Protein AF-A0AAW3J4S5-F1 (afdb_monomer)

Organism: NCBI:txid35818

Mean predicted aligned error: 12.29 Å

Sequence (646 aa):
NNQSLETKNPKNAKGLDSNSKTNKALESKNPNKIQTAKIQRVKNTSNSITIQNPTNSQKSKESSKVKTLIRTIPVSIALASALSSHAVADWEVNNKNLQGGGIVNNGELGSSGKDVVVSYSGTINLPGKWADHIYLATGQAGNLTIESSLTLLTYYINKAIIRIGTSERDTGQVGTILNQGTIRHSNSGGIKPMLEVVNNSTYDSIINEGIISSTGHQTLSIWANTQGKLIKNSGTIEGTSDVIHIKDVAKLDQIELDGGLIRATNSGANAINIIAASNIGTIIIGNTSSIHGNIALTGTSTIANGISFDDSKMTGNIALSNNARVGGDISLDNTSTITGSVNLTANSANNNINIGNIALADTSSITGNIALTASNNNSSINMGDISLSDSTIGGNISLSTSGNNNQTNSINAGNISLTNSTIGGTISLSETASDYNKSTNTLTSLTLDNSHLGGISLTGNSLITNGIMANSSTIDNITLAGNSNSGAKPTIVNGVSLDNSEVTGDISLDNSSVIMGGFTLGNNSTIANLNILKRGNIDALSLNQGTIAGNISLTGNNAGETETATIGEITLENSSTITGNINIKGNSADNNAKIGSITLGDNTGIGGSIVVGDSSNNAKGTIDAITLYGNSTIAGGIINNTNGNI

Radius of gyration: 34.82 Å; Cα contacts (8 Å, |Δi|>4): 2135; chains: 1; bounding box: 93×80×104 Å

Nearest PDB structures (foldseek):
  8c50-assembly1_A  TM=1.764E-01  e=4.401E+00  Pontibacter korlensis

Secondary structure (DSSP, 8-state):
---------------------------------------PPPP----------------------------PPPTHHHHHTTTS---B---EETTTT-TTS-S-SSS-TT-TT--EEE--SEEEEE---SS-SEEE-SEE---EEE-TTEEEEES--SS-SEEE--STT--EEEEEEEE-SEEEE-SS---S-SEEE-TT-EEEEEEESSEEEESSS-SEEE-SS-EEEEEEESSEEEESS-SEEE-TT-EEEEEEEES-EEEE-STT-EEEEE-TT-EEEEEEEETT-EEESEEEE-SS-EEEEEEEEES-EEES-EEEETT-EESSEEEEETT-EESS-EEEEE-STT-EEEE--EEE-TT-EESS-EEEEEESTT-EEE---EEEES-EESS-EEEEEE--TT---EEEEEEEEEES-EESS-EEEEE--SS-TT-EEEEEEEEEES-EES-EEEETT-EESS-EEEES-EES-EEEE-BTTTTB--EESS-EEEES-EEEEEEEEETT-EETT-EEEETT-EEEEEEEETT-EES-EEEEB-EE-S-EEEE-PSTT----EEEEEEEEETT-EE-S-EEEE-SSSS--EEEEEEEE-TT-EESS-EEESBTTTTB-EEEEEEEE-TT-EETT-EEE-TTEE-

pLDDT: mean 81.64, std 22.16, range [26.67, 98.69]

Solvent-accessible surface area (backbone atoms only — not comparable to full-atom values): 29669 Å² total; per-residue (Å²): 133,91,82,88,83,81,89,86,87,85,82,88,82,82,90,83,89,78,92,82,83,86,84,82,86,89,79,89,78,85,95,83,81,90,76,88,78,89,79,85,82,81,89,81,88,86,78,89,79,90,88,89,83,88,81,82,88,80,90,78,88,80,92,81,93,73,85,83,78,79,76,73,82,72,70,56,66,72,50,46,71,71,62,64,71,86,44,63,18,44,65,44,60,58,70,67,81,53,92,89,60,53,62,56,52,97,40,72,83,78,50,59,44,47,54,41,36,36,47,49,89,42,76,47,78,51,75,64,48,89,54,51,34,34,29,29,45,50,29,30,28,29,32,38,37,36,36,63,57,22,28,47,35,29,71,48,30,70,29,23,49,37,32,27,24,77,48,89,86,18,39,13,34,38,36,40,39,37,34,41,12,36,42,35,52,76,42,88,73,22,76,32,26,46,33,34,38,21,35,56,11,39,36,46,30,40,36,33,59,20,40,40,38,25,34,58,20,34,21,34,37,38,22,44,47,14,42,37,41,38,40,37,30,44,16,40,41,27,10,50,20,32,16,36,34,35,25,55,43,13,38,31,46,32,39,39,28,54,50,9,39,35,34,20,75,32,92,90,25,21,26,34,33,35,27,40,62,13,40,34,31,36,40,40,32,26,64,61,10,39,35,31,26,22,44,37,29,30,32,57,8,34,31,49,60,17,39,41,28,35,43,15,41,32,48,33,31,44,36,34,25,50,33,12,35,28,61,23,34,44,37,29,27,40,69,8,34,30,62,24,32,44,38,40,40,16,66,42,68,61,15,50,30,43,40,29,33,41,39,29,27,61,56,5,35,33,52,27,32,44,37,39,37,18,25,38,52,46,2,30,35,42,38,35,37,38,40,27,36,47,13,39,32,51,26,33,43,36,40,36,35,38,54,63,96,96,40,48,23,33,37,40,39,32,39,38,38,31,32,57,13,36,30,61,24,34,46,32,28,38,46,78,41,84,64,69,87,49,40,37,34,37,36,38,28,40,40,32,33,55,17,41,32,48,18,40,37,27,20,22,46,12,34,29,60,61,12,39,41,31,35,55,18,42,32,38,32,39,40,26,43,21,36,80,86,46,71,22,39,10,33,30,29,70,11,39,39,28,31,50,14,38,28,76,34,50,34,36,26,25,32,43,6,36,29,39,79,10,40,36,25,30,47,75,6,36,35,30,35,43,39,26,28,32,27,3,36,31,51,29,40,39,24,39,37,7,36,33,66,32,37,41,38,29,33,17,20,66,79,91,43,81,60,40,4,36,35,44,31,38,39,28,27,71,51,6,37,32,48,28,34,41,37,26,19,19,52,15,77,79,9,31,5,38,37,35,40,40,38,30,28,52,63,8,37,30,52,22,29,41,35,24,20,29,77,88,58,49,4,17,8,36,38,72,44,79,46,78,33,91,70,34,43,55,70,52,37,78,45,77,34,46,60,31,44,113

Foldseek 3Di:
DDDDDDDDDDDDDDDDDDDDDDDDDDDDDDDDDDDDDDDDDDDDDDDDDDDDDDDDDDDDDDDDDDDDPPPDPDPVVVVVVVVPDLPFDFWDFPCQPQPDDGQFDPDDGTDGAEETEGDDQEEGEDEQDLDAGIEAAAHEHEEYEYDARYADEYAEANDENYEYHDDLQGAYEYEEYEYNYHQDYDDADHPYENHEYENQYEYAEYEYNEEQEEHHDEHYEYEHNYEYEEYEYLEEQEYCAAHYEYDHQYEYAEYYYANYEQYHPHPPHASAEWEALYEYAEYEYEHAYEYEGEREYEACYEHAAEYEAYNYEYEYEHEYEHNYEYNHEHEYEAQYEYAEEHYAAHAEALHEYEYEEYYYEHAYEYLYEHEHEAEEANYEYEYEEYEYALYEYNEEHEAEYEYDPPGEYEYEYEEYEEANYEYNYEHEYDYDYPEDPHYEYEYAEYEEHCYEEQAYYYEFQYEHAQEYYYALYEHAEYDYEYDQRHQGEAEYALFYEYHNYEHNDEYEHERQYEGHNFYEAHAAYEYAEYYFYAQYEGAAYEYANYEYAEEYYFEWDDPPDQHAREYAEYEYHNQYEYQYEYYWWYQALRTGHEYEEYYYEPNYEYNAEHEAYDQPHLTAGEYNYYYYDDPYDYNNYYHYHRNYYD

Structure (mmCIF, N/CA/C/O backbone):
data_AF-A0AAW3J4S5-F1
#
_entry.id   AF-A0AAW3J4S5-F1
#
loop_
_atom_site.group_PDB
_atom_site.id
_atom_site.type_symbol
_atom_site.label_atom_id
_atom_site.label_alt_id
_atom_site.label_comp_id
_atom_site.label_asym_id
_atom_site.label_entity_id
_atom_site.label_seq_id
_atom_site.pdbx_PDB_ins_code
_atom_site.Cartn_x
_atom_site.Cartn_y
_atom_site.Cartn_z
_atom_site.occupancy
_atom_site.B_iso_or_equiv
_atom_site.auth_seq_id
_atom_site.auth_comp_id
_atom_site.auth_asym_id
_atom_site.auth_atom_id
_atom_site.pdbx_PDB_model_num
ATOM 1 N N . ASN A 1 1 ? -11.258 -29.480 -52.923 1.00 39.94 1 ASN A N 1
ATOM 2 C CA . ASN A 1 1 ? -11.284 -30.903 -52.528 1.00 39.94 1 ASN A CA 1
ATOM 3 C C . ASN A 1 1 ? -11.070 -31.015 -51.037 1.00 39.94 1 ASN A C 1
ATOM 5 O O . ASN A 1 1 ? -10.040 -30.562 -50.561 1.00 39.94 1 ASN A O 1
ATOM 9 N N . ASN A 1 2 ? -12.043 -31.581 -50.325 1.00 36.03 2 ASN A N 1
ATOM 10 C CA . ASN A 1 2 ? -11.906 -31.912 -48.908 1.00 36.03 2 ASN A CA 1
ATOM 11 C C . ASN A 1 2 ? -10.918 -33.067 -48.729 1.00 36.03 2 ASN A C 1
ATOM 13 O O . ASN A 1 2 ? -11.033 -34.059 -49.446 1.00 36.03 2 ASN A O 1
ATOM 17 N N . GLN A 1 3 ? -10.088 -33.008 -47.689 1.00 38.84 3 GLN A N 1
ATOM 18 C CA . GLN A 1 3 ? -9.866 -34.181 -46.844 1.00 38.84 3 GLN A CA 1
ATOM 19 C C . GLN A 1 3 ? -9.444 -33.762 -45.432 1.00 38.84 3 GLN A C 1
ATOM 21 O O . GLN A 1 3 ? -8.510 -32.988 -45.250 1.00 38.84 3 GLN A O 1
ATOM 26 N N . SER A 1 4 ? -10.186 -34.269 -44.449 1.00 37.72 4 SER A N 1
ATOM 27 C CA . SER A 1 4 ? -9.851 -34.222 -43.025 1.00 37.72 4 SER A CA 1
ATOM 28 C C . SER A 1 4 ? -9.001 -35.443 -42.676 1.00 37.72 4 SER A C 1
ATOM 30 O O . SER A 1 4 ? -9.234 -36.515 -43.240 1.00 37.72 4 SER A O 1
ATOM 32 N N . LEU A 1 5 ? -8.080 -35.311 -41.719 1.00 35.00 5 LEU A N 1
ATOM 33 C CA . LEU A 1 5 ? -7.547 -36.453 -40.979 1.00 35.00 5 LEU A CA 1
ATOM 34 C C . LEU A 1 5 ? -7.470 -36.135 -39.483 1.00 35.00 5 LEU A C 1
ATOM 36 O O . LEU A 1 5 ? -6.872 -35.143 -39.071 1.00 35.00 5 LEU A O 1
ATOM 40 N N . GLU A 1 6 ? -8.072 -37.011 -38.684 1.00 31.55 6 GLU A N 1
ATOM 41 C CA . GLU A 1 6 ? -8.107 -36.916 -37.228 1.00 31.55 6 GLU A CA 1
ATOM 42 C C . GLU A 1 6 ? -6.839 -37.461 -36.550 1.00 31.55 6 GLU A C 1
ATOM 44 O O . GLU A 1 6 ? -6.173 -38.386 -37.016 1.00 31.55 6 GLU A O 1
ATOM 49 N N . THR A 1 7 ? -6.587 -36.879 -35.379 1.00 35.00 7 THR A N 1
ATOM 50 C CA . THR A 1 7 ? -5.802 -37.344 -34.225 1.00 35.00 7 THR A CA 1
ATOM 51 C C . THR A 1 7 ? -5.273 -38.789 -34.213 1.00 35.00 7 THR A C 1
ATOM 53 O O . THR A 1 7 ? -6.048 -39.746 -34.284 1.00 35.00 7 THR A O 1
ATOM 56 N N . LYS A 1 8 ? -3.993 -38.958 -33.834 1.00 32.03 8 LYS A N 1
ATOM 57 C CA . LYS A 1 8 ? -3.547 -40.108 -33.020 1.00 32.03 8 LYS A CA 1
ATOM 58 C C . LYS A 1 8 ? -2.556 -39.705 -31.927 1.00 32.03 8 LYS A C 1
ATOM 60 O O . LYS A 1 8 ? -1.543 -39.069 -32.182 1.00 32.03 8 LYS A O 1
ATOM 65 N N . ASN A 1 9 ? -2.865 -40.152 -30.716 1.00 36.22 9 ASN A N 1
ATOM 66 C CA . ASN A 1 9 ? -2.069 -40.036 -29.497 1.00 36.22 9 ASN A CA 1
ATOM 67 C C . ASN A 1 9 ? -1.360 -41.384 -29.227 1.00 36.22 9 ASN A C 1
ATOM 69 O O . ASN A 1 9 ? -1.999 -42.419 -29.444 1.00 36.22 9 ASN A O 1
ATOM 73 N N . PRO A 1 10 ? -0.112 -41.429 -28.725 1.00 41.72 10 PRO A N 1
ATOM 74 C CA . PRO A 1 10 ? 0.445 -42.648 -28.136 1.00 41.72 10 PRO A CA 1
ATOM 75 C C . PRO A 1 10 ? 0.857 -42.476 -26.661 1.00 41.72 10 PRO A C 1
ATOM 77 O O . PRO A 1 10 ? 1.734 -41.686 -26.320 1.00 41.72 10 PRO A O 1
ATOM 80 N N . LYS A 1 11 ? 0.279 -43.304 -25.779 1.00 31.06 11 LYS A N 1
ATOM 81 C CA . LYS A 1 11 ? 0.764 -43.512 -24.401 1.00 31.06 11 LYS A CA 1
ATOM 82 C C . LYS A 1 11 ? 1.896 -44.553 -24.363 1.00 31.06 11 LYS A C 1
ATOM 84 O O . LYS A 1 11 ? 1.752 -45.614 -24.954 1.00 31.06 11 LYS A O 1
ATOM 89 N N . ASN A 1 12 ? 2.914 -44.269 -23.544 1.00 32.84 12 ASN A N 1
ATOM 90 C CA . ASN A 1 12 ? 3.801 -45.182 -22.796 1.00 32.84 12 ASN A CA 1
ATOM 91 C C . ASN A 1 12 ? 4.362 -46.468 -23.443 1.00 32.84 12 ASN A C 1
ATOM 93 O O . ASN A 1 12 ? 3.634 -47.443 -23.607 1.00 32.84 12 ASN A O 1
ATOM 97 N N . ALA A 1 13 ? 5.702 -46.586 -23.442 1.00 30.38 13 ALA A N 1
ATOM 98 C CA . ALA A 1 13 ? 6.381 -47.773 -22.890 1.00 30.38 13 ALA A CA 1
ATOM 99 C C . ALA A 1 13 ? 7.857 -47.530 -22.471 1.00 30.38 13 ALA A C 1
ATOM 101 O O . ALA A 1 13 ? 8.710 -47.266 -23.305 1.00 30.38 13 ALA A O 1
ATOM 102 N N . LYS A 1 14 ? 8.131 -47.727 -21.171 1.00 31.05 14 LYS A N 1
ATOM 103 C CA . LYS A 1 14 ? 9.314 -48.391 -20.565 1.00 31.05 14 LYS A CA 1
ATOM 104 C C . LYS A 1 14 ? 10.743 -48.065 -21.070 1.00 31.05 14 LYS A C 1
ATOM 106 O O . LYS A 1 14 ? 11.247 -48.712 -21.977 1.00 31.05 14 LYS A O 1
ATOM 111 N N . GLY A 1 15 ? 11.426 -47.194 -20.322 1.00 27.69 15 GLY A N 1
ATOM 112 C CA . GLY A 1 15 ? 12.463 -47.559 -19.332 1.00 27.69 15 GLY A CA 1
ATOM 113 C C . GLY A 1 15 ? 13.664 -48.440 -19.725 1.00 27.69 15 GLY A C 1
ATOM 114 O O . GLY A 1 15 ? 13.496 -49.587 -20.131 1.00 27.69 15 GLY A O 1
ATOM 115 N N . LEU A 1 16 ? 14.871 -47.947 -19.415 1.00 29.77 16 LEU A N 1
ATOM 116 C CA . LEU A 1 16 ? 16.062 -48.760 -19.135 1.00 29.77 16 LEU A CA 1
ATOM 117 C C . LEU A 1 16 ? 17.051 -47.986 -18.240 1.00 29.77 16 LEU A C 1
ATOM 119 O O . LEU A 1 16 ? 17.170 -46.767 -18.359 1.00 29.77 16 LEU A O 1
ATOM 123 N N . ASP A 1 17 ? 17.717 -48.691 -17.325 1.00 29.84 17 ASP A N 1
ATOM 124 C CA . ASP A 1 17 ? 18.570 -48.116 -16.276 1.00 29.84 17 ASP A CA 1
ATOM 125 C C . ASP A 1 17 ? 19.972 -47.711 -16.757 1.00 29.84 17 ASP A C 1
ATOM 127 O O . ASP A 1 17 ? 20.605 -48.430 -17.533 1.00 29.84 17 ASP A O 1
ATOM 131 N N . SER A 1 18 ? 20.548 -46.659 -16.160 1.00 32.25 18 SER A N 1
ATOM 132 C CA . SER A 1 18 ? 22.009 -46.511 -16.091 1.00 32.25 18 SER A CA 1
ATOM 133 C C . SER A 1 18 ? 22.473 -45.684 -14.886 1.00 32.25 18 SER A C 1
ATOM 135 O O . SER A 1 18 ? 22.165 -44.500 -14.768 1.00 32.25 18 SER A O 1
ATOM 137 N N . ASN A 1 19 ? 23.264 -46.329 -14.022 1.00 32.47 19 ASN A N 1
ATOM 138 C CA . ASN A 1 19 ? 24.013 -45.758 -12.896 1.00 32.47 19 ASN A CA 1
ATOM 139 C C . ASN A 1 19 ? 24.591 -44.348 -13.133 1.00 32.47 19 ASN A C 1
ATOM 141 O O . ASN A 1 19 ? 25.332 -44.138 -14.090 1.00 32.47 19 ASN A O 1
ATOM 145 N N . SER A 1 20 ? 24.482 -43.483 -12.121 1.00 30.92 20 SER A N 1
ATOM 146 C CA . SER A 1 20 ? 25.545 -42.522 -11.806 1.00 30.92 20 SER A CA 1
ATOM 147 C C . SER A 1 20 ? 25.765 -42.454 -10.295 1.00 30.92 20 SER A C 1
ATOM 149 O O . SER A 1 20 ? 24.820 -42.313 -9.519 1.00 30.92 20 SER A O 1
ATOM 151 N N . LYS A 1 21 ? 27.021 -42.605 -9.864 1.00 30.95 21 LYS A N 1
ATOM 152 C CA . LYS A 1 21 ? 27.421 -42.518 -8.456 1.00 30.95 21 LYS A CA 1
ATOM 153 C C . LYS A 1 21 ? 27.931 -41.115 -8.143 1.00 30.95 21 LYS A C 1
ATOM 155 O O . LYS A 1 21 ? 28.784 -40.598 -8.850 1.00 30.95 21 LYS A O 1
ATOM 160 N N . THR A 1 22 ? 27.515 -40.624 -6.976 1.00 27.53 22 THR A N 1
ATOM 161 C CA . THR A 1 22 ? 28.232 -39.661 -6.122 1.00 27.53 22 THR A CA 1
ATOM 162 C C . THR A 1 22 ? 28.650 -38.317 -6.730 1.00 27.53 22 THR A C 1
ATOM 164 O O . THR A 1 22 ? 29.692 -38.209 -7.365 1.00 27.53 22 THR A O 1
ATOM 167 N N . ASN A 1 23 ? 28.012 -37.252 -6.243 1.00 29.67 23 ASN A N 1
ATOM 168 C CA . ASN A 1 23 ? 28.771 -36.251 -5.491 1.00 29.67 23 ASN A CA 1
ATOM 169 C C . ASN A 1 23 ? 27.996 -35.800 -4.244 1.00 29.67 23 ASN A C 1
ATOM 171 O O . ASN A 1 23 ? 26.779 -35.951 -4.172 1.00 29.67 23 ASN A O 1
ATOM 175 N N . LYS A 1 24 ? 28.729 -35.384 -3.206 1.00 29.08 24 LYS A N 1
ATOM 176 C CA . LYS A 1 24 ? 28.214 -35.211 -1.838 1.00 29.08 24 LYS A CA 1
ATOM 177 C C . LYS A 1 24 ? 27.862 -33.757 -1.511 1.00 29.08 24 LYS A C 1
ATOM 179 O O . LYS A 1 24 ? 28.603 -32.858 -1.879 1.00 29.08 24 LYS A O 1
ATOM 184 N N . ALA A 1 25 ? 26.864 -33.630 -0.635 1.00 28.50 25 ALA A N 1
ATOM 185 C CA . ALA A 1 25 ? 26.700 -32.587 0.381 1.00 28.50 25 ALA A CA 1
ATOM 186 C C . ALA A 1 25 ? 26.509 -31.127 -0.079 1.00 28.50 25 ALA A C 1
ATOM 188 O O . ALA A 1 25 ? 27.464 -30.396 -0.323 1.00 28.50 25 ALA A O 1
ATOM 189 N N . LEU A 1 26 ? 25.259 -30.674 0.031 1.00 29.94 26 LEU A N 1
ATOM 190 C CA . LEU A 1 26 ? 24.897 -29.289 0.337 1.00 29.94 26 LEU A CA 1
ATOM 191 C C . LEU A 1 26 ? 23.762 -29.322 1.377 1.00 29.94 26 LEU A C 1
ATOM 193 O O . LEU A 1 26 ? 22.586 -29.207 1.054 1.00 29.94 26 LEU A O 1
ATOM 197 N N . GLU A 1 27 ? 24.130 -29.567 2.639 1.00 28.95 27 GLU A N 1
ATOM 198 C CA . GLU A 1 27 ? 23.211 -29.464 3.779 1.00 28.95 27 GLU A CA 1
ATOM 199 C C . GLU A 1 27 ? 23.215 -28.044 4.361 1.00 28.95 27 GLU A C 1
ATOM 201 O O . GLU A 1 27 ? 24.260 -27.423 4.566 1.00 28.95 27 GLU A O 1
ATOM 206 N N . SER A 1 28 ? 22.017 -27.559 4.674 1.00 33.44 28 SER A N 1
ATOM 207 C CA . SER A 1 28 ? 21.707 -26.247 5.242 1.00 33.44 28 SER A CA 1
ATOM 208 C C . SER A 1 28 ? 22.385 -25.957 6.591 1.00 33.44 28 SER A C 1
ATOM 210 O O . SER A 1 28 ? 22.201 -26.729 7.536 1.00 33.44 28 SER A O 1
ATOM 212 N N . LYS A 1 29 ? 23.031 -24.785 6.750 1.00 30.94 29 LYS A N 1
ATOM 213 C CA . LYS A 1 29 ? 23.370 -24.207 8.074 1.00 30.94 29 LYS A CA 1
ATOM 214 C C . LYS A 1 29 ? 23.248 -22.674 8.154 1.00 30.94 29 LYS A C 1
ATOM 216 O O . LYS A 1 29 ? 24.195 -21.950 7.884 1.00 30.94 29 LYS A O 1
ATOM 221 N N . ASN A 1 30 ? 22.074 -22.240 8.615 1.00 32.72 30 ASN A N 1
ATOM 222 C CA . ASN A 1 30 ? 21.817 -21.220 9.650 1.00 32.72 30 ASN A CA 1
ATOM 223 C C . ASN A 1 30 ? 22.857 -20.070 9.852 1.00 32.72 30 ASN A C 1
ATOM 225 O O . ASN A 1 30 ? 23.939 -20.320 10.396 1.00 32.72 30 ASN A O 1
ATOM 229 N N . PRO A 1 31 ? 22.517 -18.800 9.539 1.00 30.08 31 PRO A N 1
ATOM 230 C CA . PRO A 1 31 ? 23.406 -17.652 9.708 1.00 30.08 31 PRO A CA 1
ATOM 231 C C . PRO A 1 31 ? 23.235 -16.972 11.079 1.00 30.08 31 PRO A C 1
ATOM 233 O O . PRO A 1 31 ? 22.440 -16.048 11.229 1.00 30.08 31 PRO A O 1
ATOM 236 N N . ASN A 1 32 ? 24.009 -17.372 12.098 1.00 32.72 32 ASN A N 1
ATOM 237 C CA . ASN A 1 32 ? 24.054 -16.597 13.350 1.00 32.72 32 ASN A CA 1
ATOM 238 C C . ASN A 1 32 ? 25.360 -16.755 14.158 1.00 32.72 32 ASN A C 1
ATOM 240 O O . ASN A 1 32 ? 25.421 -17.477 15.156 1.00 32.72 32 ASN A O 1
ATOM 244 N N . LYS A 1 33 ? 26.431 -16.063 13.727 1.00 29.27 33 LYS A N 1
ATOM 245 C CA . LYS A 1 33 ? 27.591 -15.720 14.581 1.00 29.27 33 LYS A CA 1
ATOM 246 C C . LYS A 1 33 ? 28.505 -14.665 13.941 1.00 29.27 33 LYS A C 1
ATOM 248 O O . LYS A 1 33 ? 29.408 -14.993 13.176 1.00 29.27 33 LYS A O 1
ATOM 253 N N . ILE A 1 34 ? 28.324 -13.398 14.309 1.00 34.00 34 ILE A N 1
ATOM 254 C CA . ILE A 1 34 ? 29.285 -12.334 13.978 1.00 34.00 34 ILE A CA 1
ATOM 255 C C . ILE A 1 34 ? 30.478 -12.438 14.942 1.00 34.00 34 ILE A C 1
ATOM 257 O O . ILE A 1 34 ? 30.335 -12.210 16.143 1.00 34.00 34 ILE A O 1
ATOM 261 N N . GLN A 1 35 ? 31.661 -12.785 14.425 1.00 31.47 35 GLN A N 1
ATOM 262 C CA . GLN A 1 35 ? 32.926 -12.634 15.152 1.00 31.47 35 GLN A CA 1
ATOM 263 C C . GLN A 1 35 ? 33.522 -11.248 14.887 1.00 31.47 35 GLN A C 1
ATOM 265 O O . GLN A 1 35 ? 33.697 -10.835 13.744 1.00 31.47 35 GLN A O 1
ATOM 270 N N . THR A 1 36 ? 33.869 -10.532 15.954 1.00 31.70 36 THR A N 1
ATOM 271 C CA . THR A 1 36 ? 34.464 -9.194 15.890 1.00 31.70 36 THR A CA 1
ATOM 272 C C . THR A 1 36 ? 35.958 -9.250 15.560 1.00 31.70 36 THR A C 1
ATOM 274 O O . THR A 1 36 ? 36.794 -9.579 16.404 1.00 31.70 36 THR A O 1
ATOM 277 N N . ALA A 1 37 ? 36.323 -8.869 14.334 1.00 33.66 37 ALA A N 1
ATOM 278 C CA . ALA A 1 37 ? 37.719 -8.672 13.947 1.00 33.66 37 ALA A CA 1
ATOM 279 C C . ALA A 1 37 ? 38.261 -7.327 14.476 1.00 33.66 37 ALA A C 1
ATOM 281 O O . ALA A 1 37 ? 37.628 -6.280 14.336 1.00 33.66 37 ALA A O 1
ATOM 282 N N . LYS A 1 38 ? 39.459 -7.339 15.074 1.00 32.88 38 LYS A N 1
ATOM 283 C CA . LYS A 1 38 ? 40.156 -6.123 15.530 1.00 32.88 38 LYS A CA 1
ATOM 284 C C . LYS A 1 38 ? 40.787 -5.394 14.341 1.00 32.88 38 LYS A C 1
ATOM 286 O O . LYS A 1 38 ? 41.662 -5.959 13.693 1.00 32.88 38 LYS A O 1
ATOM 291 N N . ILE A 1 39 ? 40.448 -4.122 14.136 1.00 35.06 39 ILE A N 1
ATOM 292 C CA . ILE A 1 39 ? 41.153 -3.241 13.191 1.00 35.06 39 ILE A CA 1
ATOM 293 C C . ILE A 1 39 ? 42.054 -2.276 13.974 1.00 35.06 39 ILE A C 1
ATOM 295 O O . ILE A 1 39 ? 41.592 -1.532 14.840 1.00 35.06 39 ILE A O 1
ATOM 299 N N . GLN A 1 40 ? 43.358 -2.298 13.681 1.00 30.84 40 GLN A N 1
ATOM 300 C CA . GLN A 1 40 ? 44.326 -1.340 14.222 1.00 30.84 40 GLN A CA 1
ATOM 301 C C . GLN A 1 40 ? 44.124 0.040 13.584 1.00 30.84 40 GLN A C 1
ATOM 303 O O . GLN A 1 40 ? 44.081 0.168 12.363 1.00 30.84 40 GLN A O 1
ATOM 308 N N . ARG A 1 41 ? 44.048 1.092 14.407 1.00 30.52 41 ARG A N 1
ATOM 309 C CA . ARG A 1 41 ? 43.981 2.479 13.925 1.00 30.52 41 ARG A CA 1
ATOM 310 C C . ARG A 1 41 ? 45.382 3.011 13.612 1.00 30.52 41 ARG A C 1
ATOM 312 O O . ARG A 1 41 ? 46.271 2.972 14.463 1.00 30.52 41 ARG A O 1
ATOM 319 N N . VAL A 1 42 ? 45.553 3.521 12.395 1.00 31.91 42 VAL A N 1
ATOM 320 C CA . VAL A 1 42 ? 46.792 4.141 11.902 1.00 31.91 42 VAL A CA 1
ATOM 321 C C . VAL A 1 42 ? 47.053 5.474 12.617 1.00 31.91 42 VAL A C 1
ATOM 323 O O . VAL A 1 42 ? 46.125 6.214 12.942 1.00 31.91 42 VAL A O 1
ATOM 326 N N . LYS A 1 43 ? 48.333 5.772 12.874 1.00 30.16 43 LYS A N 1
ATOM 327 C CA . LYS A 1 43 ? 48.793 7.045 13.447 1.00 30.16 43 LYS A CA 1
ATOM 328 C C . LYS A 1 43 ? 48.676 8.163 12.410 1.00 30.16 43 LYS A C 1
ATOM 330 O O . LYS A 1 43 ? 49.221 8.009 11.325 1.00 30.16 43 LYS A O 1
ATOM 335 N N . ASN A 1 44 ? 48.114 9.306 12.794 1.00 32.12 44 ASN A N 1
ATOM 336 C CA . ASN A 1 44 ? 48.394 10.582 12.136 1.00 32.12 44 ASN A CA 1
ATOM 337 C C . ASN A 1 44 ? 48.893 11.595 13.167 1.00 32.12 44 ASN A C 1
ATOM 339 O O . ASN A 1 44 ? 48.416 11.644 14.301 1.00 32.12 44 ASN A O 1
ATOM 343 N N . THR A 1 45 ? 49.911 12.346 12.764 1.00 29.17 45 THR A N 1
ATOM 344 C CA . THR A 1 45 ? 50.721 13.215 13.618 1.00 29.17 45 THR A CA 1
ATOM 345 C C . THR A 1 45 ? 50.208 14.649 13.527 1.00 29.17 45 THR A C 1
ATOM 347 O O . THR A 1 45 ? 49.954 15.141 12.430 1.00 29.17 45 THR A O 1
ATOM 350 N N . SER A 1 46 ? 50.106 15.359 14.650 1.00 31.22 46 SER A N 1
ATOM 351 C CA . SER A 1 46 ? 49.829 16.801 14.654 1.00 31.22 46 SER A CA 1
ATOM 352 C C . SER A 1 46 ? 50.768 17.499 15.632 1.00 31.22 46 SER A C 1
ATOM 354 O O . SER A 1 46 ? 50.794 17.172 16.816 1.00 31.22 46 SER A O 1
ATOM 356 N N . ASN A 1 47 ? 51.565 18.432 15.110 1.00 29.61 47 ASN A N 1
ATOM 357 C CA . ASN A 1 47 ? 52.549 19.217 15.851 1.00 29.61 47 ASN A CA 1
ATOM 358 C C . ASN A 1 47 ? 52.064 20.662 16.012 1.00 29.61 47 ASN A C 1
ATOM 360 O O . ASN A 1 47 ? 51.628 21.256 15.030 1.00 29.61 47 ASN A O 1
ATOM 364 N N . SER A 1 48 ? 52.348 21.252 17.182 1.00 30.91 48 SER A N 1
ATOM 365 C CA . SER A 1 48 ? 52.406 22.710 17.430 1.00 30.91 48 SER A CA 1
ATOM 366 C C . SER A 1 48 ? 51.059 23.477 17.378 1.00 30.91 48 SER A C 1
ATOM 368 O O . SER A 1 48 ? 50.151 23.076 16.666 1.00 30.91 48 SER A O 1
ATOM 370 N N . ILE A 1 49 ? 50.834 24.584 18.099 1.00 30.73 49 ILE A N 1
ATOM 371 C CA . ILE A 1 49 ? 51.605 25.266 19.156 1.00 30.73 49 ILE A CA 1
ATOM 372 C C . ILE A 1 49 ? 50.604 26.045 20.057 1.00 30.73 49 ILE A C 1
ATOM 374 O O . ILE A 1 49 ? 49.586 26.516 19.566 1.00 30.73 49 ILE A O 1
ATOM 378 N N . THR A 1 50 ? 50.901 26.102 21.363 1.00 27.77 50 THR A N 1
ATOM 379 C CA . THR A 1 50 ? 50.737 27.197 22.367 1.00 27.77 50 THR A CA 1
ATOM 380 C C . THR A 1 50 ? 49.872 28.432 21.992 1.00 27.77 50 THR A C 1
ATOM 382 O O . THR A 1 50 ? 49.943 28.910 20.873 1.00 27.77 50 THR A O 1
ATOM 385 N N . ILE A 1 51 ? 49.103 29.123 22.851 1.00 28.72 51 ILE A N 1
ATOM 386 C CA . ILE A 1 51 ? 49.195 29.530 24.283 1.00 28.72 51 ILE A CA 1
ATOM 387 C C . ILE A 1 51 ? 47.744 29.872 24.778 1.00 28.72 51 ILE A C 1
ATOM 389 O O . ILE A 1 51 ? 46.849 29.908 23.944 1.00 28.72 51 ILE A O 1
ATOM 393 N N . GLN A 1 52 ? 47.357 30.152 26.039 1.00 26.67 52 GLN A N 1
ATOM 394 C CA . GLN A 1 52 ? 48.020 30.416 27.337 1.00 26.67 52 GLN A CA 1
ATOM 395 C C . GLN A 1 52 ? 47.313 29.677 28.513 1.00 26.67 52 GLN A C 1
ATOM 397 O O . GLN A 1 52 ? 46.258 29.077 28.343 1.00 26.67 52 GLN A O 1
ATOM 402 N N . ASN A 1 53 ? 47.872 29.798 29.725 1.00 34.56 53 ASN A N 1
ATOM 403 C CA . ASN A 1 53 ? 47.226 29.687 31.049 1.00 34.56 53 ASN A CA 1
ATOM 404 C C . ASN A 1 53 ? 48.025 30.638 31.984 1.00 34.56 53 ASN A C 1
ATOM 406 O O . ASN A 1 53 ? 49.231 30.766 31.739 1.00 34.56 53 ASN A O 1
ATOM 410 N N . PRO A 1 54 ? 47.451 31.337 32.990 1.00 44.00 54 PRO A N 1
ATOM 411 C CA . PRO A 1 54 ? 47.394 30.760 34.352 1.00 44.00 54 PRO A CA 1
ATOM 412 C C . PRO A 1 54 ? 46.182 31.250 35.202 1.00 44.00 54 PRO A C 1
ATOM 414 O O . PRO A 1 54 ? 45.590 32.280 34.905 1.00 44.00 54 PRO A O 1
ATOM 417 N N . THR A 1 55 ? 45.770 30.572 36.284 1.00 29.67 55 THR A N 1
ATOM 418 C CA . THR A 1 55 ? 46.368 30.764 37.629 1.00 29.67 55 THR A CA 1
ATOM 419 C C . THR A 1 55 ? 46.200 29.569 38.590 1.00 29.67 55 THR A C 1
ATOM 421 O O . THR A 1 55 ? 45.114 29.031 38.750 1.00 29.67 55 THR A O 1
ATOM 424 N N . ASN A 1 56 ? 47.320 29.206 39.239 1.00 29.94 56 ASN A N 1
ATOM 425 C CA . ASN A 1 56 ? 47.539 28.553 40.553 1.00 29.94 56 ASN A CA 1
ATOM 426 C C . ASN A 1 56 ? 46.421 27.691 41.195 1.00 29.94 56 ASN A C 1
ATOM 428 O O . ASN A 1 56 ? 45.342 28.187 41.484 1.00 29.94 56 ASN A O 1
ATOM 432 N N . SER A 1 57 ? 46.602 26.378 41.430 1.00 31.38 57 SER A N 1
ATOM 433 C CA . SER A 1 57 ? 47.546 25.686 42.364 1.00 31.38 57 SER A CA 1
ATOM 434 C C . SER A 1 57 ? 47.164 25.875 43.855 1.00 31.38 57 SER A C 1
ATOM 436 O O . SER A 1 57 ? 46.772 26.967 44.233 1.00 31.38 57 SER A O 1
ATOM 438 N N . GLN A 1 58 ? 47.175 24.873 44.758 1.00 31.78 58 GLN A N 1
ATOM 439 C CA . GLN A 1 58 ? 47.987 23.639 44.912 1.00 31.78 58 GLN A CA 1
ATOM 440 C C . GLN A 1 58 ? 47.118 22.426 45.380 1.00 31.78 58 GLN A C 1
ATOM 442 O O . GLN A 1 58 ? 46.145 22.613 46.097 1.00 31.78 58 GLN A O 1
ATOM 447 N N . LYS A 1 59 ? 47.301 21.187 44.871 1.00 30.80 59 LYS A N 1
ATOM 448 C CA . LYS A 1 59 ? 47.970 20.008 45.519 1.00 30.80 59 LYS A CA 1
ATOM 449 C C . LYS A 1 59 ? 47.788 19.912 47.054 1.00 30.80 59 LYS A C 1
ATOM 451 O O . LYS A 1 59 ? 48.176 20.839 47.742 1.00 30.80 59 LYS A O 1
ATOM 456 N N . SER A 1 60 ? 47.305 18.806 47.642 1.00 29.92 60 SER A N 1
ATOM 457 C CA . SER A 1 60 ? 47.838 17.421 47.557 1.00 29.92 60 SER A CA 1
ATOM 458 C C . SER A 1 60 ? 46.790 16.322 47.886 1.00 29.92 60 SER A C 1
ATOM 460 O O . SER A 1 60 ? 45.843 16.586 48.612 1.00 29.92 60 SER A O 1
ATOM 462 N N . LYS A 1 61 ? 46.868 15.121 47.273 1.00 30.14 61 LYS A N 1
ATOM 463 C CA . LYS A 1 61 ? 47.148 13.786 47.897 1.00 30.14 61 LYS A CA 1
ATOM 464 C C . LYS A 1 61 ? 46.657 13.601 49.360 1.00 30.14 61 LYS A C 1
ATOM 466 O O . LYS A 1 61 ? 46.967 14.443 50.187 1.00 30.14 61 LYS A O 1
ATOM 471 N N . GLU A 1 62 ? 46.001 12.502 49.767 1.00 27.39 62 GLU A N 1
ATOM 472 C CA . GLU A 1 62 ? 46.149 11.108 49.298 1.00 27.39 62 GLU A CA 1
ATOM 473 C C . GLU A 1 62 ? 44.959 10.170 49.665 1.00 27.39 62 GLU A C 1
ATOM 475 O O . GLU A 1 62 ? 44.215 10.425 50.603 1.00 27.39 62 GLU A O 1
ATOM 480 N N . SER A 1 63 ? 44.817 9.065 48.916 1.00 31.98 63 SER A N 1
ATOM 481 C CA . SER A 1 63 ? 44.218 7.755 49.273 1.00 31.98 63 SER A CA 1
ATOM 482 C C . SER A 1 63 ? 43.248 7.609 50.475 1.00 31.98 63 SER A C 1
ATOM 484 O O . SER A 1 63 ? 43.682 7.496 51.620 1.00 31.98 63 SER A O 1
ATOM 486 N N . SER A 1 64 ? 41.988 7.234 50.197 1.00 29.66 64 SER A N 1
ATOM 487 C CA . SER A 1 64 ? 41.347 6.121 50.930 1.00 29.66 64 SER A CA 1
ATOM 488 C C . SER A 1 64 ? 40.352 5.335 50.059 1.00 29.66 64 SER A C 1
ATOM 490 O O . SER A 1 64 ? 39.754 5.863 49.123 1.00 29.66 64 SER A O 1
ATOM 492 N N . LYS A 1 65 ? 40.229 4.028 50.327 1.00 41.69 65 LYS A N 1
ATOM 493 C CA . LYS A 1 65 ? 39.404 3.081 49.558 1.00 41.69 65 LYS A CA 1
ATOM 494 C C . LYS A 1 65 ? 37.953 3.135 50.044 1.00 41.69 65 LYS A C 1
ATOM 496 O O . LYS A 1 65 ? 37.694 2.728 51.173 1.00 41.69 65 LYS A O 1
ATOM 501 N N . VAL A 1 66 ? 37.001 3.504 49.186 1.00 32.91 66 VAL A N 1
ATOM 502 C CA . VAL A 1 66 ? 35.565 3.308 49.458 1.00 32.91 66 VAL A CA 1
ATOM 503 C C . VAL A 1 66 ? 34.922 2.555 48.298 1.00 32.91 66 VAL A C 1
ATOM 505 O O . VAL A 1 66 ? 35.058 2.937 47.139 1.00 32.91 66 VAL A O 1
ATOM 508 N N . LYS A 1 67 ? 34.244 1.449 48.627 1.00 32.41 67 LYS A N 1
ATOM 509 C CA . LYS A 1 67 ? 33.507 0.601 47.681 1.00 32.41 67 LYS A CA 1
ATOM 510 C C . LYS A 1 67 ? 32.457 1.431 46.942 1.00 32.41 67 LYS A C 1
ATOM 512 O O . LYS A 1 67 ? 31.599 2.035 47.584 1.00 32.41 67 LYS A O 1
ATOM 517 N N . THR A 1 68 ? 32.471 1.399 45.613 1.00 32.09 68 THR A N 1
ATOM 518 C CA . THR A 1 68 ? 31.412 1.995 44.794 1.00 32.09 68 THR A CA 1
ATOM 519 C C . THR A 1 68 ? 30.116 1.216 45.008 1.00 32.09 68 THR A C 1
ATOM 521 O O . THR A 1 68 ? 29.947 0.110 44.498 1.00 32.09 68 THR A O 1
ATOM 524 N N . LEU A 1 69 ? 29.207 1.784 45.800 1.00 31.59 69 LEU A N 1
ATOM 525 C CA . LEU A 1 69 ? 27.861 1.259 45.990 1.00 31.59 69 LEU A CA 1
ATOM 526 C C . LEU A 1 69 ? 27.093 1.394 44.669 1.00 31.59 69 LEU A C 1
ATOM 528 O O . LEU A 1 69 ? 26.600 2.475 44.345 1.00 31.59 69 LEU A O 1
ATOM 532 N N . ILE A 1 70 ? 26.981 0.297 43.918 1.00 35.38 70 ILE A N 1
ATOM 533 C CA . ILE A 1 70 ? 26.029 0.199 42.810 1.00 35.38 70 ILE A CA 1
ATOM 534 C C . ILE A 1 70 ? 24.634 0.314 43.427 1.00 35.38 70 ILE A C 1
ATOM 536 O O . ILE A 1 70 ? 24.145 -0.620 44.061 1.00 35.38 70 ILE A O 1
ATOM 540 N N . ARG A 1 71 ? 24.002 1.483 43.286 1.00 37.44 71 ARG A N 1
ATOM 541 C CA . ARG A 1 71 ? 22.592 1.652 43.636 1.00 37.44 71 ARG A CA 1
ATOM 542 C C . ARG A 1 71 ? 21.749 0.981 42.560 1.00 37.44 71 ARG A C 1
ATOM 544 O O . ARG A 1 71 ? 21.468 1.579 41.526 1.00 37.44 71 ARG A O 1
ATOM 551 N N . THR A 1 72 ? 21.344 -0.253 42.831 1.00 37.91 72 THR A N 1
ATOM 552 C CA . THR A 1 72 ? 20.226 -0.904 42.149 1.00 37.91 72 THR A CA 1
ATOM 553 C C . THR A 1 72 ? 19.021 0.036 42.175 1.00 37.91 72 THR A C 1
ATOM 555 O O . THR A 1 72 ? 18.586 0.446 43.253 1.00 37.91 72 THR A O 1
ATOM 558 N N . ILE A 1 73 ? 18.492 0.393 41.003 1.00 40.56 73 ILE A N 1
ATOM 559 C CA . ILE A 1 73 ? 17.208 1.097 40.902 1.00 40.56 73 ILE A CA 1
ATOM 560 C C . ILE A 1 73 ? 16.145 0.133 41.450 1.00 40.56 73 ILE A C 1
ATOM 562 O O . ILE A 1 73 ? 16.073 -1.002 40.971 1.00 40.56 73 ILE A O 1
ATOM 566 N N . PRO A 1 74 ? 15.371 0.504 42.483 1.00 36.97 74 PRO A N 1
ATOM 567 C CA . PRO A 1 74 ? 14.529 -0.463 43.164 1.00 36.97 74 PRO A CA 1
ATOM 568 C C . PRO A 1 74 ? 13.299 -0.823 42.324 1.00 36.97 74 PRO A C 1
ATOM 570 O O . PRO A 1 74 ? 12.619 0.036 41.768 1.00 36.97 74 PRO A O 1
ATOM 573 N N . VAL A 1 75 ? 12.961 -2.114 42.336 1.00 43.91 75 VAL A N 1
ATOM 574 C CA . VAL A 1 75 ? 11.771 -2.748 41.723 1.00 43.91 75 VAL A CA 1
ATOM 575 C C . VAL A 1 75 ? 10.443 -2.257 42.357 1.00 43.91 75 VAL A C 1
ATOM 577 O O . VAL A 1 75 ? 9.351 -2.717 42.036 1.00 43.91 75 VAL A O 1
ATOM 580 N N . SER A 1 76 ? 10.510 -1.278 43.260 1.00 37.31 76 SER A N 1
ATOM 581 C CA . SER A 1 76 ? 9.424 -0.860 44.140 1.00 37.31 76 SER A CA 1
ATOM 582 C C . SER A 1 76 ? 8.279 -0.107 43.464 1.00 37.31 76 SER A C 1
ATOM 584 O O . SER A 1 76 ? 7.232 -0.017 44.085 1.00 37.31 76 SER A O 1
ATOM 586 N N . ILE A 1 77 ? 8.405 0.398 42.229 1.00 4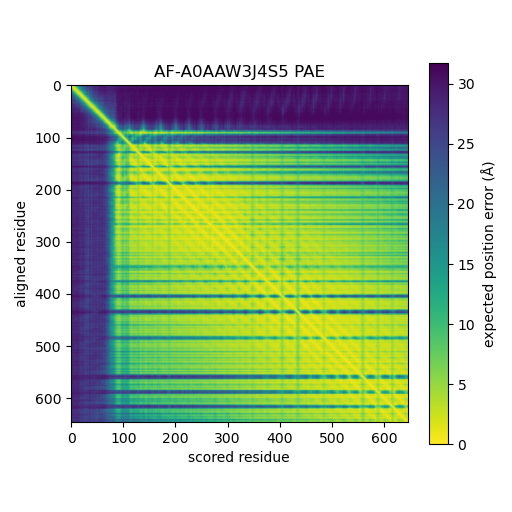4.50 77 ILE A N 1
ATOM 587 C CA . ILE A 1 77 ? 7.245 0.981 41.518 1.00 44.50 77 ILE A CA 1
ATOM 588 C C . ILE A 1 77 ? 6.299 -0.126 41.028 1.00 44.50 77 ILE A C 1
ATOM 590 O O . ILE A 1 77 ? 5.110 -0.072 41.323 1.00 44.50 77 ILE A O 1
ATOM 594 N N . ALA A 1 78 ? 6.827 -1.172 40.383 1.00 37.03 78 ALA A N 1
ATOM 595 C CA . ALA A 1 78 ? 6.028 -2.325 39.952 1.00 37.03 78 ALA A CA 1
ATOM 596 C C . ALA A 1 78 ? 5.510 -3.160 41.139 1.00 37.03 78 ALA A C 1
ATOM 598 O O . ALA A 1 78 ? 4.417 -3.721 41.081 1.00 37.03 78 ALA A O 1
ATOM 599 N N . LEU A 1 79 ? 6.272 -3.217 42.239 1.00 36.22 79 LEU A N 1
ATOM 600 C CA . LEU A 1 79 ? 5.843 -3.913 43.453 1.00 36.22 79 LEU A CA 1
ATOM 601 C C . LEU A 1 79 ? 4.828 -3.097 44.276 1.00 36.22 79 LEU A C 1
ATOM 603 O O . LEU A 1 79 ? 3.946 -3.687 44.889 1.00 36.22 79 LEU A O 1
ATOM 607 N N . ALA A 1 80 ? 4.890 -1.758 44.264 1.00 34.88 80 ALA A N 1
ATOM 608 C CA . ALA A 1 80 ? 3.898 -0.914 44.941 1.00 34.88 80 ALA A CA 1
ATOM 609 C C . ALA A 1 80 ? 2.516 -0.977 44.272 1.00 34.88 80 ALA A C 1
ATOM 611 O O . ALA A 1 80 ? 1.516 -1.030 44.982 1.00 34.88 80 ALA A O 1
ATOM 612 N N . SER A 1 81 ? 2.446 -1.062 42.936 1.00 42.81 81 SER A N 1
ATOM 613 C CA . SER A 1 81 ? 1.178 -1.291 42.220 1.00 42.81 81 SER A CA 1
ATOM 614 C C . SER A 1 81 ? 0.552 -2.665 42.492 1.00 42.81 81 SER A C 1
ATOM 616 O O . SER A 1 81 ? -0.646 -2.827 42.310 1.00 42.81 81 SER A O 1
ATOM 618 N N . ALA A 1 82 ? 1.336 -3.646 42.954 1.00 41.03 82 ALA A N 1
ATOM 619 C CA . ALA A 1 82 ? 0.840 -4.959 43.379 1.00 41.03 82 ALA A CA 1
ATOM 620 C C . ALA A 1 82 ? 0.476 -5.025 44.880 1.00 41.03 82 ALA A C 1
ATOM 622 O O . ALA A 1 82 ? -0.062 -6.030 45.343 1.00 41.03 82 ALA A O 1
ATOM 623 N N . LEU A 1 83 ? 0.789 -3.973 45.651 1.00 38.88 83 LEU A N 1
ATOM 624 C CA . LEU A 1 83 ? 0.605 -3.900 47.108 1.00 38.88 83 LEU A CA 1
ATOM 625 C C . LEU A 1 83 ? -0.483 -2.908 47.550 1.00 38.88 83 LEU A C 1
ATOM 627 O O . LEU A 1 83 ? -0.810 -2.868 48.737 1.00 38.88 83 LEU A O 1
ATOM 631 N N . SER A 1 84 ? -1.085 -2.141 46.635 1.00 45.16 84 SER A N 1
ATOM 632 C CA . SER A 1 84 ? -2.362 -1.475 46.908 1.00 45.16 84 SER A CA 1
ATOM 633 C C . SER A 1 84 ? -3.431 -2.546 47.118 1.00 45.16 84 SER A C 1
ATOM 635 O O . SER A 1 84 ? -3.755 -3.287 46.195 1.00 45.16 84 SER A O 1
ATOM 637 N N . SER A 1 85 ? -3.918 -2.642 48.355 1.00 41.16 85 SER A N 1
ATOM 638 C CA . SER A 1 85 ? -4.848 -3.652 48.870 1.00 41.16 85 SER A CA 1
ATOM 639 C C . SER A 1 85 ? -5.836 -4.218 47.844 1.00 41.16 85 SER A C 1
ATOM 641 O O . SER A 1 85 ? -6.660 -3.473 47.311 1.00 41.16 85 SER A O 1
ATOM 643 N N . HIS A 1 86 ? -5.846 -5.549 47.711 1.00 51.25 86 HIS A N 1
ATOM 644 C CA . HIS A 1 86 ? -6.932 -6.329 47.109 1.00 51.25 86 HIS A CA 1
ATOM 645 C C . HIS A 1 86 ? -8.166 -6.279 48.031 1.00 51.25 86 HIS A C 1
ATOM 647 O O . HIS A 1 86 ? -8.575 -7.275 48.627 1.00 51.25 86 HIS A O 1
ATOM 653 N N . ALA A 1 87 ? -8.704 -5.076 48.240 1.00 56.72 87 ALA A N 1
ATOM 654 C CA . ALA A 1 87 ? -9.958 -4.870 48.935 1.00 56.72 87 ALA A CA 1
ATOM 655 C C . ALA A 1 87 ? -11.049 -5.456 48.041 1.00 56.72 87 ALA A C 1
ATOM 657 O O . ALA A 1 87 ? -11.381 -4.898 46.993 1.00 56.72 87 ALA A O 1
ATOM 658 N N . VAL A 1 88 ? -11.535 -6.632 48.426 1.00 58.44 88 VAL A N 1
ATOM 659 C CA . VAL A 1 88 ? -12.599 -7.313 47.703 1.00 58.44 88 VAL A CA 1
ATOM 660 C C . VAL A 1 88 ? -13.842 -6.429 47.778 1.00 58.44 88 VAL A C 1
ATOM 662 O O . VAL A 1 88 ? -14.267 -6.048 48.869 1.00 58.44 88 VAL A O 1
ATOM 665 N N . ALA A 1 89 ? -14.384 -6.079 46.621 1.00 64.88 89 ALA A N 1
ATOM 666 C CA . ALA A 1 89 ? -15.455 -5.113 46.455 1.00 64.88 89 ALA A CA 1
ATOM 667 C C . ALA A 1 89 ? -16.609 -5.722 45.653 1.00 64.88 89 ALA A C 1
ATOM 669 O O . ALA A 1 89 ? -16.554 -6.868 45.199 1.00 64.88 89 ALA A O 1
ATOM 670 N N . ASP A 1 90 ? -17.676 -4.948 45.515 1.00 73.06 90 ASP A N 1
ATOM 671 C CA . ASP A 1 90 ? -18.925 -5.379 44.909 1.00 73.06 90 ASP A CA 1
ATOM 672 C C . ASP A 1 90 ? -19.263 -4.539 43.685 1.00 73.06 90 ASP A C 1
ATOM 674 O O . ASP A 1 90 ? -19.038 -3.329 43.656 1.00 73.06 90 ASP A O 1
ATOM 678 N N . TRP A 1 91 ? -19.877 -5.185 42.696 1.00 80.12 91 TRP A N 1
ATOM 679 C CA . TRP A 1 91 ? -20.616 -4.479 41.660 1.00 80.12 91 TRP A CA 1
ATOM 680 C C . TRP A 1 91 ? -21.789 -3.730 42.302 1.00 80.12 91 TRP A C 1
ATOM 682 O O . TRP A 1 91 ? -22.707 -4.323 42.875 1.00 80.12 91 TRP A O 1
ATOM 692 N N . GLU A 1 92 ? -21.780 -2.410 42.185 1.00 79.25 92 GLU A N 1
ATOM 693 C CA . GLU A 1 92 ? -22.856 -1.541 42.624 1.00 79.25 92 GLU A CA 1
ATOM 694 C C . GLU A 1 92 ? -23.859 -1.326 41.484 1.00 79.25 92 GLU A C 1
ATOM 696 O O . GLU A 1 92 ? -23.502 -1.064 40.337 1.00 79.25 92 GLU A O 1
ATOM 701 N N . VAL A 1 93 ? -25.150 -1.428 41.805 1.00 74.12 93 VAL A N 1
ATOM 702 C CA . VAL A 1 93 ? -26.245 -1.207 40.852 1.00 74.12 93 VAL A CA 1
ATOM 703 C C . VAL A 1 93 ? -27.138 -0.089 41.368 1.00 74.12 93 VAL A C 1
ATOM 705 O O . VAL A 1 93 ? -27.816 -0.230 42.393 1.00 74.12 93 VAL A O 1
ATOM 708 N N . ASN A 1 94 ? -27.168 1.021 40.637 1.00 70.00 94 ASN A N 1
ATOM 709 C CA . ASN A 1 94 ? -28.082 2.122 40.890 1.00 70.00 94 ASN A CA 1
ATOM 710 C C . ASN A 1 94 ? -29.479 1.794 40.353 1.00 70.00 94 ASN A C 1
ATOM 712 O O . ASN A 1 94 ? -29.651 1.356 39.218 1.00 70.00 94 ASN A O 1
ATOM 716 N N . ASN A 1 95 ? -30.504 2.127 41.145 1.00 59.97 95 ASN A N 1
ATOM 717 C CA . ASN A 1 95 ? -31.921 1.827 40.886 1.00 59.97 95 ASN A CA 1
ATOM 718 C C . ASN A 1 95 ? -32.310 0.340 41.051 1.00 59.97 95 ASN A C 1
ATOM 720 O O . ASN A 1 95 ? -33.087 -0.182 40.262 1.00 59.97 95 ASN A O 1
ATOM 724 N N . LYS A 1 96 ? -31.868 -0.313 42.137 1.00 57.62 96 LYS A N 1
ATOM 725 C CA . LYS A 1 96 ? -32.219 -1.707 42.508 1.00 57.62 96 LYS A CA 1
ATOM 726 C C . LYS A 1 96 ? -33.727 -2.067 42.448 1.00 57.62 96 LYS A C 1
ATOM 728 O O . LYS A 1 96 ? -34.051 -3.242 42.331 1.00 57.62 96 LYS A O 1
ATOM 733 N N . ASN A 1 97 ? -34.628 -1.074 42.481 1.00 51.78 97 ASN A N 1
ATOM 734 C CA . ASN A 1 97 ? -36.092 -1.219 42.510 1.00 51.78 97 ASN A CA 1
ATOM 735 C C . ASN A 1 97 ? -36.796 -0.597 41.275 1.00 51.78 97 ASN A C 1
ATOM 737 O O . ASN A 1 97 ? -37.741 0.181 41.433 1.00 51.78 97 ASN A O 1
ATOM 741 N N . LEU A 1 98 ? -36.335 -0.861 40.046 1.00 52.91 98 LEU A N 1
ATOM 742 C CA . LEU A 1 98 ? -37.089 -0.471 38.840 1.00 52.91 98 LEU A CA 1
ATOM 743 C C . LEU A 1 98 ? -38.334 -1.360 38.659 1.00 52.91 98 LEU A C 1
ATOM 745 O O . LEU A 1 98 ? -38.316 -2.548 38.974 1.00 52.91 98 LEU A O 1
ATOM 749 N N . GLN A 1 99 ? -39.439 -0.776 38.182 1.00 44.50 99 GLN A N 1
ATOM 750 C CA . GLN A 1 99 ? -40.705 -1.504 38.037 1.00 44.50 99 GLN A CA 1
ATOM 751 C C . GLN A 1 99 ? -40.627 -2.521 36.888 1.00 44.50 99 GLN A C 1
ATOM 753 O O . GLN A 1 99 ? -40.420 -2.136 35.740 1.00 44.50 99 GLN A O 1
ATOM 758 N N . GLY A 1 100 ? -40.830 -3.802 37.206 1.00 48.09 100 GLY A N 1
ATOM 759 C CA . GLY A 1 100 ? -40.898 -4.911 36.243 1.00 48.09 100 GLY A CA 1
ATOM 760 C C . GLY A 1 100 ? -40.311 -6.213 36.791 1.00 48.09 100 GLY A C 1
ATOM 761 O O . GLY A 1 100 ? -40.915 -7.272 36.660 1.00 48.09 100 GLY A O 1
ATOM 762 N N . GLY A 1 101 ? -39.172 -6.122 37.475 1.00 46.50 101 GLY A N 1
ATOM 763 C CA . GLY A 1 101 ? -38.433 -7.250 38.041 1.00 46.50 101 GLY A CA 1
ATOM 764 C C . GLY A 1 101 ? -37.072 -6.773 38.546 1.00 46.50 101 GLY A C 1
ATOM 765 O O . GLY A 1 101 ? -36.562 -5.758 38.071 1.00 46.50 101 GLY A O 1
ATOM 766 N N . GLY A 1 102 ? -36.508 -7.451 39.547 1.00 50.97 102 GLY A N 1
ATOM 767 C CA . GLY A 1 102 ? -35.210 -7.069 40.108 1.00 50.97 102 GLY A CA 1
ATOM 768 C C . GLY A 1 102 ? -34.092 -7.165 39.066 1.00 50.97 102 GLY A C 1
ATOM 769 O O . GLY A 1 102 ? -34.084 -8.080 38.254 1.00 50.97 102 GLY A O 1
ATOM 770 N N . ILE A 1 103 ? -33.126 -6.243 39.121 1.00 53.28 103 ILE A N 1
ATOM 771 C CA . ILE A 1 103 ? -31.984 -6.193 38.184 1.00 53.28 103 ILE A CA 1
ATOM 772 C C . ILE A 1 103 ? -31.035 -7.400 38.368 1.00 53.28 103 ILE A C 1
ATOM 774 O O . ILE A 1 103 ? -30.140 -7.606 37.560 1.00 53.28 103 ILE A O 1
ATOM 778 N N . VAL A 1 104 ? -31.198 -8.203 39.423 1.00 55.53 104 VAL A N 1
ATOM 779 C CA . VAL A 1 104 ? -30.253 -9.263 39.793 1.00 55.53 104 VAL A CA 1
ATOM 780 C C . VAL A 1 104 ? -30.992 -10.539 40.165 1.00 55.53 104 VAL A C 1
ATOM 782 O O . VAL A 1 104 ? -31.885 -10.518 41.013 1.00 55.53 104 VAL A O 1
ATOM 785 N N . ASN A 1 105 ? -30.568 -11.648 39.564 1.00 47.78 105 ASN A N 1
ATOM 786 C CA . ASN A 1 105 ? -30.980 -12.996 39.934 1.00 47.78 105 ASN A CA 1
ATOM 787 C C . ASN A 1 105 ? -29.700 -13.823 40.168 1.00 47.78 105 ASN A C 1
ATOM 789 O O . ASN A 1 105 ? -28.771 -13.753 39.369 1.00 47.78 105 ASN A O 1
ATOM 793 N N . ASN A 1 106 ? -29.630 -14.564 41.277 1.00 40.47 106 ASN A N 1
ATOM 794 C CA . ASN A 1 106 ? -28.488 -15.397 41.713 1.00 40.47 106 ASN A CA 1
ATOM 795 C C . ASN A 1 106 ? -27.162 -14.722 42.149 1.00 40.47 106 ASN A C 1
ATOM 797 O O . ASN A 1 106 ? -26.174 -15.426 42.350 1.00 40.47 106 ASN A O 1
ATOM 801 N N . GLY A 1 107 ? -27.137 -13.415 42.430 1.00 41.53 107 GLY A N 1
ATOM 802 C CA . GLY A 1 107 ? -26.032 -12.771 43.161 1.00 41.53 107 GLY A CA 1
ATOM 803 C C . GLY A 1 107 ? -26.540 -11.850 44.273 1.00 41.53 107 GLY A C 1
ATOM 804 O O . GLY A 1 107 ? -27.359 -10.969 44.019 1.00 41.53 107 GLY A O 1
ATOM 805 N N . GLU A 1 108 ? -26.066 -12.013 45.511 1.00 46.94 108 GLU A N 1
ATOM 806 C CA . GLU A 1 108 ? -26.302 -11.007 46.556 1.00 46.94 108 GLU A CA 1
ATOM 807 C C . GLU A 1 108 ? -25.486 -9.748 46.232 1.00 46.94 108 GLU A C 1
ATOM 809 O O . GLU A 1 108 ? -24.259 -9.751 46.342 1.00 46.94 108 GLU A O 1
ATOM 814 N N . LEU A 1 109 ? -26.176 -8.667 45.853 1.00 46.56 109 LEU A N 1
ATOM 815 C CA . LEU A 1 109 ? -25.614 -7.317 45.732 1.00 46.56 109 LEU A CA 1
ATOM 816 C C . LEU A 1 109 ? -24.986 -6.878 47.066 1.00 46.56 109 LEU A C 1
ATOM 818 O O . LEU A 1 109 ? -25.721 -6.446 47.959 1.00 46.56 109 LEU A O 1
ATOM 822 N N . GLY A 1 110 ? -23.656 -6.924 47.175 1.00 46.28 110 GLY A N 1
ATOM 823 C CA . GLY A 1 110 ? -22.936 -6.662 48.429 1.00 46.28 110 GLY A CA 1
ATOM 824 C C . GLY A 1 110 ? -22.309 -7.910 49.063 1.00 46.28 110 GLY A C 1
ATOM 825 O O . GLY A 1 110 ? -22.276 -8.010 50.288 1.00 46.28 110 GLY A O 1
ATOM 826 N N . SER A 1 111 ? -21.876 -8.886 48.259 1.00 46.19 111 SER A N 1
ATOM 827 C CA . SER A 1 111 ? -21.121 -10.047 48.729 1.00 46.19 111 SER A CA 1
ATOM 828 C C . SER A 1 111 ? -19.835 -10.198 47.912 1.00 46.19 111 SER A C 1
ATOM 830 O O . SER A 1 111 ? -19.802 -10.797 46.836 1.00 46.19 111 SER A O 1
ATOM 832 N N . SER A 1 112 ? -18.781 -9.608 48.471 1.00 53.78 112 SER A N 1
ATOM 833 C CA . SER A 1 112 ? -17.585 -9.174 47.759 1.00 53.78 112 SER A CA 1
ATOM 834 C C . SER A 1 112 ? -16.902 -10.235 46.888 1.00 53.78 112 SER A C 1
ATOM 836 O O . SER A 1 112 ? -16.720 -11.390 47.276 1.00 53.78 112 SER A O 1
ATOM 838 N N . GLY A 1 113 ? -16.478 -9.808 45.693 1.00 62.62 113 GLY A N 1
ATOM 839 C CA . GLY A 1 113 ? -15.659 -10.613 44.780 1.00 62.62 113 GLY A CA 1
ATOM 840 C C . GLY A 1 113 ? -16.417 -11.685 43.997 1.00 62.62 113 GLY A C 1
ATOM 841 O O . GLY A 1 113 ? -15.781 -12.487 43.317 1.00 62.62 113 GLY A O 1
ATOM 842 N N . LYS A 1 114 ? -17.751 -11.719 44.083 1.00 74.31 114 LYS A N 1
ATOM 843 C CA . LYS A 1 114 ? -18.591 -12.645 43.315 1.00 74.31 114 LYS A CA 1
ATOM 844 C C . LYS A 1 114 ? -18.946 -12.118 41.926 1.00 74.31 114 LYS A C 1
ATOM 846 O O . LYS A 1 114 ? -18.889 -10.918 41.646 1.00 74.31 114 LYS A O 1
ATOM 851 N N . ASP A 1 115 ? -19.376 -13.057 41.093 1.00 81.50 115 ASP A N 1
ATOM 852 C CA . ASP A 1 115 ? -19.990 -12.807 39.796 1.00 81.50 115 ASP A CA 1
ATOM 853 C C . ASP A 1 115 ? -21.418 -12.258 39.953 1.00 81.50 115 ASP A C 1
ATOM 855 O O . ASP A 1 115 ? -22.157 -12.644 40.863 1.00 81.50 115 ASP A O 1
ATOM 859 N N . VAL A 1 116 ? -21.822 -11.378 39.037 1.00 82.00 116 VAL A N 1
ATOM 860 C CA . VAL A 1 116 ? -23.164 -10.790 38.966 1.00 82.00 116 VAL A CA 1
ATOM 861 C C . VAL A 1 116 ? -23.825 -11.139 37.640 1.00 82.00 116 VAL A C 1
ATOM 863 O O . VAL A 1 116 ? -23.263 -10.911 36.570 1.00 82.00 116 VAL A O 1
ATOM 866 N N . VAL A 1 117 ? -25.061 -11.637 37.714 1.00 82.69 117 VAL A N 1
ATOM 867 C CA . VAL A 1 117 ? -25.915 -11.898 36.550 1.00 82.69 117 VAL A CA 1
ATOM 868 C C . VAL A 1 117 ? -27.116 -10.955 36.576 1.00 82.69 117 VAL A C 1
ATOM 870 O O . VAL A 1 117 ? -27.873 -10.892 37.549 1.00 82.69 117 VAL A O 1
ATOM 873 N N . VAL A 1 118 ? -27.278 -10.216 35.483 1.00 80.62 118 VAL A N 1
ATOM 874 C CA . VAL A 1 118 ? -28.368 -9.278 35.234 1.00 80.62 118 VAL A CA 1
ATOM 875 C C . VAL A 1 118 ? -29.375 -9.972 34.319 1.00 80.62 118 VAL A C 1
ATOM 877 O O . VAL A 1 118 ? -29.203 -10.031 33.100 1.00 80.62 118 VAL A O 1
ATOM 880 N N . SER A 1 119 ? -30.407 -10.539 34.944 1.00 76.88 119 SER A N 1
ATOM 881 C CA . SER A 1 119 ? -31.420 -11.392 34.316 1.00 76.88 119 SER A CA 1
ATOM 882 C C . SER A 1 119 ? -32.788 -10.719 34.356 1.00 76.88 119 SER A C 1
ATOM 884 O O . SER A 1 119 ? -33.300 -10.413 35.433 1.00 76.88 119 SER A O 1
ATOM 886 N N . TYR A 1 120 ? -33.395 -10.495 33.188 1.00 79.25 120 TYR A N 1
ATOM 887 C CA . TYR A 1 120 ? -34.792 -10.079 33.065 1.00 79.25 120 TYR A CA 1
ATOM 888 C C . TYR A 1 120 ? -35.303 -10.330 31.644 1.00 79.25 120 TYR A C 1
ATOM 890 O O . TYR A 1 120 ? -34.626 -10.005 30.674 1.00 79.25 120 TYR A O 1
ATOM 898 N N . SER A 1 121 ? -36.527 -10.845 31.523 1.00 82.19 121 SER A N 1
ATOM 899 C CA . SER A 1 121 ? -37.177 -11.086 30.232 1.00 82.19 121 SER A CA 1
ATOM 900 C C . SER A 1 121 ? -37.930 -9.837 29.763 1.00 82.19 121 SER A C 1
ATOM 902 O O . SER A 1 121 ? -39.129 -9.695 30.014 1.00 82.19 121 SER A O 1
ATOM 904 N N . GLY A 1 122 ? -37.237 -8.937 29.062 1.00 84.00 122 GLY A N 1
ATOM 905 C CA . GLY A 1 122 ? -37.815 -7.733 28.464 1.00 84.00 122 GLY A CA 1
ATOM 906 C C . GLY A 1 122 ? -36.952 -6.481 28.634 1.00 84.00 122 GLY A C 1
ATOM 907 O O . GLY A 1 122 ? -35.738 -6.547 28.819 1.00 84.00 122 GLY A O 1
ATOM 908 N N . THR A 1 123 ? -37.586 -5.308 28.574 1.00 85.94 123 THR A N 1
ATOM 909 C CA . THR A 1 123 ? -36.890 -4.013 28.643 1.00 85.94 123 THR A CA 1
ATOM 910 C C . THR A 1 123 ? -36.875 -3.435 30.055 1.00 85.94 123 THR A C 1
ATOM 912 O O . THR A 1 123 ? -37.931 -3.159 30.623 1.00 85.94 123 THR A O 1
ATOM 915 N N . ILE A 1 124 ? -35.681 -3.148 30.576 1.00 82.69 124 ILE A N 1
ATOM 916 C CA . ILE A 1 124 ? -35.475 -2.296 31.750 1.00 82.69 124 ILE A CA 1
ATOM 917 C C . ILE A 1 124 ? -35.172 -0.880 31.255 1.00 82.69 124 ILE A C 1
ATOM 919 O O . ILE A 1 124 ? -34.133 -0.623 30.646 1.00 82.69 124 ILE A O 1
ATOM 923 N N . ASN A 1 125 ? -36.082 0.055 31.539 1.00 81.38 125 ASN A N 1
ATOM 924 C CA . ASN A 1 125 ? -35.867 1.476 31.277 1.00 81.38 125 ASN A CA 1
ATOM 925 C C . ASN A 1 125 ? -35.006 2.083 32.393 1.00 81.38 125 ASN A C 1
ATOM 927 O O . ASN A 1 125 ? -35.484 2.341 33.500 1.00 81.38 125 ASN A O 1
ATOM 931 N N . LEU A 1 126 ? -33.735 2.327 32.092 1.00 79.31 126 LEU A N 1
ATOM 932 C CA . LEU A 1 126 ? -32.784 2.985 32.976 1.00 79.31 126 LEU A CA 1
ATOM 933 C C . LEU A 1 126 ? -33.112 4.490 33.062 1.00 79.31 126 LEU A C 1
ATOM 935 O O . LEU A 1 126 ? -33.091 5.186 32.042 1.00 79.31 126 LEU A O 1
ATOM 939 N N . PRO A 1 127 ? -33.422 5.033 34.256 1.00 70.25 127 PRO A N 1
ATOM 940 C CA . PRO A 1 127 ? -33.775 6.439 34.400 1.00 70.25 127 PRO A CA 1
ATOM 941 C C . PRO A 1 127 ? -32.547 7.328 34.176 1.00 70.25 127 PRO A C 1
ATOM 943 O O . PRO A 1 127 ? -31.448 7.005 34.637 1.00 70.25 127 PRO A O 1
ATOM 946 N N . GLY A 1 128 ? -32.754 8.483 33.533 1.00 62.62 128 GLY A N 1
ATOM 947 C CA . GLY A 1 128 ? -31.721 9.456 33.138 1.00 62.62 128 GLY A CA 1
ATOM 948 C C . GLY A 1 128 ? -31.066 10.249 34.280 1.00 62.62 128 GLY A C 1
ATOM 949 O O . GLY A 1 128 ? -30.836 11.450 34.145 1.00 62.62 128 GLY A O 1
ATOM 950 N N . LYS A 1 129 ? -30.796 9.607 35.422 1.00 60.31 129 LYS A N 1
ATOM 951 C CA . LYS A 1 129 ? -30.099 10.202 36.572 1.00 60.31 129 LYS A CA 1
ATOM 952 C C . LYS A 1 129 ? -28.635 10.526 36.238 1.00 60.31 129 LYS A C 1
ATOM 954 O O . LYS A 1 129 ? -28.047 9.958 35.323 1.00 60.31 129 LYS A O 1
ATOM 959 N N . TRP A 1 130 ? -28.016 11.396 37.035 1.00 59.69 130 TRP A N 1
ATOM 960 C CA . TRP A 1 130 ? -26.586 11.745 36.958 1.00 59.69 130 TRP A CA 1
ATOM 961 C C . TRP A 1 130 ? -25.641 10.688 37.572 1.00 59.69 130 TRP A C 1
ATOM 963 O O . TRP A 1 130 ? -24.561 11.029 38.052 1.00 59.69 130 TRP A O 1
ATOM 973 N N . ALA A 1 131 ? -26.040 9.416 37.590 1.00 67.00 131 ALA A N 1
ATOM 974 C CA . ALA A 1 131 ? -25.316 8.331 38.249 1.00 67.00 131 ALA A CA 1
ATOM 975 C C . ALA A 1 131 ? -25.126 7.147 37.294 1.00 67.00 131 ALA A C 1
ATOM 977 O O . ALA A 1 131 ? -26.010 6.867 36.486 1.00 67.00 131 ALA A O 1
ATOM 978 N N . ASP A 1 132 ? -23.977 6.479 37.395 1.00 72.56 132 ASP A N 1
ATOM 979 C CA . ASP A 1 132 ? -23.637 5.290 36.610 1.00 72.56 132 ASP A CA 1
ATOM 980 C C . ASP A 1 132 ? -24.544 4.113 37.032 1.00 72.56 132 ASP A C 1
ATOM 982 O O . ASP A 1 132 ? -24.873 3.984 38.216 1.00 72.56 132 ASP A O 1
ATOM 986 N N . HIS A 1 133 ? -25.036 3.301 36.085 1.00 78.94 133 HIS A N 1
ATOM 987 C CA . HIS A 1 133 ? -26.125 2.344 36.370 1.00 78.94 133 HIS A CA 1
ATOM 988 C C . HIS A 1 133 ? -25.643 1.031 36.987 1.00 78.94 133 HIS A C 1
ATOM 990 O O . HIS A 1 133 ? -26.196 0.612 38.001 1.00 78.94 133 HIS A O 1
ATOM 996 N N . ILE A 1 134 ? -24.617 0.416 36.406 1.00 86.81 134 ILE A N 1
ATOM 997 C CA . ILE A 1 134 ? -23.899 -0.754 36.918 1.00 86.81 134 ILE A CA 1
ATOM 998 C C . ILE A 1 134 ? -22.431 -0.339 36.991 1.00 86.81 134 ILE A C 1
ATOM 1000 O O . ILE A 1 134 ? -21.856 0.057 35.977 1.00 86.81 134 ILE A O 1
ATOM 1004 N N . TYR A 1 135 ? -21.813 -0.358 38.167 1.00 88.00 135 TYR A N 1
ATOM 1005 C CA . TYR A 1 135 ? -20.449 0.140 38.299 1.00 88.00 135 TYR A CA 1
ATOM 1006 C C . TYR A 1 135 ? -19.634 -0.546 39.385 1.00 88.00 135 TYR A C 1
ATOM 1008 O O . TYR A 1 135 ? -20.167 -1.089 40.345 1.00 88.00 135 TYR A O 1
ATOM 1016 N N . LEU A 1 136 ? -18.317 -0.459 39.237 1.00 88.94 136 LEU A N 1
ATOM 1017 C CA . LEU A 1 136 ? -17.362 -0.693 40.307 1.00 88.94 136 LEU A CA 1
ATOM 1018 C C . LEU A 1 136 ? -16.573 0.598 40.518 1.00 88.94 136 LEU A C 1
ATOM 1020 O O . LEU A 1 136 ? -15.898 1.072 39.602 1.00 88.94 136 LEU A O 1
ATOM 1024 N N . ALA A 1 137 ? -16.667 1.176 41.716 1.00 85.69 137 ALA A N 1
ATOM 1025 C CA . ALA A 1 137 ? -15.853 2.327 42.080 1.00 85.69 137 ALA A CA 1
ATOM 1026 C C . ALA A 1 137 ? -14.392 1.892 42.280 1.00 85.69 137 ALA A C 1
ATOM 1028 O O . ALA A 1 137 ? -13.531 2.190 41.458 1.00 85.69 137 ALA A O 1
ATOM 1029 N N . THR A 1 138 ? -14.119 1.135 43.341 1.00 86.06 138 THR A N 1
ATOM 1030 C CA . THR A 1 138 ? -12.766 0.741 43.752 1.00 86.06 138 THR A CA 1
ATOM 1031 C C . THR A 1 138 ? -12.734 -0.706 44.238 1.00 86.06 138 THR A C 1
ATOM 1033 O O . THR A 1 138 ? -13.763 -1.230 44.659 1.00 86.06 138 THR A O 1
ATOM 1036 N N . GLY A 1 139 ? -11.562 -1.343 44.211 1.00 87.12 139 GLY A N 1
ATOM 1037 C CA . GLY A 1 139 ? -11.363 -2.719 44.679 1.00 87.12 139 GLY A CA 1
ATOM 1038 C C . GLY A 1 139 ? -11.571 -3.772 43.588 1.00 87.12 139 GLY A C 1
ATOM 1039 O O . GLY A 1 139 ? -11.488 -3.460 42.404 1.00 87.12 139 GLY A O 1
ATOM 1040 N N . GLN A 1 140 ? -11.801 -5.029 43.979 1.00 87.88 140 GLN A N 1
ATOM 1041 C CA . GLN A 1 140 ? -11.887 -6.171 43.056 1.00 87.88 140 GLN A CA 1
ATOM 1042 C C . GLN A 1 140 ? -13.261 -6.858 43.093 1.00 87.88 140 GLN A C 1
ATOM 1044 O O . GLN A 1 140 ? -13.679 -7.301 44.162 1.00 87.88 140 GLN A O 1
ATOM 1049 N N . ALA A 1 141 ? -13.915 -7.007 41.937 1.00 86.00 141 ALA A N 1
ATOM 1050 C CA . ALA A 1 141 ? -15.183 -7.728 41.764 1.00 86.00 141 ALA A CA 1
ATOM 1051 C C . ALA A 1 141 ? -15.063 -8.880 40.742 1.00 86.00 141 ALA A C 1
ATOM 1053 O O . ALA A 1 141 ? -14.098 -8.950 39.979 1.00 86.00 141 ALA A O 1
ATOM 1054 N N . GLY A 1 142 ? -16.044 -9.789 40.732 1.00 86.88 142 GLY A N 1
ATOM 1055 C CA . GLY A 1 142 ? -16.105 -10.909 39.787 1.00 86.88 142 GLY A CA 1
ATOM 1056 C C . GLY A 1 142 ? -16.618 -10.519 38.396 1.00 86.88 142 GLY A C 1
ATOM 1057 O O . GLY A 1 142 ? -16.613 -9.349 37.998 1.00 86.88 142 GLY A O 1
ATOM 1058 N N . ASN A 1 143 ? -17.073 -11.519 37.645 1.00 91.06 143 ASN A N 1
ATOM 1059 C CA . ASN A 1 143 ? -17.649 -11.354 36.312 1.00 91.06 143 ASN A CA 1
ATOM 1060 C C . ASN A 1 143 ? -18.982 -10.580 36.355 1.00 91.06 143 ASN A C 1
ATOM 1062 O O . ASN A 1 143 ? -19.696 -10.593 37.356 1.00 91.06 143 ASN A O 1
ATOM 1066 N N . LEU A 1 144 ? -19.357 -9.951 35.242 1.00 91.88 144 LEU A N 1
ATOM 1067 C CA . LEU A 1 144 ? -20.670 -9.340 35.022 1.00 91.88 144 LEU A CA 1
ATOM 1068 C C . LEU A 1 144 ? -21.296 -9.950 33.767 1.00 91.88 144 LEU A C 1
ATOM 1070 O O . LEU A 1 144 ? -20.704 -9.872 32.698 1.00 91.88 144 LEU A O 1
ATOM 1074 N N . THR A 1 145 ? -22.495 -10.518 33.871 1.00 92.00 145 THR A N 1
ATOM 1075 C CA . THR A 1 145 ? -23.241 -11.068 32.726 1.00 92.00 145 THR A CA 1
ATOM 1076 C C . THR A 1 145 ? -24.564 -10.336 32.534 1.00 92.00 145 THR A C 1
ATOM 1078 O O . THR A 1 145 ? -25.353 -10.241 33.469 1.00 92.00 145 THR A O 1
ATOM 1081 N N . ILE A 1 146 ? -24.832 -9.862 31.317 1.00 92.12 146 ILE A N 1
ATOM 1082 C CA . ILE A 1 146 ? -26.135 -9.352 30.869 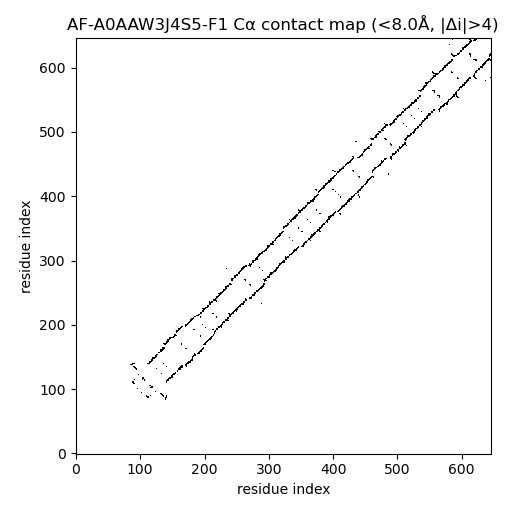1.00 92.12 146 ILE A CA 1
ATOM 1083 C C . ILE A 1 146 ? -26.784 -10.438 30.002 1.00 92.12 146 ILE A C 1
ATOM 1085 O O . ILE A 1 146 ? -26.238 -10.786 28.954 1.00 92.12 146 ILE A O 1
ATOM 1089 N N . GLU A 1 147 ? -27.917 -10.997 30.434 1.00 92.19 147 GLU A N 1
ATOM 1090 C CA . GLU A 1 147 ? -28.561 -12.126 29.742 1.00 92.19 147 GLU A CA 1
ATOM 1091 C C . GLU A 1 147 ? -29.240 -11.743 28.414 1.00 92.19 147 GLU A C 1
ATOM 1093 O O . GLU A 1 147 ? -29.676 -10.611 28.210 1.00 92.19 147 GLU A O 1
ATOM 1098 N N . SER A 1 148 ? -29.395 -12.723 27.518 1.00 93.44 148 SER A N 1
ATOM 1099 C CA . SER A 1 148 ? -29.915 -12.539 26.152 1.00 93.44 148 SER A CA 1
ATOM 1100 C C . SER A 1 148 ? -31.346 -12.002 26.055 1.00 93.44 148 SER A C 1
ATOM 1102 O O . SER A 1 148 ? -31.682 -11.312 25.095 1.00 93.44 148 SER A O 1
ATOM 1104 N N . SER A 1 149 ? -32.195 -12.275 27.050 1.00 89.25 149 SER A N 1
ATOM 1105 C CA . SER A 1 149 ? -33.593 -11.811 27.074 1.00 89.25 149 SER A CA 1
ATOM 1106 C C . SER A 1 149 ? -33.775 -10.357 27.542 1.00 89.25 149 SER A C 1
ATOM 1108 O O . SER A 1 149 ? -34.890 -9.828 27.490 1.00 89.25 149 SER A O 1
ATOM 1110 N N . LEU A 1 150 ? -32.693 -9.695 27.967 1.00 89.50 150 LEU A N 1
ATOM 1111 C CA . LEU A 1 150 ? -32.714 -8.359 28.557 1.00 89.50 150 LEU A CA 1
ATOM 1112 C C . LEU A 1 150 ? -32.377 -7.265 27.536 1.00 89.50 150 LEU A C 1
ATOM 1114 O O . LEU A 1 150 ? -31.369 -7.312 26.835 1.00 89.50 150 LEU A O 1
ATOM 1118 N N . THR A 1 151 ? -33.186 -6.205 27.527 1.00 90.56 151 THR A N 1
ATOM 1119 C CA . THR A 1 151 ? -32.825 -4.898 26.965 1.00 90.56 151 THR A CA 1
ATOM 1120 C C . THR A 1 151 ? -32.621 -3.861 28.076 1.00 90.56 151 THR A C 1
ATOM 1122 O O . THR A 1 151 ? -33.585 -3.419 28.699 1.00 90.56 151 THR A O 1
ATOM 1125 N N . LEU A 1 152 ? -31.384 -3.411 28.288 1.00 88.38 152 LEU A N 1
ATOM 1126 C CA . LEU A 1 152 ? -31.062 -2.205 29.053 1.00 88.38 152 LEU A CA 1
ATOM 1127 C C . LEU A 1 152 ? -31.239 -0.981 28.143 1.00 88.38 152 LEU A C 1
ATOM 1129 O O . LEU A 1 152 ? -30.407 -0.711 27.275 1.00 88.38 152 LEU A O 1
ATOM 1133 N N . LEU A 1 153 ? -32.337 -0.243 28.330 1.00 86.31 153 LEU A N 1
ATOM 1134 C CA . LEU A 1 153 ? -32.687 0.922 27.517 1.00 86.31 153 LEU A CA 1
ATOM 1135 C C . LEU A 1 153 ? -32.534 2.218 28.311 1.00 86.31 153 LEU A C 1
ATOM 1137 O O . LEU A 1 153 ? -33.126 2.369 29.375 1.00 86.31 153 LEU A O 1
ATOM 1141 N N . THR A 1 154 ? -31.817 3.192 27.759 1.00 80.69 154 THR A N 1
ATOM 1142 C CA . THR A 1 154 ? -31.761 4.562 28.290 1.00 80.69 154 THR A CA 1
ATOM 1143 C C . THR A 1 154 ? -32.149 5.596 27.230 1.00 80.69 154 THR A C 1
ATOM 1145 O O . THR A 1 154 ? -31.927 5.415 26.029 1.00 80.69 154 THR A O 1
ATOM 1148 N N . TYR A 1 155 ? -32.753 6.691 27.695 1.00 76.12 155 TYR A N 1
ATOM 1149 C CA . TYR A 1 155 ? -33.158 7.858 26.900 1.00 76.12 155 TYR A CA 1
ATOM 1150 C C . TYR A 1 155 ? -32.245 9.076 27.110 1.00 76.12 155 TYR A C 1
ATOM 1152 O O . TYR A 1 155 ? -32.365 10.047 26.364 1.00 76.12 155 TYR A O 1
ATOM 1160 N N . TYR A 1 156 ? -31.372 9.034 28.127 1.00 70.06 156 TYR A N 1
ATOM 1161 C CA . TYR A 1 156 ? -30.430 10.098 28.478 1.00 70.06 156 TYR A CA 1
ATOM 1162 C C . TYR A 1 156 ? -29.193 9.502 29.162 1.00 70.06 156 TYR A C 1
ATOM 1164 O O . TYR A 1 156 ? -29.297 8.954 30.263 1.00 70.06 156 TYR A O 1
ATOM 1172 N N . ILE A 1 157 ? -28.013 9.661 28.559 1.00 64.06 157 ILE A N 1
ATOM 1173 C CA . ILE A 1 157 ? -26.733 9.247 29.157 1.00 64.06 157 ILE A CA 1
ATOM 1174 C C . ILE A 1 157 ? -25.914 10.444 29.638 1.00 64.06 157 ILE A C 1
ATOM 1176 O O . ILE A 1 157 ? -25.112 11.035 28.918 1.00 64.06 157 ILE A O 1
ATOM 1180 N N . ASN A 1 158 ? -26.120 10.778 30.913 1.00 70.81 158 ASN A N 1
ATOM 1181 C CA . ASN A 1 158 ? -25.238 11.666 31.674 1.00 70.81 158 ASN A CA 1
ATOM 1182 C C . ASN A 1 158 ? -24.003 10.927 32.228 1.00 70.81 158 ASN A C 1
ATOM 1184 O O . ASN A 1 158 ? -23.036 11.556 32.653 1.00 70.81 158 ASN A O 1
ATOM 1188 N N . LYS A 1 159 ? -24.070 9.593 32.247 1.00 77.69 159 LYS A N 1
ATOM 1189 C CA . LYS A 1 159 ? -23.140 8.628 32.836 1.00 77.69 159 LYS A CA 1
ATOM 1190 C C . LYS A 1 159 ? -23.159 7.335 32.015 1.00 77.69 159 LYS A C 1
ATOM 1192 O O . LYS A 1 159 ? -24.041 7.183 31.168 1.00 77.69 159 LYS A O 1
ATOM 1197 N N . ALA A 1 160 ? -22.186 6.452 32.235 1.00 85.06 160 ALA A N 1
ATOM 1198 C CA . ALA A 1 160 ? -22.122 5.182 31.514 1.00 85.06 160 ALA A CA 1
ATOM 1199 C C . ALA A 1 160 ? -23.101 4.160 32.115 1.00 85.06 160 ALA A C 1
ATOM 1201 O O . ALA A 1 160 ? -23.422 4.221 33.305 1.00 85.06 160 ALA A O 1
ATOM 1202 N N . ILE A 1 161 ? -23.580 3.220 31.293 1.00 87.00 161 ILE A N 1
ATOM 1203 C CA . ILE A 1 161 ? -24.459 2.141 31.771 1.00 87.00 161 ILE A CA 1
ATOM 1204 C C . ILE A 1 161 ? -23.631 1.134 32.567 1.00 87.00 161 ILE A C 1
ATOM 1206 O O . ILE A 1 161 ? -24.054 0.724 33.644 1.00 87.00 161 ILE A O 1
ATOM 1210 N N . ILE A 1 162 ? -22.444 0.789 32.060 1.00 91.00 162 ILE A N 1
ATOM 1211 C CA . ILE A 1 162 ? -21.446 -0.025 32.757 1.00 91.00 162 ILE A CA 1
ATOM 1212 C C . ILE A 1 162 ? -20.180 0.823 32.952 1.00 91.00 162 ILE A C 1
ATOM 1214 O O . ILE A 1 162 ? -19.615 1.313 31.972 1.00 91.00 162 ILE A O 1
ATOM 1218 N N . ARG A 1 163 ? -19.728 1.013 34.199 1.00 92.19 163 ARG A N 1
ATOM 1219 C CA . ARG A 1 163 ? -18.518 1.797 34.519 1.00 92.19 163 ARG A CA 1
ATOM 1220 C C . ARG A 1 163 ? -17.568 1.088 35.478 1.00 92.19 163 ARG A C 1
ATOM 1222 O O . ARG A 1 163 ? -17.996 0.587 36.508 1.00 92.19 163 ARG A O 1
ATOM 1229 N N . ILE A 1 164 ? -16.266 1.158 35.220 1.00 93.94 164 ILE A N 1
ATOM 1230 C CA . ILE A 1 164 ? -15.236 0.754 36.188 1.00 93.94 164 ILE A CA 1
ATOM 1231 C C . ILE A 1 164 ? -14.282 1.930 36.416 1.00 93.94 164 ILE A C 1
ATOM 1233 O O . ILE A 1 164 ? -13.736 2.480 35.458 1.00 93.94 164 ILE A O 1
ATOM 1237 N N . GLY A 1 165 ? -14.128 2.329 37.681 1.00 90.00 165 GLY A N 1
ATOM 1238 C CA . GLY A 1 165 ? -13.477 3.570 38.101 1.00 90.00 165 GLY A CA 1
ATOM 1239 C C . GLY A 1 165 ? -14.429 4.770 37.992 1.00 90.00 165 GLY A C 1
ATOM 1240 O O . GLY A 1 165 ? -14.768 5.234 36.902 1.00 90.00 165 GLY A O 1
ATOM 1241 N N . THR A 1 166 ? -14.900 5.304 39.120 1.00 85.88 166 THR A N 1
ATOM 1242 C CA . THR A 1 166 ? -15.903 6.393 39.150 1.00 85.88 166 THR A CA 1
ATOM 1243 C C . THR A 1 166 ? -15.314 7.808 39.203 1.00 85.88 166 THR A C 1
ATOM 1245 O O . THR A 1 166 ? -15.931 8.745 38.692 1.00 85.88 166 THR A O 1
ATOM 1248 N N . SER A 1 167 ? -14.114 7.968 39.761 1.00 85.06 167 SER A N 1
ATOM 1249 C CA . SER A 1 167 ? -13.361 9.222 39.899 1.00 85.06 167 SER A CA 1
ATOM 1250 C C . SER A 1 167 ? -11.854 8.984 39.735 1.00 85.06 167 SER A C 1
ATOM 1252 O O . SER A 1 167 ? -11.408 7.843 39.674 1.00 85.06 167 SER A O 1
ATOM 1254 N N . GLU A 1 168 ? -11.049 10.046 39.656 1.00 83.06 168 GLU A N 1
ATOM 1255 C CA . GLU A 1 168 ? -9.598 9.988 39.372 1.00 83.06 168 GLU A CA 1
ATOM 1256 C C . GLU A 1 168 ? -8.764 9.154 40.368 1.00 83.06 168 GLU A C 1
ATOM 1258 O O . GLU A 1 168 ? -7.613 8.832 40.083 1.00 83.06 168 GLU A O 1
ATOM 1263 N N . ARG A 1 169 ? -9.323 8.819 41.540 1.00 84.12 169 ARG A N 1
ATOM 1264 C CA . ARG A 1 169 ? -8.671 8.005 42.587 1.00 84.12 169 ARG A CA 1
ATOM 1265 C C . ARG A 1 169 ? -9.245 6.591 42.698 1.00 84.12 169 ARG A C 1
ATOM 1267 O O . ARG A 1 169 ? -8.780 5.816 43.529 1.00 84.12 169 ARG A O 1
ATOM 1274 N N . ASP A 1 170 ? -10.264 6.288 41.902 1.00 88.06 170 ASP A N 1
ATOM 1275 C CA . ASP A 1 170 ? -11.033 5.055 41.971 1.00 88.06 170 ASP A CA 1
ATOM 1276 C C . ASP A 1 170 ? -10.471 4.047 40.967 1.00 88.06 170 ASP A C 1
ATOM 1278 O O . ASP A 1 170 ? -10.578 4.240 39.755 1.00 88.06 170 ASP A O 1
ATOM 1282 N N . THR A 1 171 ? -9.864 2.980 41.483 1.00 89.25 171 THR A N 1
ATOM 1283 C CA . THR A 1 171 ? -9.271 1.896 40.694 1.00 89.25 171 THR A CA 1
ATOM 1284 C C . THR A 1 171 ? -10.045 0.609 40.956 1.00 89.25 171 THR A C 1
ATOM 1286 O O . THR A 1 171 ? -9.932 0.021 42.033 1.00 89.25 171 THR A O 1
ATOM 1289 N N . GLY A 1 172 ? -10.839 0.185 39.974 1.00 91.56 172 GLY A N 1
ATOM 1290 C CA . GLY A 1 172 ? -11.570 -1.079 40.000 1.00 91.56 172 GLY A CA 1
ATOM 1291 C C . GLY A 1 172 ? -10.830 -2.183 39.243 1.00 91.56 172 GLY A C 1
ATOM 1292 O O . GLY A 1 172 ? -10.116 -1.917 38.281 1.00 91.56 172 GLY A O 1
ATOM 1293 N N . GLN A 1 173 ? -11.013 -3.432 39.653 1.00 92.38 173 GLN A N 1
ATOM 1294 C CA . GLN A 1 173 ? -10.521 -4.620 38.957 1.00 92.38 173 GLN A CA 1
ATOM 1295 C C . GLN A 1 173 ? -11.687 -5.592 38.781 1.00 92.38 173 GLN A C 1
ATOM 1297 O O . GLN A 1 173 ? -12.362 -5.914 39.759 1.00 92.38 173 GLN A O 1
ATOM 1302 N N . VAL A 1 174 ? -11.940 -6.051 37.556 1.00 93.00 174 VAL A N 1
ATOM 1303 C CA . VAL A 1 174 ? -13.040 -6.985 37.262 1.00 93.00 174 VAL A CA 1
ATOM 1304 C C . VAL A 1 174 ? -12.568 -8.183 36.444 1.00 93.00 174 VAL A C 1
ATOM 1306 O O . VAL A 1 174 ? -11.537 -8.123 35.775 1.00 93.00 174 VAL A O 1
ATOM 1309 N N . GLY A 1 175 ? -13.357 -9.256 36.464 1.00 93.81 175 GLY A N 1
ATOM 1310 C CA . GLY A 1 175 ? -13.196 -10.382 35.546 1.00 93.81 175 GLY A CA 1
ATOM 1311 C C . GLY A 1 175 ? -13.701 -10.060 34.133 1.00 93.81 175 GLY A C 1
ATOM 1312 O O . GLY A 1 175 ? -13.321 -9.067 33.508 1.00 93.81 175 GLY A O 1
ATOM 1313 N N . THR A 1 176 ? -14.571 -10.922 33.619 1.00 96.38 176 THR A N 1
ATOM 1314 C CA . THR A 1 176 ? -15.220 -10.782 32.311 1.00 96.38 176 THR A CA 1
ATOM 1315 C C . THR A 1 176 ? -16.524 -9.995 32.419 1.00 96.38 176 THR A C 1
ATOM 1317 O O . THR A 1 176 ? -17.364 -10.300 33.262 1.00 96.38 176 THR A O 1
ATOM 1320 N N . ILE A 1 177 ? -16.734 -9.032 31.522 1.00 97.62 177 ILE A N 1
ATOM 1321 C CA . ILE A 1 177 ? -18.042 -8.431 31.243 1.00 97.62 177 ILE A CA 1
ATOM 1322 C C . ILE A 1 177 ? -18.602 -9.090 29.982 1.00 97.62 177 ILE A C 1
ATOM 1324 O O . ILE A 1 177 ? -18.102 -8.842 28.889 1.00 97.62 177 ILE A O 1
ATOM 1328 N N . LEU A 1 178 ? -19.638 -9.910 30.128 1.00 97.62 178 LEU A N 1
ATOM 1329 C CA . LEU A 1 178 ? -20.330 -10.607 29.048 1.00 97.62 178 LEU A CA 1
ATOM 1330 C C . LEU A 1 178 ? -21.684 -9.943 28.767 1.00 97.62 178 LEU A C 1
ATOM 1332 O O . LEU A 1 178 ? -22.560 -9.923 29.631 1.00 97.62 178 LEU A O 1
ATOM 1336 N N . ASN A 1 179 ? -21.890 -9.446 27.547 1.00 97.94 179 ASN A N 1
ATOM 1337 C CA . ASN A 1 179 ? -23.196 -9.002 27.066 1.00 97.94 179 ASN A CA 1
ATOM 1338 C C . ASN A 1 179 ? -23.769 -9.981 26.036 1.00 97.94 179 ASN A C 1
ATOM 1340 O O . ASN A 1 179 ? -23.324 -10.000 24.891 1.00 97.94 179 ASN A O 1
ATOM 1344 N N . GLN A 1 180 ? -24.802 -10.727 26.426 1.00 97.62 180 GLN A N 1
ATOM 1345 C CA . GLN A 1 180 ? -25.648 -11.504 25.512 1.00 97.62 180 GLN A CA 1
ATOM 1346 C C . GLN A 1 180 ? -26.924 -10.736 25.116 1.00 97.62 180 GLN A C 1
ATOM 1348 O O . GLN A 1 180 ? -27.560 -11.064 24.118 1.00 97.62 180 GLN A O 1
ATOM 1353 N N . GLY A 1 181 ? -27.320 -9.734 25.909 1.00 96.12 181 GLY A N 1
ATOM 1354 C CA . GLY A 1 181 ? -28.536 -8.939 25.719 1.00 96.12 181 GLY A CA 1
ATOM 1355 C C . GLY A 1 181 ? -28.350 -7.696 24.845 1.00 96.12 181 GLY A C 1
ATOM 1356 O O . GLY A 1 181 ? -27.406 -7.564 24.066 1.00 96.12 181 GLY A O 1
ATOM 1357 N N . THR A 1 182 ? -29.272 -6.742 24.977 1.00 95.25 182 THR A N 1
ATOM 1358 C CA . THR A 1 182 ? -29.214 -5.443 24.287 1.00 95.25 182 THR A CA 1
ATOM 1359 C C . THR A 1 182 ? -28.936 -4.309 25.271 1.00 95.25 182 THR A C 1
ATOM 1361 O O . THR A 1 182 ? -29.723 -4.067 26.180 1.00 95.25 182 THR A O 1
ATOM 1364 N N . ILE A 1 183 ? -27.870 -3.547 25.047 1.00 93.25 183 ILE A N 1
ATOM 1365 C CA . ILE A 1 183 ? -27.526 -2.316 25.765 1.00 93.25 183 ILE A CA 1
ATOM 1366 C C . ILE A 1 183 ? -27.685 -1.154 24.783 1.00 93.25 183 ILE A C 1
ATOM 1368 O O . ILE A 1 183 ? -26.953 -1.073 23.798 1.00 93.25 183 ILE A O 1
ATOM 1372 N N . ARG A 1 184 ? -28.663 -0.263 24.993 1.00 89.31 184 ARG A N 1
ATOM 1373 C CA . ARG A 1 184 ? -29.040 0.724 23.967 1.00 89.31 184 ARG A CA 1
ATOM 1374 C C . ARG A 1 184 ? -29.386 2.108 24.512 1.00 89.31 184 ARG A C 1
ATOM 1376 O O . ARG A 1 184 ? -30.228 2.256 25.400 1.00 89.31 184 ARG A O 1
ATOM 1383 N N . HIS A 1 185 ? -28.823 3.133 23.876 1.00 85.69 185 HIS A N 1
ATOM 1384 C CA . HIS A 1 185 ? -29.316 4.510 23.943 1.00 85.69 185 HIS A CA 1
ATOM 1385 C C . HIS A 1 185 ? -30.333 4.781 22.822 1.00 85.69 185 HIS A C 1
ATOM 1387 O O . HIS A 1 185 ? -30.237 4.211 21.737 1.00 85.69 185 HIS A O 1
ATOM 1393 N N . SER A 1 186 ? -31.335 5.623 23.083 1.00 72.38 186 SER A N 1
ATOM 1394 C CA . SER A 1 186 ? -32.467 5.837 22.161 1.00 72.38 186 SER A CA 1
ATOM 1395 C C . SER A 1 186 ? -32.631 7.253 21.608 1.00 72.38 186 SER A C 1
ATOM 1397 O O . SER A 1 186 ? -33.405 7.425 20.671 1.00 72.38 186 SER A O 1
ATOM 1399 N N . ASN A 1 187 ? -31.905 8.249 22.127 1.00 67.94 187 ASN A N 1
ATOM 1400 C CA . ASN A 1 187 ? -32.043 9.656 21.733 1.00 67.94 187 ASN A CA 1
ATOM 1401 C C . ASN A 1 187 ? -30.703 10.283 21.320 1.00 67.94 187 ASN A C 1
ATOM 1403 O O . ASN A 1 187 ? -29.627 9.828 21.707 1.00 67.94 187 ASN A O 1
ATOM 1407 N N . SER A 1 188 ? -30.749 11.385 20.574 1.00 59.84 188 SER A N 1
ATOM 1408 C CA . SER A 1 188 ? -29.584 12.240 20.323 1.00 59.84 188 SER A CA 1
ATOM 1409 C C . SER A 1 188 ? -29.277 13.117 21.545 1.00 59.84 188 SER A C 1
ATOM 1411 O O . SER A 1 188 ? -30.127 13.915 21.938 1.00 59.84 188 SER A O 1
ATOM 1413 N N . GLY A 1 189 ? -28.067 13.023 22.112 1.00 57.69 189 GLY A N 1
ATOM 1414 C CA . GLY A 1 189 ? -27.619 13.936 23.181 1.00 57.69 189 GLY A CA 1
ATOM 1415 C C . GLY A 1 189 ? -26.845 13.305 24.343 1.00 57.69 189 GLY A C 1
ATOM 1416 O O . GLY A 1 189 ? -26.823 13.876 25.430 1.00 57.69 189 GLY A O 1
ATOM 1417 N N . GLY A 1 190 ? -26.244 12.128 24.156 1.00 61.19 190 GLY A N 1
ATOM 1418 C CA . GLY A 1 190 ? -25.410 11.508 25.182 1.00 61.19 190 GLY A CA 1
ATOM 1419 C C . GLY A 1 190 ? -24.066 12.210 25.397 1.00 61.19 190 GLY A C 1
ATOM 1420 O O . GLY A 1 190 ? -23.433 12.618 24.428 1.00 61.19 190 GLY A O 1
ATOM 1421 N N . ILE A 1 191 ? -23.612 12.301 26.654 1.00 66.38 191 ILE A N 1
ATOM 1422 C CA . ILE A 1 191 ? -22.300 12.875 27.028 1.00 66.38 191 ILE A CA 1
ATOM 1423 C C . ILE A 1 191 ? -21.300 11.839 27.570 1.00 66.38 191 ILE A C 1
ATOM 1425 O O . ILE A 1 191 ? -20.198 12.209 27.983 1.00 66.38 191 ILE A O 1
ATOM 1429 N N . LYS A 1 192 ? -21.684 10.555 27.630 1.00 83.31 192 LYS A N 1
ATOM 1430 C CA . LYS A 1 192 ? -20.847 9.449 28.122 1.00 83.31 192 LYS A CA 1
ATOM 1431 C C . LYS A 1 192 ? -21.036 8.158 27.312 1.00 83.31 192 LYS A C 1
ATOM 1433 O O . LYS A 1 192 ? -22.044 8.050 26.620 1.00 83.31 192 LYS A O 1
ATOM 1438 N N . PRO A 1 193 ? -20.067 7.222 27.345 1.00 89.00 193 PRO A N 1
ATOM 1439 C CA . PRO A 1 193 ? -20.133 5.961 26.600 1.00 89.00 193 PRO A CA 1
ATOM 1440 C C . PRO A 1 193 ? -21.182 4.984 27.155 1.00 89.00 193 PRO A C 1
ATOM 1442 O O . PRO A 1 193 ? -21.684 5.185 28.259 1.00 89.00 193 PRO A O 1
ATOM 1445 N N . MET A 1 194 ? -21.488 3.894 26.437 1.00 90.62 194 MET A N 1
ATOM 1446 C CA . MET A 1 194 ? -22.301 2.793 26.992 1.00 90.62 194 MET A CA 1
ATOM 1447 C C . MET A 1 194 ? -21.523 2.017 28.054 1.00 90.62 194 MET A C 1
ATOM 1449 O O . MET A 1 194 ? -22.044 1.788 29.149 1.00 90.62 194 MET A O 1
ATOM 1453 N N . LEU A 1 195 ? -20.273 1.667 27.740 1.00 94.25 195 LEU A N 1
ATOM 1454 C CA . LEU A 1 195 ? -19.338 1.010 28.648 1.00 94.25 195 LEU A CA 1
ATOM 1455 C C . LEU A 1 195 ? -18.048 1.832 28.748 1.00 94.25 195 LEU A C 1
ATOM 1457 O O . LEU A 1 195 ? -17.484 2.245 27.732 1.00 94.25 195 LEU A O 1
ATOM 1461 N N . GLU A 1 196 ? -17.592 2.091 29.972 1.00 94.12 196 GLU A N 1
ATOM 1462 C CA . GLU A 1 196 ? -16.430 2.942 30.241 1.00 94.12 196 GLU A CA 1
ATOM 1463 C C . GLU A 1 196 ? -15.510 2.337 31.321 1.00 94.12 196 GLU A C 1
ATOM 1465 O O . GLU A 1 196 ? -15.953 2.057 32.435 1.00 94.12 196 GLU A O 1
ATOM 1470 N N . VAL A 1 197 ? -14.218 2.169 31.011 1.00 96.00 197 VAL A N 1
ATOM 1471 C CA . VAL A 1 197 ? -13.187 1.661 31.941 1.00 96.00 197 VAL A CA 1
ATOM 1472 C C . VAL A 1 197 ? -12.065 2.692 32.080 1.00 96.00 197 VAL A C 1
ATOM 1474 O O . VAL A 1 197 ? -11.493 3.115 31.071 1.00 96.00 197 VAL A O 1
ATOM 1477 N N . VAL A 1 198 ? -11.784 3.148 33.308 1.00 94.81 198 VAL A N 1
ATOM 1478 C CA . VAL A 1 198 ? -10.931 4.331 33.547 1.00 94.81 198 VAL A CA 1
ATOM 1479 C C . VAL A 1 198 ? -10.037 4.249 34.784 1.00 94.81 198 VAL A C 1
ATOM 1481 O O . VAL A 1 198 ? -10.234 3.423 35.667 1.00 94.81 198 VAL A O 1
ATOM 1484 N N . ASN A 1 199 ? -9.114 5.206 34.901 1.00 92.69 199 ASN A N 1
ATOM 1485 C CA . ASN A 1 199 ? -8.433 5.584 36.146 1.00 92.69 199 ASN A CA 1
ATOM 1486 C C . ASN A 1 199 ? -7.618 4.442 36.778 1.00 92.69 199 ASN A C 1
ATOM 1488 O O . ASN A 1 199 ? -7.748 4.116 37.959 1.00 92.69 199 ASN A O 1
ATOM 1492 N N . ASN A 1 200 ? -6.717 3.869 35.976 1.00 93.38 200 ASN A N 1
ATOM 1493 C CA . ASN A 1 200 ? -5.850 2.733 36.315 1.00 93.38 200 ASN A CA 1
ATOM 1494 C C . ASN A 1 200 ? -6.593 1.410 36.566 1.00 93.38 200 ASN A C 1
ATOM 1496 O O . ASN A 1 200 ? -5.966 0.442 36.996 1.00 93.38 200 ASN A O 1
ATOM 1500 N N . SER A 1 201 ? -7.903 1.359 36.309 1.00 95.62 201 SER A N 1
ATOM 1501 C CA . SER A 1 201 ? -8.702 0.143 36.470 1.00 95.62 201 SER A CA 1
ATOM 1502 C C . SER A 1 201 ? -8.249 -0.981 35.537 1.00 95.62 201 SER A C 1
ATOM 1504 O O . SER A 1 201 ? -7.563 -0.750 34.535 1.00 95.62 201 SER A O 1
ATOM 1506 N N . THR A 1 202 ? -8.655 -2.209 35.851 1.00 95.38 202 THR A N 1
ATOM 1507 C CA . THR A 1 202 ? -8.364 -3.386 35.030 1.00 95.38 202 THR A CA 1
ATOM 1508 C C . THR A 1 202 ? -9.589 -4.259 34.783 1.00 95.38 202 THR A C 1
ATOM 1510 O O . THR A 1 202 ? -10.553 -4.249 35.550 1.00 95.38 202 THR A O 1
ATOM 1513 N N . TYR A 1 203 ? -9.546 -5.019 33.692 1.00 96.19 203 TYR A N 1
ATOM 1514 C CA . TYR A 1 203 ? -10.544 -6.030 33.352 1.00 96.19 203 TYR A CA 1
ATOM 1515 C C . TYR A 1 203 ? -9.880 -7.222 32.661 1.00 96.19 203 TYR A C 1
ATOM 1517 O O . TYR A 1 203 ? -8.913 -7.047 31.918 1.00 96.19 203 TYR A O 1
ATOM 1525 N N . ASP A 1 204 ? -10.401 -8.432 32.859 1.00 96.94 204 ASP A N 1
ATOM 1526 C CA . ASP A 1 204 ? -9.938 -9.580 32.078 1.00 96.94 204 ASP A CA 1
ATOM 1527 C C . ASP A 1 204 ? -10.480 -9.514 30.650 1.00 96.94 204 ASP A C 1
ATOM 1529 O O . ASP A 1 204 ? -9.716 -9.600 29.688 1.00 96.94 204 ASP A O 1
ATOM 1533 N N . SER A 1 205 ? -11.793 -9.359 30.470 1.00 98.31 205 SER A N 1
ATOM 1534 C CA . SER A 1 205 ? -12.395 -9.370 29.131 1.00 98.31 205 SER A CA 1
ATOM 1535 C C . SER A 1 205 ? -13.682 -8.559 29.039 1.00 98.31 205 SER A C 1
ATOM 1537 O O . SER A 1 205 ? -14.450 -8.489 29.993 1.00 98.31 205 SER A O 1
ATOM 1539 N N . ILE A 1 206 ? -13.944 -7.980 27.870 1.00 98.62 206 ILE A N 1
ATOM 1540 C CA . ILE A 1 206 ? -15.258 -7.465 27.471 1.00 98.62 206 ILE A CA 1
ATOM 1541 C C . ILE A 1 206 ? -15.705 -8.305 26.278 1.00 98.62 206 ILE A C 1
ATOM 1543 O O . ILE A 1 206 ? -15.064 -8.271 25.232 1.00 98.62 206 ILE A O 1
ATOM 1547 N N . ILE A 1 207 ? -16.776 -9.075 26.437 1.00 98.62 207 ILE A N 1
ATOM 1548 C CA . ILE A 1 207 ? -17.299 -9.995 25.426 1.00 98.62 207 ILE A CA 1
ATOM 1549 C C . ILE A 1 207 ? -18.708 -9.542 25.047 1.00 98.62 207 ILE A C 1
ATOM 1551 O O . ILE A 1 207 ? -19.585 -9.451 25.906 1.00 98.62 207 ILE A O 1
ATOM 1555 N N . ASN A 1 208 ? -18.932 -9.260 23.766 1.00 98.56 208 ASN A N 1
ATOM 1556 C CA . ASN A 1 208 ? -20.250 -8.942 23.232 1.00 98.56 208 ASN A CA 1
ATOM 1557 C C . ASN A 1 208 ? -20.726 -10.014 22.246 1.00 98.56 208 ASN A C 1
ATOM 1559 O O . ASN A 1 208 ? -20.191 -10.139 21.146 1.00 98.56 208 ASN A O 1
ATOM 1563 N N . GLU A 1 209 ? -21.780 -10.721 22.634 1.00 98.38 209 GLU A N 1
ATOM 1564 C CA . GLU A 1 209 ? -22.535 -11.672 21.808 1.00 98.38 209 GLU A CA 1
ATOM 1565 C C . GLU A 1 209 ? -23.896 -11.077 21.389 1.00 98.38 209 GLU A C 1
ATOM 1567 O O . GLU A 1 209 ? -24.487 -11.487 20.394 1.00 98.38 209 GLU A O 1
ATOM 1572 N N . GLY A 1 210 ? -24.379 -10.072 22.130 1.00 98.12 210 GLY A N 1
ATOM 1573 C CA . GLY A 1 210 ? -25.616 -9.340 21.864 1.00 98.12 210 GLY A CA 1
ATOM 1574 C C . GLY A 1 210 ? -25.412 -8.014 21.120 1.00 98.12 210 GLY A C 1
ATOM 1575 O O . GLY A 1 210 ? -24.614 -7.902 20.189 1.00 98.12 210 GLY A O 1
ATOM 1576 N N . ILE A 1 211 ? -26.158 -6.979 21.514 1.00 97.69 211 ILE A N 1
ATOM 1577 C CA . ILE A 1 211 ? -26.128 -5.649 20.882 1.00 97.69 211 ILE A CA 1
ATOM 1578 C C . ILE A 1 211 ? -25.679 -4.590 21.892 1.00 97.69 211 ILE A C 1
ATOM 1580 O O . ILE A 1 211 ? -26.273 -4.476 22.962 1.00 97.69 211 ILE A O 1
ATOM 1584 N N . ILE A 1 212 ? -24.712 -3.747 21.524 1.00 96.25 212 ILE A N 1
ATOM 1585 C CA . ILE A 1 212 ? -24.380 -2.506 22.240 1.00 96.25 212 ILE A CA 1
ATOM 1586 C C . ILE A 1 212 ? -24.482 -1.338 21.251 1.00 96.25 212 ILE A C 1
ATOM 1588 O O . ILE A 1 212 ? -23.740 -1.291 20.275 1.00 96.25 212 ILE A O 1
ATOM 1592 N N . SER A 1 213 ? -25.395 -0.393 21.490 1.00 92.88 213 SER A N 1
ATOM 1593 C CA . SER A 1 213 ? -25.724 0.689 20.548 1.00 92.88 213 SER A CA 1
ATOM 1594 C C . SER A 1 213 ? -25.741 2.067 21.222 1.00 92.88 213 SER A C 1
ATOM 1596 O O . SER A 1 213 ? -26.562 2.317 22.110 1.00 92.88 213 SER A O 1
ATOM 1598 N N . SER A 1 214 ? -24.891 2.989 20.754 1.00 89.31 214 SER A N 1
ATOM 1599 C CA . SER A 1 214 ? -24.724 4.348 21.303 1.00 89.31 214 SER A CA 1
ATOM 1600 C C . SER A 1 214 ? -25.118 5.466 20.330 1.00 89.31 214 SER A C 1
ATOM 1602 O O . SER A 1 214 ? -24.848 5.410 19.132 1.00 89.31 214 SER A O 1
ATOM 1604 N N . THR A 1 215 ? -25.691 6.551 20.851 1.00 86.44 215 THR A N 1
ATOM 1605 C CA . THR A 1 215 ? -26.025 7.759 20.076 1.00 86.44 215 THR A CA 1
ATOM 1606 C C . THR A 1 215 ? -25.516 9.021 20.779 1.00 86.44 215 THR A C 1
ATOM 1608 O O . THR A 1 215 ? -25.903 9.331 21.907 1.00 86.44 215 THR A O 1
ATOM 1611 N N . GLY A 1 216 ? -24.662 9.781 20.089 1.00 79.12 216 GLY A N 1
ATOM 1612 C CA . GLY A 1 216 ? -24.083 11.058 20.533 1.00 79.12 216 GLY A CA 1
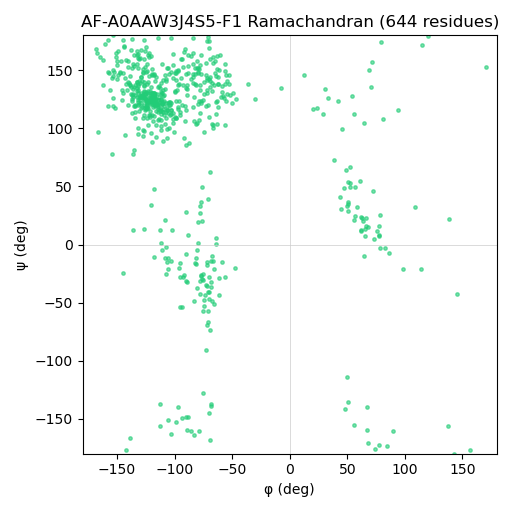ATOM 1613 C C . GLY A 1 216 ? -22.670 10.987 21.131 1.00 79.12 216 GLY A C 1
ATOM 1614 O O . GLY A 1 216 ? -21.967 11.994 21.112 1.00 79.12 216 GLY A O 1
ATOM 1615 N N . HIS A 1 217 ? -22.216 9.823 21.600 1.00 85.81 217 HIS A N 1
ATOM 1616 C CA . HIS A 1 217 ? -20.872 9.641 22.163 1.00 85.81 217 HIS A CA 1
ATOM 1617 C C . HIS A 1 217 ? -20.285 8.278 21.781 1.00 85.81 217 HIS A C 1
ATOM 1619 O O . HIS A 1 217 ? -20.912 7.542 21.015 1.00 85.81 217 HIS A O 1
ATOM 1625 N N . GLN A 1 218 ? -19.087 7.946 22.275 1.00 91.50 218 GLN A N 1
ATOM 1626 C CA . GLN A 1 218 ? -18.482 6.641 21.995 1.00 91.50 218 GLN A CA 1
ATOM 1627 C C . GLN A 1 218 ? -19.348 5.485 22.512 1.00 91.50 218 GLN A C 1
ATOM 1629 O O . GLN A 1 218 ? -20.246 5.683 23.335 1.00 91.50 218 GLN A O 1
ATOM 1634 N N . THR A 1 219 ? -19.101 4.266 22.038 1.00 94.38 219 THR A N 1
ATOM 1635 C CA . THR A 1 219 ? -19.868 3.092 22.496 1.00 94.38 219 THR A CA 1
ATOM 1636 C C . THR A 1 219 ? -19.144 2.403 23.645 1.00 94.38 219 THR A C 1
ATOM 1638 O O . THR A 1 219 ? -19.688 2.293 24.744 1.00 94.38 219 THR A O 1
ATOM 1641 N N . LEU A 1 220 ? -17.878 2.063 23.422 1.00 96.44 220 LEU A N 1
ATOM 1642 C CA . LEU A 1 220 ? -16.931 1.546 24.398 1.00 96.44 220 LEU A CA 1
ATOM 1643 C C . LEU A 1 220 ? -15.751 2.519 24.517 1.00 96.44 220 LEU A C 1
ATOM 1645 O O . LEU A 1 220 ? -15.147 2.882 23.508 1.00 96.44 220 LEU A O 1
ATOM 1649 N N . SER A 1 221 ? -15.410 2.938 25.737 1.00 95.62 221 SER A N 1
ATOM 1650 C CA . SER A 1 221 ? -14.273 3.831 25.996 1.00 95.62 221 SER A CA 1
ATOM 1651 C C . SER A 1 221 ? -13.360 3.289 27.089 1.00 95.62 221 SER A C 1
ATOM 1653 O O . SER A 1 221 ? -13.822 2.928 28.172 1.00 95.62 221 SER A O 1
ATOM 1655 N N . ILE A 1 222 ? -12.059 3.248 26.816 1.00 96.38 222 ILE A N 1
ATOM 1656 C CA . ILE A 1 222 ? -11.034 2.699 27.709 1.00 96.38 222 ILE A CA 1
ATOM 1657 C C . ILE A 1 222 ? -9.906 3.723 27.804 1.00 96.38 222 ILE A C 1
ATOM 1659 O O . ILE A 1 222 ? -9.261 4.036 26.800 1.00 96.38 222 ILE A O 1
ATOM 1663 N N . TRP A 1 223 ? -9.682 4.293 28.990 1.00 95.38 223 TRP A N 1
ATOM 1664 C CA . TRP A 1 223 ? -8.727 5.396 29.128 1.00 95.38 223 TRP A CA 1
ATOM 1665 C C . TRP A 1 223 ? -8.085 5.548 30.510 1.00 95.38 223 TRP A C 1
ATOM 1667 O O . TRP A 1 223 ? -8.322 4.753 31.414 1.00 95.38 223 TRP A O 1
ATOM 1677 N N . ALA A 1 224 ? -7.211 6.548 30.649 1.00 93.62 224 ALA A N 1
ATOM 1678 C CA . ALA A 1 224 ? -6.465 6.895 31.860 1.00 93.62 224 ALA A CA 1
ATOM 1679 C C . ALA A 1 224 ? -5.709 5.697 32.467 1.00 93.62 224 ALA A C 1
ATOM 1681 O O . ALA A 1 224 ? -6.029 5.238 33.563 1.00 93.62 224 ALA A O 1
ATOM 1682 N N . ASN A 1 225 ? -4.701 5.197 31.738 1.00 93.06 225 ASN A N 1
ATOM 1683 C CA . ASN A 1 225 ? -3.796 4.116 32.166 1.00 93.06 225 ASN A CA 1
ATOM 1684 C C . ASN A 1 225 ? -4.503 2.792 32.559 1.00 93.06 225 ASN A C 1
ATOM 1686 O O . ASN A 1 225 ? -3.973 1.988 33.324 1.00 93.06 225 ASN A O 1
ATOM 1690 N N . THR A 1 226 ? -5.710 2.559 32.034 1.00 95.56 226 THR A N 1
ATOM 1691 C CA . THR A 1 226 ? -6.447 1.290 32.171 1.00 95.56 226 THR A CA 1
ATOM 1692 C C . THR A 1 226 ? -5.715 0.139 31.476 1.00 95.56 226 THR A C 1
ATOM 1694 O O . THR A 1 226 ? -5.078 0.354 30.443 1.00 95.56 226 THR A O 1
ATOM 1697 N N . GLN A 1 227 ? -5.831 -1.083 32.006 1.00 95.69 227 GLN A N 1
ATOM 1698 C CA . GLN A 1 227 ? -5.236 -2.295 31.420 1.00 95.69 227 GLN A CA 1
ATOM 1699 C C . GLN A 1 227 ? -6.293 -3.396 31.237 1.00 95.69 227 GLN A C 1
ATOM 1701 O O . GLN A 1 227 ? -6.989 -3.738 32.190 1.00 95.69 227 GLN A O 1
ATOM 1706 N N . GLY A 1 228 ? -6.403 -3.970 30.039 1.00 96.94 228 GLY A N 1
ATOM 1707 C CA . GLY A 1 228 ? -7.280 -5.114 29.760 1.00 96.94 228 GLY A CA 1
ATOM 1708 C C . GLY A 1 228 ? -6.601 -6.196 28.927 1.00 96.94 228 GLY A C 1
ATOM 1709 O O . GLY A 1 228 ? -5.589 -5.920 28.288 1.00 96.94 228 GLY A O 1
ATOM 1710 N N . LYS A 1 229 ? -7.155 -7.415 28.901 1.00 98.12 229 LYS A N 1
ATOM 1711 C CA . LYS A 1 229 ? -6.625 -8.490 28.039 1.00 98.12 229 LYS A CA 1
ATOM 1712 C C . LYS A 1 229 ? -7.375 -8.574 26.713 1.00 98.12 229 LYS A C 1
ATOM 1714 O O . LYS A 1 229 ? -6.752 -8.491 25.665 1.00 98.12 229 LYS A O 1
ATOM 1719 N N . LEU A 1 230 ? -8.704 -8.686 26.736 1.00 98.50 230 LEU A N 1
ATOM 1720 C CA . LEU A 1 230 ? -9.486 -8.961 25.524 1.00 98.50 230 LEU A CA 1
ATOM 1721 C C . LEU A 1 230 ? -10.733 -8.079 25.395 1.00 98.50 230 LEU A C 1
ATOM 1723 O O . LEU A 1 230 ? -11.515 -7.944 26.335 1.00 98.50 230 LEU A O 1
ATOM 1727 N N . ILE A 1 231 ? -10.970 -7.555 24.193 1.00 98.56 231 ILE A N 1
ATOM 1728 C CA . ILE A 1 231 ? -12.308 -7.176 23.727 1.00 98.56 231 ILE A CA 1
ATOM 1729 C C . ILE A 1 231 ? -12.693 -8.161 22.625 1.00 98.56 231 ILE A C 1
ATOM 1731 O O . ILE A 1 231 ? -12.055 -8.158 21.575 1.00 98.56 231 ILE A O 1
ATOM 1735 N N . LYS A 1 232 ? -13.725 -8.981 22.841 1.00 98.56 232 LYS A N 1
ATOM 1736 C CA . LYS A 1 232 ? -14.247 -9.924 21.843 1.00 98.56 232 LYS A CA 1
ATOM 1737 C C . LYS A 1 232 ? -15.660 -9.537 21.413 1.00 98.56 232 LYS A C 1
ATOM 1739 O O . LYS A 1 232 ? -16.499 -9.222 22.256 1.00 98.56 232 LYS A O 1
ATOM 1744 N N . ASN A 1 233 ? -15.939 -9.584 20.114 1.00 98.44 233 ASN A N 1
ATOM 1745 C CA . ASN A 1 233 ? -17.265 -9.313 19.567 1.00 98.44 233 ASN A CA 1
ATOM 1746 C C . ASN A 1 233 ? -17.697 -10.353 18.522 1.00 98.44 233 ASN A C 1
ATOM 1748 O O . ASN A 1 233 ? -17.159 -10.384 17.417 1.00 98.44 233 ASN A O 1
ATOM 1752 N N . SER A 1 234 ? -18.732 -11.122 18.853 1.00 97.94 234 SER A N 1
ATOM 1753 C CA . SER A 1 234 ? -19.515 -11.947 17.920 1.00 97.94 234 SER A CA 1
ATOM 1754 C C . SER A 1 234 ? -20.907 -11.364 17.640 1.00 97.94 234 SER A C 1
ATOM 1756 O O . SER A 1 234 ? -21.554 -11.728 16.663 1.00 97.94 234 SER A O 1
ATOM 1758 N N . GLY A 1 235 ? -21.357 -10.413 18.464 1.00 98.25 235 GLY A N 1
ATOM 1759 C CA . GLY A 1 235 ? -22.590 -9.656 18.274 1.00 98.25 235 GLY A CA 1
ATOM 1760 C C . GLY A 1 235 ? -22.405 -8.369 17.458 1.00 98.25 235 GLY A C 1
ATOM 1761 O O . GLY A 1 235 ? -21.552 -8.264 16.575 1.00 98.25 235 GLY A O 1
ATOM 1762 N N . THR A 1 236 ? -23.212 -7.347 17.758 1.00 98.38 236 THR A N 1
ATOM 1763 C CA . THR A 1 236 ? -23.107 -6.002 17.161 1.00 98.38 236 THR A CA 1
ATOM 1764 C C . THR A 1 236 ? -22.694 -4.954 18.193 1.00 98.38 236 THR A C 1
ATOM 1766 O O . THR A 1 236 ? -23.379 -4.778 19.199 1.00 98.38 236 THR A O 1
ATOM 1769 N N . ILE A 1 237 ? -21.644 -4.183 17.900 1.00 98.06 237 ILE A N 1
ATOM 1770 C CA . ILE A 1 237 ? -21.321 -2.935 18.606 1.00 98.06 237 ILE A CA 1
ATOM 1771 C C . ILE A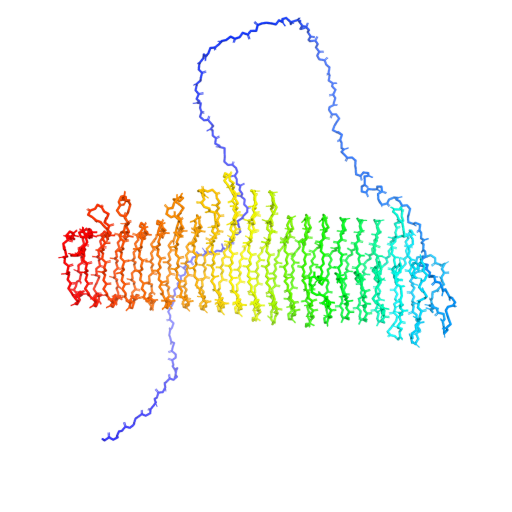 1 237 ? -21.431 -1.785 17.603 1.00 98.06 237 ILE A C 1
ATOM 1773 O O . ILE A 1 237 ? -20.750 -1.777 16.579 1.00 98.06 237 ILE A O 1
ATOM 1777 N N . GLU A 1 238 ? -22.275 -0.793 17.870 1.00 96.06 238 GLU A N 1
ATOM 1778 C CA . GLU A 1 238 ? -22.481 0.326 16.950 1.00 96.06 238 GLU A CA 1
ATOM 1779 C C . GLU A 1 238 ? -22.634 1.679 17.640 1.00 96.06 238 GLU A C 1
ATOM 1781 O O . GLU A 1 238 ? -23.121 1.782 18.767 1.00 96.06 238 GLU A O 1
ATOM 1786 N N . GLY A 1 239 ? -22.264 2.746 16.932 1.00 92.81 239 GLY A N 1
ATOM 1787 C CA . GLY A 1 239 ? -22.546 4.090 17.408 1.00 92.81 239 GLY A CA 1
ATOM 1788 C C . GLY A 1 239 ? -22.328 5.211 16.403 1.00 92.81 239 GLY A C 1
ATOM 1789 O O . GLY A 1 239 ? -21.725 5.045 15.346 1.00 92.81 239 GLY A O 1
ATOM 1790 N N . THR A 1 240 ? -22.811 6.399 16.771 1.00 90.19 240 THR A N 1
ATOM 1791 C CA . THR A 1 240 ? -22.712 7.628 15.958 1.00 90.19 240 THR A CA 1
ATOM 1792 C C . THR A 1 240 ? -21.421 8.428 16.210 1.00 90.19 240 THR A C 1
ATOM 1794 O O . THR A 1 240 ? -21.303 9.577 15.788 1.00 90.19 240 THR A O 1
ATOM 1797 N N . SER A 1 241 ? -20.483 7.874 16.970 1.00 91.00 241 SER A N 1
ATOM 1798 C CA . SER A 1 241 ? -19.150 8.421 17.253 1.00 91.00 241 SER A CA 1
ATOM 1799 C C . SER A 1 241 ? -18.150 7.261 17.198 1.00 91.00 241 SER A C 1
ATOM 1801 O O . SER A 1 241 ? -18.506 6.192 16.702 1.00 91.00 241 SER A O 1
ATOM 1803 N N . ASP A 1 242 ? -16.922 7.442 17.688 1.00 94.94 242 ASP A N 1
ATOM 1804 C CA . ASP A 1 242 ? -15.953 6.343 17.737 1.00 94.94 242 ASP A CA 1
ATOM 1805 C C . ASP A 1 242 ? -16.529 5.144 18.504 1.00 94.94 242 ASP A C 1
ATOM 1807 O O . ASP A 1 242 ? -16.960 5.287 19.650 1.00 94.94 242 ASP A O 1
ATOM 1811 N N . VAL A 1 243 ? -16.573 3.965 17.886 1.00 97.25 243 VAL A N 1
ATOM 1812 C CA . VAL A 1 243 ? -17.293 2.829 18.477 1.00 97.25 243 VAL A CA 1
ATOM 1813 C C . VAL A 1 243 ? -16.489 2.230 19.624 1.00 97.25 243 VAL A C 1
ATOM 1815 O O . VAL A 1 243 ? -16.972 2.238 20.755 1.00 97.25 243 VAL A O 1
ATOM 1818 N N . ILE A 1 244 ? -15.255 1.796 19.362 1.00 97.88 244 ILE A N 1
ATOM 1819 C CA . ILE A 1 244 ? -14.254 1.475 20.386 1.00 97.88 244 ILE A CA 1
ATOM 1820 C C . ILE A 1 244 ? -13.229 2.610 20.415 1.00 97.88 244 ILE A C 1
ATOM 1822 O O . ILE A 1 244 ? -12.605 2.908 19.399 1.00 97.88 244 ILE A O 1
ATOM 1826 N N . HIS A 1 245 ? -13.043 3.247 21.570 1.00 97.00 245 HIS A N 1
ATOM 1827 C CA . HIS A 1 245 ? -12.157 4.401 21.724 1.00 97.00 245 HIS A CA 1
ATOM 1828 C C . HIS A 1 245 ? -11.172 4.195 22.879 1.00 97.00 245 HIS A C 1
ATOM 1830 O O . HIS A 1 245 ? -11.567 4.042 24.035 1.00 97.00 245 HIS A O 1
ATOM 1836 N N . ILE A 1 246 ? -9.879 4.188 22.560 1.00 97.56 246 ILE A N 1
ATOM 1837 C CA . ILE A 1 246 ? -8.789 3.832 23.471 1.00 97.56 246 ILE A CA 1
ATOM 1838 C C . ILE A 1 246 ? -7.809 5.009 23.536 1.00 97.56 246 ILE A C 1
ATOM 1840 O O . ILE A 1 246 ? -7.225 5.397 22.523 1.00 97.56 246 ILE A O 1
ATOM 1844 N N . LYS A 1 247 ? -7.644 5.613 24.719 1.00 95.75 247 LYS A N 1
ATOM 1845 C CA . LYS A 1 247 ? -6.855 6.848 24.890 1.00 95.75 247 LYS A CA 1
ATOM 1846 C C . LYS A 1 247 ? -6.087 6.914 26.212 1.00 95.75 247 LYS A C 1
ATOM 1848 O O . LYS A 1 247 ? -6.232 6.063 27.082 1.00 95.75 247 LYS A O 1
ATOM 1853 N N . ASP A 1 248 ? -5.296 7.973 26.377 1.00 93.06 248 ASP A N 1
ATOM 1854 C CA . ASP A 1 248 ? -4.633 8.346 27.634 1.00 93.06 248 ASP A CA 1
ATOM 1855 C C . ASP A 1 248 ? -3.825 7.197 28.279 1.00 93.06 248 ASP A C 1
ATOM 1857 O O . ASP A 1 248 ? -3.982 6.878 29.459 1.00 93.06 248 ASP A O 1
ATOM 1861 N N . VAL A 1 249 ? -2.932 6.591 27.485 1.00 93.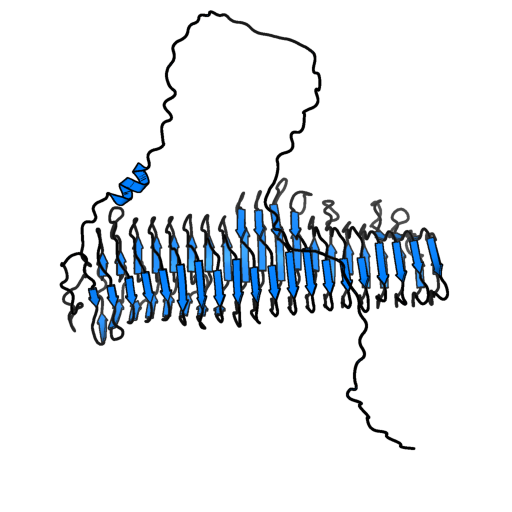81 249 VAL A N 1
ATOM 1862 C CA . VAL A 1 249 ? -1.975 5.539 27.899 1.00 93.81 249 VAL A CA 1
ATOM 1863 C C . VAL A 1 249 ? -2.643 4.215 28.315 1.00 93.81 249 VAL A C 1
ATOM 1865 O O . VAL A 1 249 ? -2.065 3.418 29.052 1.00 93.81 249 VAL A O 1
ATOM 1868 N N . ALA A 1 250 ? -3.865 3.957 27.844 1.00 96.12 250 ALA A N 1
ATOM 1869 C CA . ALA A 1 250 ? -4.517 2.663 28.022 1.00 96.12 250 ALA A CA 1
ATOM 1870 C C . ALA A 1 250 ? -3.752 1.522 27.324 1.00 96.12 250 ALA A C 1
ATOM 1872 O O . ALA A 1 250 ? -3.098 1.732 26.299 1.00 96.12 250 ALA A O 1
ATOM 1873 N N . LYS A 1 251 ? -3.865 0.310 27.876 1.00 96.88 251 LYS A N 1
ATOM 1874 C CA . LYS A 1 251 ? -3.263 -0.923 27.352 1.00 96.88 251 LYS A CA 1
ATOM 1875 C C . LYS A 1 251 ? -4.314 -2.012 27.174 1.00 96.88 251 LYS A C 1
ATOM 1877 O O . LYS A 1 251 ? -5.175 -2.179 28.039 1.00 96.88 251 LYS A O 1
ATOM 1882 N N . LEU A 1 252 ? -4.214 -2.763 26.085 1.00 97.69 252 LEU A N 1
ATOM 1883 C CA . LEU A 1 252 ? -5.088 -3.890 25.778 1.00 97.69 252 LEU A CA 1
ATOM 1884 C C . LEU A 1 252 ? -4.301 -4.994 25.065 1.00 97.69 252 LEU A C 1
ATOM 1886 O O . LEU A 1 252 ? -3.644 -4.693 24.078 1.00 97.69 252 LEU A O 1
ATOM 1890 N N . ASP A 1 253 ? -4.373 -6.257 25.480 1.00 98.31 253 ASP A N 1
ATOM 1891 C CA . ASP A 1 253 ? -3.634 -7.304 24.753 1.00 98.31 253 ASP A CA 1
ATOM 1892 C C . ASP A 1 253 ? -4.260 -7.596 23.368 1.00 98.31 253 ASP A C 1
ATOM 1894 O O . ASP A 1 253 ? -3.531 -7.716 22.382 1.00 98.31 253 ASP A O 1
ATOM 1898 N N . GLN A 1 254 ? -5.593 -7.644 23.245 1.00 98.50 254 GLN A N 1
ATOM 1899 C CA . GLN A 1 254 ? -6.275 -8.033 22.003 1.00 98.50 254 GLN A CA 1
ATOM 1900 C C . GLN A 1 254 ? -7.653 -7.378 21.789 1.00 98.50 254 GLN A C 1
ATOM 1902 O O . GLN A 1 254 ? -8.462 -7.262 22.712 1.00 98.50 254 GLN A O 1
ATOM 1907 N N . ILE A 1 255 ? -7.951 -7.032 20.532 1.00 98.56 255 ILE A N 1
ATOM 1908 C CA . ILE A 1 255 ? -9.322 -6.895 20.009 1.00 98.56 255 ILE A CA 1
ATOM 1909 C C . ILE A 1 255 ? -9.573 -8.047 19.031 1.00 98.56 255 ILE A C 1
ATOM 1911 O O . ILE A 1 255 ? -8.745 -8.301 18.161 1.00 98.56 255 ILE A O 1
ATOM 1915 N N . GLU A 1 256 ? -10.713 -8.720 19.154 1.00 98.44 256 GLU A N 1
ATOM 1916 C CA . GLU A 1 256 ? -11.097 -9.874 18.340 1.00 98.44 256 GLU A CA 1
ATOM 1917 C C . GLU A 1 256 ? -12.551 -9.748 17.867 1.00 98.44 256 GLU A C 1
ATOM 1919 O O . GLU A 1 256 ? -13.460 -9.528 18.671 1.00 98.44 256 GLU A O 1
ATOM 1924 N N . LEU A 1 257 ? -12.787 -9.899 16.565 1.00 98.19 257 LEU A N 1
ATOM 1925 C CA . LEU A 1 257 ? -14.127 -10.053 16.002 1.00 98.19 257 LEU A CA 1
ATOM 1926 C C . LEU A 1 257 ? -14.275 -11.478 15.462 1.00 98.19 257 LEU A C 1
ATOM 1928 O O . LEU A 1 257 ? -13.427 -11.947 14.704 1.00 98.19 257 LEU A O 1
ATOM 1932 N N . ASP A 1 258 ? -15.359 -12.140 15.861 1.00 95.44 258 ASP A N 1
ATOM 1933 C CA . ASP A 1 258 ? -15.624 -13.561 15.620 1.00 95.44 258 ASP A CA 1
ATOM 1934 C C . ASP A 1 258 ? -17.082 -13.740 15.157 1.00 95.44 258 ASP A C 1
ATOM 1936 O O . ASP A 1 258 ? -17.984 -13.954 15.964 1.00 95.44 258 ASP A O 1
ATOM 1940 N N . GLY A 1 259 ? -17.337 -13.509 13.865 1.00 92.62 259 GLY A N 1
ATOM 1941 C CA . GLY A 1 259 ? -18.680 -13.415 13.269 1.00 92.62 259 GLY A CA 1
ATOM 1942 C C . GLY A 1 259 ? -19.416 -12.084 13.484 1.00 92.62 259 GLY A C 1
ATOM 1943 O O . GLY A 1 259 ? -20.516 -11.900 12.964 1.00 92.62 259 GLY A O 1
ATOM 1944 N N . GLY A 1 260 ? -18.832 -11.148 14.236 1.00 95.56 260 GLY A N 1
ATOM 1945 C CA . GLY A 1 260 ? -19.515 -9.942 14.705 1.00 95.56 260 GLY A CA 1
ATOM 1946 C C . GLY A 1 260 ? -19.416 -8.713 13.793 1.00 95.56 260 GLY A C 1
ATOM 1947 O O . GLY A 1 260 ? -18.600 -8.628 12.876 1.00 95.56 260 GLY A O 1
ATOM 1948 N N . LEU A 1 261 ? -20.228 -7.698 14.104 1.00 98.12 261 LEU A N 1
ATOM 1949 C CA . LEU A 1 261 ? -20.225 -6.380 13.460 1.00 98.12 261 LEU A CA 1
ATOM 1950 C C . LEU A 1 261 ? -19.742 -5.280 14.419 1.00 98.12 261 LEU A C 1
ATOM 1952 O O . LEU A 1 261 ? -20.299 -5.119 15.505 1.00 98.12 261 LEU A O 1
ATOM 1956 N N . ILE A 1 262 ? -18.803 -4.441 13.969 1.00 98.31 262 ILE A N 1
ATOM 1957 C CA . ILE A 1 262 ? -18.534 -3.123 14.570 1.00 98.31 262 ILE A CA 1
ATOM 1958 C C . ILE A 1 262 ? -18.900 -2.028 13.563 1.00 98.31 262 ILE A C 1
ATOM 1960 O O . ILE A 1 262 ? -18.394 -2.031 12.442 1.00 98.31 262 ILE A O 1
ATOM 1964 N N . ARG A 1 263 ? -19.775 -1.082 13.935 1.00 97.19 263 ARG A N 1
ATOM 1965 C CA . ARG A 1 263 ? -20.324 -0.080 13.000 1.00 97.19 263 ARG A CA 1
ATOM 1966 C C . ARG A 1 263 ? -20.337 1.352 13.539 1.00 97.19 263 ARG A C 1
ATOM 1968 O O . ARG A 1 263 ? -21.174 1.714 14.363 1.00 97.19 263 ARG A O 1
ATOM 1975 N N . ALA A 1 264 ? -19.465 2.195 12.993 1.00 95.69 264 ALA A N 1
ATOM 1976 C CA . ALA A 1 264 ? -19.571 3.645 13.079 1.00 95.69 264 ALA A CA 1
ATOM 1977 C C . ALA A 1 264 ? -20.596 4.134 12.041 1.00 95.69 264 ALA A C 1
ATOM 1979 O O . ALA A 1 264 ? -20.443 3.884 10.846 1.00 95.69 264 ALA A O 1
ATOM 1980 N N . THR A 1 265 ? -21.663 4.807 12.477 1.00 89.62 265 THR A N 1
ATOM 1981 C CA . THR A 1 265 ? -22.774 5.212 11.590 1.00 89.62 265 THR A CA 1
ATOM 1982 C C . THR A 1 265 ? -22.654 6.639 11.051 1.00 89.62 265 THR A C 1
ATOM 1984 O O . THR A 1 265 ? -23.344 6.983 10.095 1.00 89.62 265 THR A O 1
ATOM 1987 N N . ASN A 1 266 ? -21.803 7.479 11.648 1.00 89.12 266 ASN A N 1
ATOM 1988 C CA . ASN A 1 266 ? -21.573 8.855 11.203 1.00 89.12 266 ASN A CA 1
ATOM 1989 C C . ASN A 1 266 ? -20.304 8.966 10.351 1.00 89.12 266 ASN A C 1
ATOM 1991 O O . ASN A 1 266 ? -19.268 8.391 10.679 1.00 89.12 266 ASN A O 1
ATOM 1995 N N . SER A 1 267 ? -20.354 9.798 9.308 1.00 82.94 267 SER A N 1
ATOM 1996 C CA . SER A 1 267 ? -19.170 10.155 8.519 1.00 82.94 267 SER A CA 1
ATOM 1997 C C . SER A 1 267 ? -18.083 10.776 9.406 1.00 82.94 267 SER A C 1
ATOM 1999 O O . SER A 1 267 ? -18.347 11.731 10.134 1.00 82.94 267 SER A O 1
ATOM 2001 N N . GLY A 1 268 ? -16.861 10.244 9.327 1.00 83.50 268 GLY A N 1
ATOM 2002 C CA . GLY A 1 268 ? -15.706 10.694 10.113 1.00 83.50 268 GLY A CA 1
ATOM 2003 C C . GLY A 1 268 ? -15.562 10.056 11.502 1.00 83.50 268 GLY A C 1
ATOM 2004 O O . GLY A 1 268 ? -14.532 10.258 12.139 1.00 83.50 268 GLY A O 1
ATOM 2005 N N . ALA A 1 269 ? -16.539 9.266 11.961 1.00 92.19 269 ALA A N 1
ATOM 2006 C CA . ALA A 1 269 ? -16.381 8.421 13.143 1.00 92.19 269 ALA A CA 1
ATOM 2007 C C . ALA A 1 269 ? -15.604 7.137 12.803 1.00 92.19 269 ALA A C 1
ATOM 2009 O O . ALA A 1 269 ? -15.696 6.614 11.689 1.00 92.19 269 ALA A O 1
ATOM 2010 N N . ASN A 1 270 ? -14.845 6.612 13.765 1.00 96.88 270 ASN A N 1
ATOM 2011 C CA . ASN A 1 270 ? -14.023 5.419 13.570 1.00 96.88 270 ASN A CA 1
ATOM 2012 C C . ASN A 1 270 ? -14.669 4.199 14.241 1.00 96.88 270 ASN A C 1
ATOM 2014 O O . ASN A 1 270 ? -15.293 4.308 15.294 1.00 96.88 270 ASN A O 1
ATOM 2018 N N . ALA A 1 271 ? -14.508 3.013 13.661 1.00 97.81 271 ALA A N 1
ATOM 2019 C CA . ALA A 1 271 ? -14.923 1.778 14.319 1.00 97.81 271 ALA A CA 1
ATOM 2020 C C . ALA A 1 271 ? -14.005 1.468 15.513 1.00 97.81 271 ALA A C 1
ATOM 2022 O O . ALA A 1 271 ? -14.472 1.112 16.594 1.00 97.81 271 ALA A O 1
ATOM 2023 N N . ILE A 1 272 ? -12.699 1.678 15.335 1.00 98.19 272 ILE A N 1
ATOM 2024 C CA . ILE A 1 272 ? -11.693 1.584 16.393 1.00 98.19 272 ILE A CA 1
ATOM 2025 C C . ILE A 1 272 ? -10.826 2.844 16.310 1.00 98.19 272 ILE A C 1
ATOM 2027 O O . ILE A 1 272 ? -10.250 3.118 15.260 1.00 98.19 272 ILE A O 1
ATOM 2031 N N . ASN A 1 273 ? -10.737 3.619 17.392 1.00 97.62 273 ASN A N 1
ATOM 2032 C CA . ASN A 1 273 ? -9.862 4.788 17.499 1.00 97.62 273 ASN A CA 1
ATOM 2033 C C . ASN A 1 273 ? -8.875 4.607 18.657 1.00 97.62 273 ASN A C 1
ATOM 2035 O O . ASN A 1 273 ? -9.289 4.369 19.792 1.00 97.62 273 ASN A O 1
ATOM 2039 N N . ILE A 1 274 ? -7.582 4.737 18.375 1.00 97.69 274 ILE A N 1
ATOM 2040 C CA . ILE A 1 274 ? -6.486 4.546 19.325 1.00 97.69 274 ILE A CA 1
ATOM 2041 C C . ILE A 1 274 ? -5.634 5.813 19.308 1.00 97.69 274 ILE A C 1
ATOM 2043 O O . ILE A 1 274 ? -5.045 6.164 18.286 1.00 97.69 274 ILE A O 1
ATOM 2047 N N . ILE A 1 275 ? -5.575 6.535 20.426 1.00 95.75 275 ILE A N 1
ATOM 2048 C CA . ILE A 1 275 ? -4.938 7.859 20.475 1.00 95.75 275 ILE A CA 1
ATOM 2049 C C . ILE A 1 275 ? -3.968 8.007 21.652 1.00 95.75 275 ILE A C 1
ATOM 2051 O O . ILE A 1 275 ? -4.009 7.241 22.620 1.00 95.75 275 ILE A O 1
ATOM 2055 N N . ALA A 1 276 ? -3.115 9.035 21.589 1.00 93.56 276 ALA A N 1
ATOM 2056 C CA . ALA A 1 276 ? -2.049 9.300 22.563 1.00 93.56 276 ALA A CA 1
ATOM 2057 C C . ALA A 1 276 ? -1.099 8.090 22.719 1.00 93.56 276 ALA A C 1
ATOM 2059 O O . ALA A 1 276 ? -0.968 7.295 21.798 1.00 93.56 276 ALA A O 1
ATOM 2060 N N . ALA A 1 277 ? -0.414 7.932 23.854 1.00 94.44 277 ALA A N 1
ATOM 2061 C CA . ALA A 1 277 ? 0.531 6.829 24.085 1.00 94.44 277 ALA A CA 1
ATOM 2062 C C . ALA A 1 277 ? -0.139 5.480 24.435 1.00 94.44 277 ALA A C 1
ATOM 2064 O O . ALA A 1 277 ? 0.384 4.720 25.249 1.00 94.44 277 ALA A O 1
ATOM 2065 N N . SER A 1 278 ? -1.318 5.206 23.874 1.00 97.06 278 SER A N 1
ATOM 2066 C CA . SER A 1 278 ? -2.074 3.977 24.142 1.00 97.06 278 SER A CA 1
ATOM 2067 C C . SER A 1 278 ? -1.558 2.811 23.297 1.00 97.06 278 SER A C 1
ATOM 2069 O O . SER A 1 278 ? -1.118 2.999 22.160 1.00 97.06 278 SER A O 1
ATOM 2071 N N . ASN A 1 279 ? -1.616 1.602 23.849 1.00 96.19 279 ASN A N 1
ATOM 2072 C CA . ASN A 1 279 ? -1.044 0.403 23.249 1.00 96.19 279 ASN A CA 1
ATOM 2073 C C . ASN A 1 279 ? -2.081 -0.723 23.147 1.00 96.19 279 ASN A C 1
ATOM 2075 O O . ASN A 1 279 ? -2.811 -0.982 24.100 1.00 96.19 279 ASN A O 1
ATOM 2079 N N . ILE A 1 280 ? -2.109 -1.405 22.005 1.00 97.62 280 ILE A N 1
ATOM 2080 C CA . ILE A 1 280 ? -2.802 -2.681 21.830 1.00 97.62 280 ILE A CA 1
ATOM 2081 C C . ILE A 1 280 ? -1.767 -3.741 21.436 1.00 97.62 280 ILE A C 1
ATOM 2083 O O . ILE A 1 280 ? -0.812 -3.415 20.732 1.00 97.62 280 ILE A O 1
ATOM 2087 N N . GLY A 1 281 ? -1.930 -4.996 21.851 1.00 97.50 281 GLY A N 1
ATOM 2088 C CA . GLY A 1 281 ? -1.152 -6.113 21.317 1.00 97.50 281 GLY A CA 1
ATOM 2089 C C . GLY A 1 281 ? -1.536 -6.398 19.864 1.00 97.50 281 GLY A C 1
ATOM 2090 O O . GLY A 1 281 ? -0.793 -6.031 18.955 1.00 97.50 281 GLY A O 1
ATOM 2091 N N . THR A 1 282 ? -2.708 -6.993 19.637 1.00 97.75 282 THR A N 1
ATOM 2092 C CA . THR A 1 282 ? -3.183 -7.423 18.304 1.00 97.75 282 THR A CA 1
ATOM 2093 C C . THR A 1 282 ? -4.620 -6.960 18.026 1.00 97.75 282 THR A C 1
ATOM 2095 O O . THR A 1 282 ? -5.422 -6.832 18.952 1.00 97.75 282 THR A O 1
ATOM 2098 N N . ILE A 1 283 ? -4.977 -6.761 16.753 1.00 98.31 283 ILE A N 1
ATOM 2099 C CA . ILE A 1 283 ? -6.381 -6.715 16.305 1.00 98.31 283 ILE A CA 1
ATOM 2100 C C . ILE A 1 283 ? -6.615 -7.854 15.307 1.00 98.31 283 ILE A C 1
ATOM 2102 O O . ILE A 1 283 ? -5.879 -7.973 14.330 1.00 98.31 283 ILE A O 1
ATOM 2106 N N . ILE A 1 284 ? -7.630 -8.682 15.552 1.00 97.81 284 ILE A N 1
ATOM 2107 C CA . ILE A 1 284 ? -7.992 -9.845 14.730 1.00 97.81 284 ILE A CA 1
ATOM 2108 C C . ILE A 1 284 ? -9.453 -9.707 14.293 1.00 97.81 284 ILE A C 1
ATOM 2110 O O . ILE A 1 284 ? -10.330 -9.451 15.119 1.00 97.81 284 ILE A O 1
ATOM 2114 N N . ILE A 1 285 ? -9.717 -9.877 13.000 1.00 98.12 285 ILE A N 1
ATOM 2115 C CA . ILE A 1 285 ? -11.049 -9.831 12.403 1.00 98.12 285 ILE A CA 1
ATOM 2116 C C . ILE A 1 285 ? -11.250 -11.129 11.613 1.00 98.12 285 ILE A C 1
ATOM 2118 O O . ILE A 1 285 ? -10.774 -11.239 10.487 1.00 98.12 285 ILE A O 1
ATOM 2122 N N . GLY A 1 286 ? -11.924 -12.117 12.204 1.00 95.75 286 GLY A N 1
ATOM 2123 C CA . GLY A 1 286 ? -12.102 -13.454 11.622 1.00 95.75 286 GLY A CA 1
ATOM 2124 C C . GLY A 1 286 ? -13.553 -13.795 11.269 1.00 95.75 286 GLY A C 1
ATOM 2125 O O . GLY A 1 286 ? -14.480 -13.037 11.574 1.00 95.75 286 GLY A O 1
ATOM 2126 N N . ASN A 1 287 ? -13.766 -14.984 10.701 1.00 93.38 287 ASN A N 1
ATOM 2127 C CA . ASN A 1 287 ? -15.064 -15.671 10.636 1.00 93.38 287 ASN A CA 1
ATOM 2128 C C . ASN A 1 287 ? -16.218 -14.830 10.052 1.00 93.38 287 ASN A C 1
ATOM 2130 O O . ASN A 1 287 ? -17.295 -14.756 10.639 1.00 93.38 287 ASN A O 1
ATOM 2134 N N . THR A 1 288 ? -16.032 -14.185 8.896 1.00 93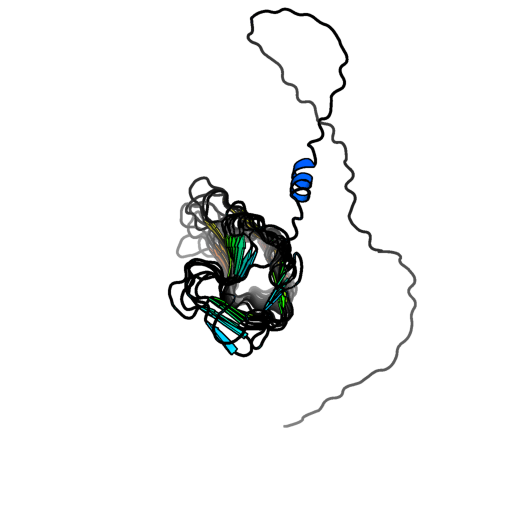.62 288 THR A N 1
ATOM 2135 C CA . THR A 1 288 ? -17.050 -13.335 8.227 1.00 93.62 288 THR A CA 1
ATOM 2136 C C . THR A 1 288 ? -17.466 -12.062 8.974 1.00 93.62 288 THR A C 1
ATOM 2138 O O . THR A 1 288 ? -18.427 -11.395 8.579 1.00 93.62 288 THR A O 1
ATOM 2141 N N . SER A 1 289 ? -16.710 -11.666 10.005 1.00 97.31 289 SER A N 1
ATOM 2142 C CA . SER A 1 289 ? -16.910 -10.400 10.719 1.00 97.31 289 SER A CA 1
ATOM 2143 C C . SER A 1 289 ? -16.860 -9.181 9.794 1.00 97.31 289 SER A C 1
ATOM 2145 O O . SER A 1 289 ? -16.196 -9.185 8.752 1.00 97.31 289 SER A O 1
ATOM 2147 N N . SER A 1 290 ? -17.515 -8.096 10.212 1.00 97.38 290 SER A N 1
ATOM 2148 C CA . SER A 1 290 ? -17.525 -6.835 9.470 1.00 97.38 290 SER A CA 1
ATOM 2149 C C . SER A 1 290 ? -17.176 -5.625 10.339 1.00 97.38 290 SER A C 1
ATOM 2151 O O . SER A 1 290 ? -17.660 -5.472 11.462 1.00 97.38 290 SER A O 1
ATOM 2153 N N . ILE A 1 291 ? -16.374 -4.719 9.782 1.00 98.06 291 ILE A N 1
ATOM 2154 C CA . ILE A 1 291 ? -16.083 -3.394 10.332 1.00 98.06 291 ILE A CA 1
ATOM 2155 C C . ILE A 1 291 ? -16.605 -2.327 9.368 1.00 98.06 291 ILE A C 1
ATOM 2157 O O . ILE A 1 291 ? -16.170 -2.244 8.225 1.00 98.06 291 ILE A O 1
ATOM 2161 N N . HIS A 1 292 ? -17.520 -1.472 9.817 1.00 96.88 292 HIS A N 1
ATOM 2162 C CA . HIS A 1 292 ? -17.953 -0.279 9.086 1.00 96.88 292 HIS A CA 1
ATOM 2163 C C . HIS A 1 292 ? -17.421 0.957 9.828 1.00 96.88 292 HIS A C 1
ATOM 2165 O O . HIS A 1 292 ? -17.793 1.194 10.976 1.00 96.88 292 HIS A O 1
ATOM 2171 N N . GLY A 1 293 ? -16.548 1.736 9.192 1.00 95.81 293 GLY A N 1
ATOM 2172 C CA . GLY A 1 293 ? -15.752 2.800 9.812 1.00 95.81 293 GLY A CA 1
ATOM 2173 C C . GLY A 1 293 ? -14.251 2.495 9.774 1.00 95.81 293 GLY A C 1
ATOM 2174 O O . GLY A 1 293 ? -13.832 1.406 9.392 1.00 95.81 293 GLY A O 1
ATOM 2175 N N . ASN A 1 294 ? -13.417 3.468 10.151 1.00 96.75 294 ASN A N 1
ATOM 2176 C CA . ASN A 1 294 ? -11.958 3.296 10.117 1.00 96.75 294 ASN A CA 1
ATOM 2177 C C . ASN A 1 294 ? -11.420 2.525 11.337 1.00 96.75 294 ASN A C 1
ATOM 2179 O O . ASN A 1 294 ? -12.014 2.570 12.417 1.00 96.75 294 ASN A O 1
ATOM 2183 N N . ILE A 1 295 ? -10.232 1.938 11.186 1.00 97.62 295 ILE A N 1
ATOM 2184 C CA . ILE A 1 295 ? -9.310 1.652 12.292 1.00 97.62 295 ILE A CA 1
ATOM 2185 C C . ILE A 1 295 ? -8.276 2.781 12.274 1.00 97.62 295 ILE A C 1
ATOM 2187 O O . ILE A 1 295 ? -7.480 2.880 11.341 1.00 97.62 295 ILE A O 1
ATOM 2191 N N . ALA A 1 296 ? -8.328 3.671 13.261 1.00 96.88 296 ALA A N 1
ATOM 2192 C CA . ALA A 1 296 ? -7.532 4.892 13.309 1.00 96.88 296 ALA A CA 1
ATOM 2193 C C . ALA A 1 296 ? -6.540 4.873 14.478 1.00 96.88 296 ALA A C 1
ATOM 2195 O O . ALA A 1 296 ? -6.920 4.627 15.622 1.00 96.88 296 ALA A O 1
ATOM 2196 N N . LEU A 1 297 ? -5.273 5.168 14.187 1.00 95.88 297 LEU A N 1
ATOM 2197 C CA . LEU A 1 297 ? -4.207 5.373 15.161 1.00 95.88 297 LEU A CA 1
ATOM 2198 C C . LEU A 1 297 ? -3.683 6.810 15.036 1.00 95.88 297 LEU A C 1
ATOM 2200 O O . LEU A 1 297 ? -3.300 7.258 13.949 1.00 95.88 297 LEU A O 1
ATOM 2204 N N . THR A 1 298 ? -3.637 7.541 16.149 1.00 93.50 298 THR A N 1
ATOM 2205 C CA . THR A 1 298 ? -3.114 8.917 16.190 1.00 93.50 298 THR A CA 1
ATOM 2206 C C . THR A 1 298 ? -2.196 9.153 17.390 1.00 93.50 298 THR A C 1
ATOM 2208 O O . THR A 1 298 ? -2.319 8.499 18.430 1.00 93.50 298 THR A O 1
ATOM 2211 N N . GLY A 1 299 ? -1.265 10.102 17.271 1.00 90.00 299 GLY A N 1
ATOM 2212 C CA . GLY A 1 299 ? -0.260 10.332 18.311 1.00 90.00 299 GLY A CA 1
ATOM 2213 C C . GLY A 1 299 ? 0.704 9.146 18.417 1.00 90.00 299 GLY A C 1
ATOM 2214 O O . GLY A 1 299 ? 0.797 8.330 17.509 1.00 90.00 299 GLY A O 1
ATOM 2215 N N . THR A 1 300 ? 1.393 9.001 19.547 1.00 92.12 300 THR A N 1
ATOM 2216 C CA . THR A 1 300 ? 2.343 7.897 19.790 1.00 92.12 300 THR A CA 1
ATOM 2217 C C . THR A 1 300 ? 1.653 6.561 20.120 1.00 92.12 300 THR A C 1
ATOM 2219 O O . THR A 1 300 ? 2.117 5.828 20.995 1.00 92.12 300 THR A O 1
ATOM 2222 N N . SER A 1 301 ? 0.516 6.271 19.487 1.00 95.25 301 SER A N 1
ATOM 2223 C CA . SER A 1 301 ? -0.256 5.046 19.708 1.00 95.25 301 SER A CA 1
ATOM 2224 C C . SER A 1 301 ? 0.383 3.873 18.973 1.00 95.25 301 SER A C 1
ATOM 2226 O O . SER A 1 301 ? 1.136 4.045 18.011 1.00 95.25 301 SER A O 1
ATOM 2228 N N . THR A 1 302 ? 0.159 2.652 19.453 1.00 95.69 302 THR A N 1
ATOM 2229 C CA . THR A 1 302 ? 0.811 1.464 18.886 1.00 95.69 302 THR A CA 1
ATOM 2230 C C . THR A 1 302 ? -0.095 0.245 18.933 1.00 95.69 302 THR A C 1
ATOM 2232 O O . THR A 1 302 ? -0.624 -0.067 19.994 1.00 95.69 302 THR A O 1
ATOM 2235 N N . ILE A 1 303 ? -0.191 -0.487 17.823 1.00 97.38 303 ILE A N 1
ATOM 2236 C CA . ILE A 1 303 ? -0.566 -1.909 17.826 1.00 97.38 303 ILE A CA 1
ATOM 2237 C C . ILE A 1 303 ? 0.738 -2.707 17.719 1.00 97.38 303 ILE A C 1
ATOM 2239 O O . ILE A 1 303 ? 1.528 -2.448 16.818 1.00 97.38 303 ILE A O 1
ATOM 2243 N N . ALA A 1 304 ? 1.029 -3.611 18.651 1.00 95.06 304 ALA A N 1
ATOM 2244 C CA . ALA A 1 304 ? 2.350 -4.229 18.767 1.00 95.06 304 ALA A CA 1
ATOM 2245 C C . ALA A 1 304 ? 2.598 -5.337 17.731 1.00 95.06 304 ALA A C 1
ATOM 2247 O O . ALA A 1 304 ? 3.677 -5.384 17.149 1.00 95.06 304 ALA A O 1
ATOM 2248 N N . ASN A 1 305 ? 1.601 -6.190 17.493 1.00 95.00 305 ASN A N 1
ATOM 2249 C CA . ASN A 1 305 ? 1.747 -7.461 16.778 1.00 95.00 305 ASN A CA 1
ATOM 2250 C C . ASN A 1 305 ? 1.131 -7.457 15.370 1.00 95.00 305 ASN A C 1
ATOM 2252 O O . ASN A 1 305 ? 1.382 -8.382 14.608 1.00 95.00 305 ASN A O 1
ATOM 2256 N N . GLY A 1 306 ? 0.335 -6.439 15.028 1.00 95.56 306 GLY A N 1
ATOM 2257 C CA . GLY A 1 306 ? -0.313 -6.315 13.719 1.00 95.56 306 GLY A CA 1
ATOM 2258 C C . GLY A 1 306 ? -1.842 -6.260 13.756 1.00 95.56 306 GLY A C 1
ATOM 2259 O O . GLY A 1 306 ? -2.471 -6.310 14.819 1.00 95.56 306 GLY A O 1
ATOM 2260 N N . ILE A 1 307 ? -2.422 -6.138 12.563 1.00 97.38 307 ILE A N 1
ATOM 2261 C CA . ILE A 1 307 ? -3.861 -6.211 12.289 1.00 97.38 307 ILE A CA 1
ATOM 2262 C C . ILE A 1 307 ? -4.064 -7.336 11.272 1.00 97.38 307 ILE A C 1
ATOM 2264 O O . ILE A 1 307 ? -3.441 -7.305 10.214 1.00 97.38 307 ILE A O 1
ATOM 2268 N N . SER A 1 308 ? -4.928 -8.305 11.574 1.00 96.81 308 SER A N 1
ATOM 2269 C CA . SER A 1 308 ? -5.212 -9.437 10.685 1.00 96.81 308 SER A CA 1
ATOM 2270 C C . SER A 1 308 ? -6.694 -9.513 10.323 1.00 96.81 308 SER A C 1
ATOM 2272 O O . SER A 1 308 ? -7.548 -9.445 11.210 1.00 96.81 308 SER A O 1
ATOM 2274 N N . PHE A 1 309 ? -6.978 -9.672 9.031 1.00 97.12 309 PHE A N 1
ATOM 2275 C CA . PHE A 1 309 ? -8.289 -10.004 8.481 1.00 97.12 309 PHE A CA 1
ATOM 2276 C C . PHE A 1 309 ? -8.236 -11.416 7.895 1.00 97.12 309 PHE A C 1
ATOM 2278 O O . PHE A 1 309 ? -7.428 -11.676 7.007 1.00 97.12 309 PHE A O 1
ATOM 2285 N N . ASP A 1 310 ? -9.105 -12.295 8.384 1.00 95.19 310 ASP A N 1
ATOM 2286 C CA . ASP A 1 310 ? -9.305 -13.655 7.886 1.00 95.19 310 ASP A CA 1
ATOM 2287 C C . ASP A 1 310 ? -10.786 -13.842 7.518 1.00 95.19 310 ASP A C 1
ATOM 2289 O O . ASP A 1 310 ? -11.676 -13.659 8.357 1.00 95.19 310 ASP A O 1
ATOM 2293 N N . ASP A 1 311 ? -11.045 -14.119 6.238 1.00 93.31 311 ASP A N 1
ATOM 2294 C CA . ASP A 1 311 ? -12.378 -14.229 5.631 1.00 93.31 311 ASP A CA 1
ATOM 2295 C C . ASP A 1 311 ? -13.362 -13.114 6.060 1.00 93.31 311 ASP A C 1
ATOM 2297 O O . ASP A 1 311 ? -14.539 -13.353 6.345 1.00 93.31 311 ASP A O 1
ATOM 2301 N N . SER A 1 312 ? -12.891 -11.863 6.148 1.00 96.19 312 SER A N 1
ATOM 2302 C CA . SER A 1 312 ? -13.638 -10.769 6.788 1.00 96.19 312 SER A CA 1
ATOM 2303 C C . SER A 1 312 ? -13.599 -9.432 6.038 1.00 96.19 312 SER A C 1
ATOM 2305 O O . SER A 1 312 ? -12.894 -9.250 5.045 1.00 96.19 312 SER A O 1
ATOM 2307 N N . LYS A 1 313 ? -14.458 -8.483 6.437 1.00 95.88 313 LYS A N 1
ATOM 2308 C CA . LYS A 1 313 ? -14.749 -7.287 5.624 1.00 95.88 313 LYS A CA 1
ATOM 2309 C C . LYS A 1 313 ? -14.591 -5.984 6.390 1.00 95.88 313 LYS A C 1
ATOM 2311 O O . LYS A 1 313 ? -15.025 -5.847 7.530 1.00 95.88 313 LYS A O 1
ATOM 2316 N N . MET A 1 314 ? -14.046 -4.979 5.713 1.00 97.25 314 MET A N 1
ATOM 2317 C CA . MET A 1 314 ? -13.949 -3.615 6.209 1.00 97.25 314 MET A CA 1
ATOM 2318 C C . MET A 1 314 ? -14.471 -2.614 5.178 1.00 97.25 314 MET A C 1
ATOM 2320 O O . MET A 1 314 ? -14.028 -2.579 4.032 1.00 97.25 314 MET A O 1
ATOM 2324 N N . THR A 1 315 ? -15.382 -1.747 5.612 1.00 94.25 315 THR A N 1
ATOM 2325 C CA . THR A 1 315 ? -15.815 -0.553 4.881 1.00 94.25 315 THR A CA 1
ATOM 2326 C C . THR A 1 315 ? -15.305 0.685 5.599 1.00 94.25 315 THR A C 1
ATOM 2328 O O . THR A 1 315 ? -15.960 1.225 6.489 1.00 94.25 315 THR A O 1
ATOM 2331 N N . GLY A 1 316 ? -14.098 1.106 5.235 1.00 94.00 316 GLY A N 1
ATOM 2332 C CA . GLY A 1 316 ? -13.352 2.174 5.891 1.00 94.00 316 GLY A CA 1
ATOM 2333 C C . GLY A 1 316 ? -11.857 2.025 5.636 1.00 94.00 316 GLY A C 1
ATOM 2334 O O . GLY A 1 316 ? -11.435 1.137 4.900 1.00 94.00 316 GLY A O 1
ATOM 2335 N N . ASN A 1 317 ? -11.056 2.903 6.236 1.00 95.62 317 ASN A N 1
ATOM 2336 C CA . ASN A 1 317 ? -9.603 2.912 6.068 1.00 95.62 317 ASN A CA 1
ATOM 2337 C C . ASN A 1 317 ? -8.894 2.368 7.309 1.00 95.62 317 ASN A C 1
ATOM 2339 O O . ASN A 1 317 ? -9.365 2.577 8.430 1.00 95.62 317 ASN A O 1
ATOM 2343 N N . ILE A 1 318 ? -7.708 1.792 7.126 1.00 96.31 318 ILE A N 1
ATOM 2344 C CA . ILE A 1 318 ? -6.726 1.703 8.211 1.00 96.31 318 ILE A CA 1
ATOM 2345 C C . ILE A 1 318 ? -5.858 2.957 8.110 1.00 96.31 318 ILE A C 1
ATOM 2347 O O . ILE A 1 318 ? -5.252 3.205 7.069 1.00 96.31 318 ILE A O 1
ATOM 2351 N N . ALA A 1 319 ? -5.847 3.787 9.151 1.00 93.81 319 ALA A N 1
ATOM 2352 C CA . ALA A 1 319 ? -5.247 5.118 9.111 1.00 93.81 319 ALA A CA 1
ATOM 2353 C C . ALA A 1 319 ? -4.282 5.341 10.282 1.00 93.81 319 ALA A C 1
ATOM 2355 O O . ALA A 1 319 ? -4.697 5.364 11.438 1.00 93.81 319 ALA A O 1
ATOM 2356 N N . LEU A 1 320 ? -2.999 5.553 9.983 1.00 93.12 320 LEU A N 1
ATOM 2357 C CA . LEU A 1 320 ? -1.953 5.888 10.952 1.00 93.12 320 LEU A CA 1
ATOM 2358 C C . LEU A 1 320 ? -1.541 7.354 10.777 1.00 93.12 320 LEU A C 1
ATOM 2360 O O . LEU A 1 320 ? -1.274 7.804 9.663 1.00 93.12 320 LEU A O 1
ATOM 2364 N N . SER A 1 321 ? -1.425 8.100 11.876 1.00 90.25 321 SER A N 1
ATOM 2365 C CA . SER A 1 321 ? -0.947 9.488 11.851 1.00 90.25 321 SER A CA 1
ATOM 2366 C C . SER A 1 321 ? -0.146 9.877 13.097 1.00 90.25 321 SER A C 1
ATOM 2368 O O . SER A 1 321 ? -0.302 9.297 14.168 1.00 90.25 321 SER A O 1
ATOM 2370 N N . ASN A 1 322 ? 0.687 10.915 12.981 1.00 83.00 322 ASN A N 1
ATOM 2371 C CA . ASN A 1 322 ? 1.303 11.604 14.126 1.00 83.00 322 ASN A CA 1
ATOM 2372 C C . ASN A 1 322 ? 2.130 10.731 15.095 1.00 83.00 322 ASN A C 1
ATOM 2374 O O . ASN A 1 322 ? 2.003 10.874 16.308 1.00 83.00 322 ASN A O 1
ATOM 2378 N N . ASN A 1 323 ? 3.049 9.918 14.556 1.00 86.06 323 ASN A N 1
ATOM 2379 C CA . ASN A 1 323 ? 3.893 8.933 15.270 1.00 86.06 323 ASN A CA 1
ATOM 2380 C C . ASN A 1 323 ? 3.191 7.626 15.671 1.00 86.06 323 ASN A C 1
ATOM 2382 O O . ASN A 1 323 ? 3.730 6.871 16.484 1.00 86.06 323 ASN A O 1
ATOM 2386 N N . ALA A 1 324 ? 2.026 7.340 15.086 1.00 90.31 324 ALA A N 1
ATOM 2387 C CA . ALA A 1 324 ? 1.371 6.046 15.218 1.00 90.31 324 ALA A CA 1
ATOM 2388 C C . ALA A 1 324 ? 2.242 4.916 14.649 1.00 90.31 324 ALA A C 1
ATOM 2390 O O . ALA A 1 324 ? 3.016 5.124 13.709 1.00 90.31 324 ALA A O 1
ATOM 2391 N N . ARG A 1 325 ? 2.112 3.711 15.211 1.00 90.75 325 ARG A N 1
ATOM 2392 C CA . ARG A 1 325 ? 2.910 2.538 14.825 1.00 90.75 325 ARG A CA 1
ATOM 2393 C C . ARG A 1 325 ? 2.069 1.268 14.774 1.00 90.75 325 ARG A C 1
ATOM 2395 O O . ARG A 1 325 ? 1.212 1.056 15.630 1.00 90.75 325 ARG A O 1
ATOM 2402 N N . VAL A 1 326 ? 2.389 0.387 13.834 1.00 92.88 326 VAL A N 1
ATOM 2403 C CA . VAL A 1 326 ? 1.955 -1.017 13.851 1.00 92.88 326 VAL A CA 1
ATOM 2404 C C . VAL A 1 326 ? 3.235 -1.854 13.818 1.00 92.88 326 VAL A C 1
ATOM 2406 O O . VAL A 1 326 ? 4.012 -1.757 12.881 1.00 92.88 326 VAL A O 1
ATOM 2409 N N . GLY A 1 327 ? 3.548 -2.557 14.906 1.00 85.06 327 GLY A N 1
ATOM 2410 C CA . GLY A 1 327 ? 4.844 -3.223 15.085 1.00 85.06 327 GLY A CA 1
ATOM 2411 C C . GLY A 1 327 ? 4.999 -4.522 14.294 1.00 85.06 327 GLY A C 1
ATOM 2412 O O . GLY A 1 327 ? 6.125 -4.878 13.953 1.00 85.06 327 GLY A O 1
ATOM 2413 N N . GLY A 1 328 ? 3.883 -5.189 13.999 1.00 89.81 328 GLY A N 1
ATOM 2414 C CA . GLY A 1 328 ? 3.798 -6.290 13.044 1.00 89.81 328 GLY A CA 1
ATOM 2415 C C . GLY A 1 328 ? 3.121 -5.857 11.747 1.00 89.81 328 GLY A C 1
ATOM 2416 O O . GLY A 1 328 ? 3.159 -4.682 11.370 1.00 89.81 328 GLY A O 1
ATOM 2417 N N . ASP A 1 329 ? 2.474 -6.811 11.092 1.00 92.75 329 ASP A N 1
ATOM 2418 C CA . ASP A 1 329 ? 1.979 -6.644 9.728 1.00 92.75 329 ASP A CA 1
ATOM 2419 C C . ASP A 1 329 ? 0.512 -6.185 9.699 1.00 92.75 329 ASP A C 1
ATOM 2421 O O . ASP A 1 329 ? -0.238 -6.348 10.668 1.00 92.75 329 ASP A O 1
ATOM 2425 N N . ILE A 1 330 ? 0.091 -5.607 8.574 1.00 95.25 330 ILE A N 1
ATOM 2426 C CA . ILE A 1 330 ? -1.325 -5.561 8.192 1.00 95.25 330 ILE A CA 1
ATOM 2427 C C . ILE A 1 330 ? -1.530 -6.693 7.188 1.00 95.25 330 ILE A C 1
ATOM 2429 O O . ILE A 1 330 ? -1.036 -6.609 6.065 1.00 95.25 330 ILE A O 1
ATOM 2433 N N . SER A 1 331 ? -2.231 -7.745 7.606 1.00 93.06 331 SER A N 1
ATOM 2434 C CA . SER A 1 331 ? -2.469 -8.943 6.797 1.00 93.06 331 SER A CA 1
ATOM 2435 C C . SER A 1 331 ? -3.941 -9.068 6.427 1.00 93.06 331 SER A C 1
ATOM 2437 O O . SER A 1 331 ? -4.813 -8.900 7.284 1.00 93.06 331 SER A O 1
ATOM 2439 N N . LEU A 1 332 ? -4.211 -9.380 5.164 1.00 94.12 332 LEU A N 1
ATOM 2440 C CA . LEU A 1 332 ? -5.506 -9.831 4.672 1.00 94.12 332 LEU A CA 1
ATOM 2441 C C . LEU A 1 332 ? -5.309 -11.226 4.075 1.00 94.12 332 LEU A C 1
ATOM 2443 O O . LEU A 1 332 ? -4.435 -11.415 3.231 1.00 94.12 332 LEU A O 1
ATOM 2447 N N . ASP A 1 333 ? -6.122 -12.176 4.515 1.00 86.00 333 ASP A N 1
ATOM 2448 C CA . ASP A 1 333 ? -6.059 -13.576 4.100 1.00 86.00 333 ASP A CA 1
ATOM 2449 C C . ASP A 1 333 ? -7.451 -14.092 3.701 1.00 86.00 333 ASP A C 1
ATOM 2451 O O . ASP A 1 333 ? -8.480 -13.507 4.079 1.00 86.00 333 ASP A O 1
ATOM 2455 N N . ASN A 1 334 ? -7.487 -15.173 2.923 1.00 91.25 334 ASN A N 1
ATOM 2456 C CA . ASN A 1 334 ? -8.687 -15.708 2.278 1.00 91.25 334 ASN A CA 1
ATOM 2457 C C . ASN A 1 334 ? -9.492 -14.596 1.558 1.00 91.25 334 ASN A C 1
ATOM 2459 O O . ASN A 1 334 ? -8.929 -13.658 0.991 1.00 91.25 334 ASN A O 1
ATOM 2463 N N . THR A 1 335 ? -10.829 -14.626 1.595 1.00 86.62 335 THR A N 1
ATOM 2464 C CA . THR A 1 335 ? -11.681 -13.677 0.844 1.00 86.62 335 THR A CA 1
ATOM 2465 C C . THR A 1 335 ? -11.763 -12.265 1.458 1.00 86.62 335 THR A C 1
ATOM 2467 O O . THR A 1 335 ? -12.694 -11.493 1.182 1.00 86.62 335 THR A O 1
ATOM 2470 N N . SER A 1 336 ? -10.798 -11.899 2.307 1.00 91.88 336 SER A N 1
ATOM 2471 C CA . SER A 1 336 ? -10.807 -10.650 3.066 1.00 91.88 336 SER A CA 1
ATOM 2472 C C . SER A 1 336 ? -10.784 -9.406 2.180 1.00 91.88 336 SER A C 1
ATOM 2474 O O . SER A 1 336 ? -10.062 -9.323 1.189 1.00 91.88 336 SER A O 1
ATOM 2476 N N . THR A 1 337 ? -11.585 -8.400 2.533 1.00 91.69 337 THR A N 1
ATOM 2477 C CA . THR A 1 337 ? -11.770 -7.197 1.703 1.00 91.69 337 THR A CA 1
ATOM 2478 C C . THR A 1 337 ? -11.757 -5.915 2.530 1.00 91.69 337 THR A C 1
ATOM 2480 O O . THR A 1 337 ? -12.620 -5.724 3.389 1.00 91.69 337 THR A O 1
ATOM 2483 N N . ILE A 1 338 ? -10.866 -4.976 2.196 1.00 94.94 338 ILE A N 1
ATOM 2484 C CA . ILE A 1 338 ? -10.930 -3.578 2.649 1.00 94.94 338 ILE A CA 1
ATOM 2485 C C . ILE A 1 338 ? -11.392 -2.707 1.474 1.00 94.94 338 ILE A C 1
ATOM 2487 O O . ILE A 1 338 ? -10.666 -2.528 0.501 1.00 94.94 338 ILE A O 1
ATOM 2491 N N . THR A 1 339 ? -12.585 -2.112 1.561 1.00 92.25 339 THR A N 1
ATOM 2492 C CA . THR A 1 339 ? -13.097 -1.234 0.486 1.00 92.25 339 THR A CA 1
ATOM 2493 C C . THR A 1 339 ? -12.557 0.198 0.541 1.00 92.25 339 THR A C 1
ATOM 2495 O O . THR A 1 339 ? -12.722 0.957 -0.413 1.00 92.25 339 THR A O 1
ATOM 2498 N N . GLY A 1 340 ? -11.894 0.578 1.638 1.00 93.56 340 GLY A N 1
ATOM 2499 C CA . GLY A 1 340 ? -11.117 1.814 1.741 1.00 93.56 340 GLY A CA 1
ATOM 2500 C C . GLY A 1 340 ? -9.637 1.616 1.402 1.00 93.56 340 GLY A C 1
ATOM 2501 O O . GLY A 1 340 ? -9.276 0.790 0.571 1.00 93.56 340 GLY A O 1
ATOM 2502 N N . SER A 1 341 ? -8.779 2.419 2.032 1.00 94.81 341 SER A N 1
ATOM 2503 C CA . SER A 1 341 ? -7.326 2.462 1.805 1.00 94.81 341 SER A CA 1
ATOM 2504 C C . SER A 1 341 ? -6.528 2.150 3.078 1.00 94.81 341 SER A C 1
ATOM 2506 O O . SER A 1 341 ? -7.041 2.284 4.194 1.00 94.81 341 SER A O 1
ATOM 2508 N N . VAL A 1 342 ? -5.248 1.811 2.917 1.00 94.69 342 VAL A N 1
ATOM 2509 C CA . VAL A 1 342 ? -4.260 1.773 4.007 1.00 94.69 342 VAL A CA 1
ATOM 2510 C C . VAL A 1 342 ? -3.413 3.044 3.923 1.00 94.69 342 VAL A C 1
ATOM 2512 O O . VAL A 1 342 ? -2.613 3.213 3.004 1.00 94.69 342 VAL A O 1
ATOM 2515 N N . ASN A 1 343 ? -3.621 3.965 4.865 1.00 89.94 343 ASN A N 1
ATOM 2516 C CA . ASN A 1 343 ? -3.091 5.329 4.825 1.00 89.94 343 ASN A CA 1
ATOM 2517 C C . ASN A 1 343 ? -2.118 5.586 5.986 1.00 89.94 343 ASN A C 1
ATOM 2519 O O . ASN A 1 343 ? -2.492 5.486 7.156 1.00 89.94 343 ASN A O 1
ATOM 2523 N N . LEU A 1 344 ? -0.883 5.973 5.669 1.00 88.50 344 LEU A N 1
ATOM 2524 C CA . LEU A 1 344 ? 0.167 6.316 6.624 1.00 88.50 344 LEU A CA 1
ATOM 2525 C C . LEU A 1 344 ? 0.576 7.777 6.415 1.00 88.50 344 LEU A C 1
ATOM 2527 O O . LEU A 1 344 ? 1.257 8.107 5.446 1.00 88.50 344 LEU A O 1
ATOM 2531 N N . THR A 1 345 ? 0.175 8.660 7.331 1.00 85.81 345 THR A N 1
ATOM 2532 C CA . THR A 1 345 ? 0.297 10.115 7.155 1.00 85.81 345 THR A CA 1
ATOM 2533 C C . THR A 1 345 ? 1.155 10.743 8.252 1.00 85.81 345 THR A C 1
ATOM 2535 O O . THR A 1 345 ? 0.686 11.086 9.342 1.00 85.81 345 THR A O 1
ATOM 2538 N N . ALA A 1 346 ? 2.437 10.940 7.953 1.00 81.44 346 ALA A N 1
ATOM 2539 C CA . ALA A 1 346 ? 3.367 11.682 8.792 1.00 81.44 346 ALA A CA 1
ATOM 2540 C C . ALA A 1 346 ? 3.339 13.162 8.372 1.00 81.44 346 ALA A C 1
ATOM 2542 O O . ALA A 1 346 ? 4.128 13.567 7.530 1.00 81.44 346 ALA A O 1
ATOM 2543 N N . ASN A 1 347 ? 2.401 13.946 8.926 1.00 78.75 347 ASN A N 1
ATOM 2544 C CA . ASN A 1 347 ? 2.133 15.339 8.519 1.00 78.75 347 ASN A CA 1
ATOM 2545 C C . ASN A 1 347 ? 2.477 16.427 9.560 1.00 78.75 347 ASN A C 1
ATOM 2547 O O . ASN A 1 347 ? 2.074 17.578 9.395 1.00 78.75 347 ASN A O 1
ATOM 2551 N N . SER A 1 348 ? 3.212 16.095 10.620 1.00 76.25 348 SER A N 1
ATOM 2552 C CA . SER A 1 348 ? 3.717 17.040 11.626 1.00 76.25 348 SER A CA 1
ATOM 2553 C C . SER A 1 348 ? 5.234 16.898 11.730 1.00 76.25 348 SER A C 1
ATOM 2555 O O . SER A 1 348 ? 5.769 15.813 11.522 1.00 76.25 348 SER A O 1
ATOM 2557 N N . ALA A 1 349 ? 5.938 17.984 12.049 1.00 73.50 349 ALA A N 1
ATOM 2558 C CA . ALA A 1 349 ? 7.400 17.998 12.032 1.00 73.50 349 ALA A CA 1
ATOM 2559 C C . ALA A 1 349 ? 8.032 16.956 12.980 1.00 73.50 349 ALA A C 1
ATOM 2561 O O . ALA A 1 349 ? 7.655 16.848 14.147 1.00 73.50 349 ALA A O 1
ATOM 2562 N N . ASN A 1 350 ? 9.065 16.270 12.488 1.00 78.75 350 ASN A N 1
ATOM 2563 C CA . ASN A 1 350 ? 9.779 15.159 13.122 1.00 78.75 350 ASN A CA 1
ATOM 2564 C C . ASN A 1 350 ? 8.907 13.917 13.394 1.00 78.75 350 ASN A C 1
ATOM 2566 O O . ASN A 1 350 ? 9.239 13.120 14.273 1.00 78.75 350 ASN A O 1
ATOM 2570 N N . ASN A 1 351 ? 7.802 13.735 12.660 1.00 81.94 351 ASN A N 1
ATOM 2571 C CA . ASN A 1 351 ? 7.000 12.520 12.768 1.00 81.94 351 ASN A CA 1
ATOM 2572 C C . ASN A 1 351 ? 7.748 11.307 12.200 1.00 81.94 351 ASN A C 1
ATOM 2574 O O . ASN A 1 351 ? 8.275 11.361 11.092 1.00 81.94 351 ASN A O 1
ATOM 2578 N N . ASN A 1 352 ? 7.714 10.183 12.911 1.00 84.69 352 ASN A N 1
ATOM 2579 C CA . ASN A 1 352 ? 8.217 8.901 12.427 1.00 84.69 352 ASN A CA 1
ATOM 2580 C C . ASN A 1 352 ? 7.129 7.826 12.569 1.00 84.69 352 ASN A C 1
ATOM 2582 O O . ASN A 1 352 ? 6.766 7.445 13.684 1.00 84.69 352 ASN A O 1
ATOM 2586 N N . ILE A 1 353 ? 6.603 7.350 11.439 1.00 87.81 353 ILE A N 1
ATOM 2587 C CA . ILE A 1 353 ? 5.668 6.218 11.385 1.00 87.81 353 ILE A CA 1
ATOM 2588 C C . ILE A 1 353 ? 6.454 4.969 10.991 1.00 87.81 353 ILE A C 1
ATOM 2590 O O . ILE A 1 353 ? 7.227 4.986 10.036 1.00 87.81 353 ILE A O 1
ATOM 2594 N N . ASN A 1 354 ? 6.241 3.880 11.729 1.00 87.00 354 ASN A N 1
ATOM 2595 C CA . ASN A 1 354 ? 6.818 2.578 11.406 1.00 87.00 354 ASN A CA 1
ATOM 2596 C C . ASN A 1 354 ? 5.693 1.548 11.352 1.00 87.00 354 ASN A C 1
ATOM 2598 O O . ASN A 1 354 ? 4.875 1.482 12.277 1.00 87.00 354 ASN A O 1
ATOM 2602 N N . ILE A 1 355 ? 5.691 0.768 10.280 1.00 89.88 355 ILE A N 1
ATOM 2603 C CA . ILE A 1 355 ? 4.831 -0.391 10.060 1.00 89.88 355 ILE A CA 1
ATOM 2604 C C . ILE A 1 355 ? 5.712 -1.603 9.724 1.00 89.88 355 ILE A C 1
ATOM 2606 O O . ILE A 1 355 ? 6.816 -1.419 9.203 1.00 89.88 355 ILE A O 1
ATOM 2610 N N . GLY A 1 356 ? 5.245 -2.817 10.024 1.00 91.44 356 GLY A N 1
ATOM 2611 C CA . GLY A 1 356 ? 5.771 -4.039 9.417 1.00 91.44 356 GLY A CA 1
ATOM 2612 C C . GLY A 1 356 ? 5.420 -4.125 7.928 1.00 91.44 356 GLY A C 1
ATOM 2613 O O . GLY A 1 356 ? 5.480 -3.132 7.197 1.00 91.44 356 GLY A O 1
ATOM 2614 N N . ASN A 1 357 ? 5.051 -5.314 7.476 1.00 94.81 357 ASN A N 1
ATOM 2615 C CA . ASN A 1 357 ? 4.658 -5.564 6.094 1.00 94.81 357 ASN A CA 1
ATOM 2616 C C . ASN A 1 357 ? 3.177 -5.219 5.854 1.00 94.81 357 ASN A C 1
ATO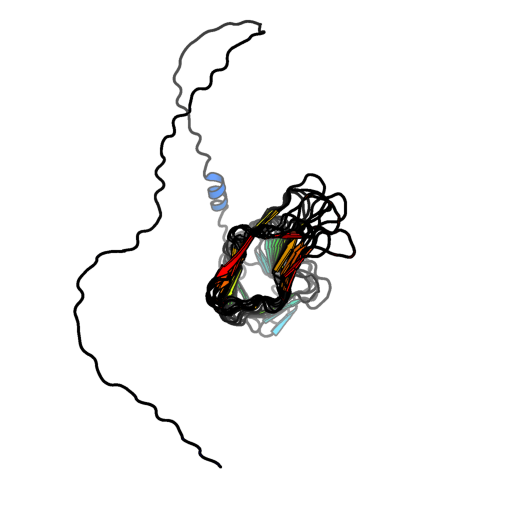M 2618 O O . ASN A 1 357 ? 2.379 -5.104 6.791 1.00 94.81 357 ASN A O 1
ATOM 2622 N N . ILE A 1 358 ? 2.797 -5.111 4.581 1.00 95.75 358 ILE A N 1
ATOM 2623 C CA . ILE A 1 358 ? 1.406 -5.263 4.143 1.00 95.75 358 ILE A CA 1
ATOM 2624 C C . ILE A 1 358 ? 1.332 -6.539 3.303 1.00 95.75 358 ILE A C 1
ATOM 2626 O O . ILE A 1 358 ? 1.980 -6.630 2.262 1.00 95.75 358 ILE A O 1
ATOM 2630 N N . ALA A 1 359 ? 0.560 -7.520 3.762 1.00 95.69 359 ALA A N 1
ATOM 2631 C CA . ALA A 1 359 ? 0.420 -8.820 3.114 1.00 95.69 359 ALA A CA 1
ATOM 2632 C C . ALA A 1 359 ? -1.030 -9.046 2.675 1.00 95.69 359 ALA A C 1
ATOM 2634 O O . ALA A 1 359 ? -1.955 -8.864 3.467 1.00 95.69 359 ALA A O 1
ATOM 2635 N N . LEU A 1 360 ? -1.219 -9.423 1.412 1.00 95.56 360 LEU A N 1
ATOM 2636 C CA . LEU A 1 360 ? -2.495 -9.855 0.848 1.00 95.56 360 LEU A CA 1
ATOM 2637 C C . LEU A 1 360 ? -2.301 -11.255 0.251 1.00 95.56 360 LEU A C 1
ATOM 2639 O O . LEU A 1 360 ? -1.441 -11.430 -0.617 1.00 95.56 360 LEU A O 1
ATOM 2643 N N . ALA A 1 361 ? -3.090 -12.224 0.710 1.00 92.38 361 ALA A N 1
ATOM 2644 C CA . ALA A 1 361 ? -3.083 -13.606 0.231 1.00 92.38 361 ALA A CA 1
ATOM 2645 C C . ALA A 1 361 ? -4.475 -14.074 -0.237 1.00 92.38 361 ALA A C 1
ATOM 2647 O O . ALA A 1 361 ? -5.472 -13.380 -0.030 1.00 92.38 361 ALA A O 1
ATOM 2648 N N . ASP A 1 362 ? -4.524 -15.240 -0.885 1.00 91.44 362 ASP A N 1
ATOM 2649 C CA . ASP A 1 362 ? -5.698 -16.102 -1.072 1.00 91.44 362 ASP A CA 1
ATOM 2650 C C . ASP A 1 362 ? -6.998 -15.405 -1.536 1.00 91.44 362 ASP A C 1
ATOM 2652 O O . ASP A 1 362 ? -8.091 -15.668 -1.034 1.00 91.44 362 ASP A O 1
ATOM 2656 N N . THR A 1 363 ? -6.901 -14.569 -2.580 1.00 90.62 363 THR A N 1
ATOM 2657 C CA . THR A 1 363 ? -7.987 -13.761 -3.192 1.00 90.62 363 THR A CA 1
ATOM 2658 C C . THR A 1 363 ? -8.432 -12.515 -2.423 1.00 90.62 363 THR A C 1
ATOM 2660 O O . THR A 1 363 ? -9.414 -11.866 -2.802 1.00 90.62 363 THR A O 1
ATOM 2663 N N . SER A 1 364 ? -7.681 -12.112 -1.399 1.00 92.62 364 SER A N 1
ATOM 2664 C CA . SER A 1 364 ? -7.947 -10.882 -0.659 1.00 92.62 364 SER A CA 1
ATOM 2665 C C . SER A 1 364 ? -7.771 -9.613 -1.507 1.00 92.62 364 SER A C 1
ATOM 2667 O O . SER A 1 364 ? -7.097 -9.583 -2.548 1.00 92.62 364 SER A O 1
ATOM 2669 N N . SER A 1 365 ? -8.416 -8.523 -1.074 1.00 93.94 365 SER A N 1
ATOM 2670 C CA . SER A 1 365 ? -8.373 -7.263 -1.817 1.00 93.94 365 SER A CA 1
ATOM 2671 C C . SER A 1 365 ? -8.423 -5.983 -0.980 1.00 93.94 365 SER A C 1
ATOM 2673 O O . SER A 1 365 ? -9.108 -5.880 0.041 1.00 93.94 365 SER A O 1
ATOM 2675 N N . ILE A 1 366 ? -7.735 -4.957 -1.488 1.00 96.00 366 ILE A N 1
ATOM 2676 C CA . ILE A 1 366 ? -7.901 -3.555 -1.085 1.00 96.00 366 ILE A CA 1
ATOM 2677 C C . ILE A 1 366 ? -8.463 -2.798 -2.289 1.00 96.00 366 ILE A C 1
ATOM 2679 O O . ILE A 1 366 ? -7.807 -2.692 -3.321 1.00 96.00 366 ILE A O 1
ATOM 2683 N N . THR A 1 367 ? -9.674 -2.251 -2.192 1.00 94.31 367 THR A N 1
ATOM 2684 C CA . THR A 1 367 ? -10.281 -1.521 -3.322 1.00 94.31 367 THR A CA 1
ATOM 2685 C C . THR A 1 367 ? -9.696 -0.112 -3.489 1.00 94.31 367 THR A C 1
ATOM 2687 O O . THR A 1 367 ? -9.686 0.421 -4.596 1.00 94.31 367 THR A O 1
ATOM 2690 N N . GLY A 1 368 ? -9.204 0.494 -2.403 1.00 95.00 368 GLY A N 1
ATOM 2691 C CA . GLY A 1 368 ? -8.524 1.789 -2.410 1.00 95.00 368 GLY A CA 1
ATOM 2692 C C . GLY A 1 368 ? -7.014 1.700 -2.654 1.00 95.00 368 GLY A C 1
ATOM 2693 O O . GLY A 1 368 ? -6.526 0.831 -3.371 1.00 95.00 368 GLY A O 1
ATOM 2694 N N . ASN A 1 369 ? -6.269 2.636 -2.061 1.00 96.06 369 ASN A N 1
ATOM 2695 C CA . ASN A 1 369 ? -4.819 2.762 -2.223 1.00 96.06 369 ASN A CA 1
ATOM 2696 C C . ASN A 1 369 ? -4.049 2.181 -1.023 1.00 96.06 369 ASN A C 1
ATOM 2698 O O . ASN A 1 369 ? -4.583 2.076 0.084 1.00 96.06 369 ASN A O 1
ATOM 2702 N N . ILE A 1 370 ? -2.750 1.947 -1.212 1.00 96.25 370 ILE A N 1
ATOM 2703 C CA . ILE A 1 370 ? -1.759 1.987 -0.129 1.00 96.25 370 ILE A CA 1
ATOM 2704 C C . ILE A 1 370 ? -1.011 3.317 -0.265 1.00 96.25 370 ILE A C 1
ATOM 2706 O O . ILE A 1 370 ? -0.301 3.532 -1.245 1.00 96.25 370 ILE A O 1
ATOM 2710 N N . ALA A 1 371 ? -1.185 4.235 0.686 1.00 94.19 371 ALA A N 1
ATOM 2711 C CA . ALA A 1 371 ? -0.657 5.596 0.588 1.00 94.19 371 ALA A CA 1
ATOM 2712 C C . ALA A 1 371 ? 0.228 5.955 1.788 1.00 94.19 371 ALA A C 1
ATOM 2714 O O . ALA A 1 371 ? -0.241 6.049 2.922 1.00 94.19 371 ALA A O 1
ATOM 2715 N N . LEU A 1 372 ? 1.509 6.210 1.524 1.00 93.38 372 LEU A N 1
ATOM 2716 C CA . LEU A 1 372 ? 2.496 6.702 2.478 1.00 93.38 372 LEU A CA 1
ATOM 2717 C C . LEU A 1 372 ? 2.764 8.172 2.143 1.00 93.38 372 LEU A C 1
ATOM 2719 O O . LEU A 1 372 ? 3.252 8.489 1.061 1.00 93.38 372 LEU A O 1
ATOM 2723 N N . THR A 1 373 ? 2.427 9.082 3.054 1.00 90.75 373 THR A N 1
ATOM 2724 C CA . THR A 1 373 ? 2.610 10.529 2.869 1.00 90.75 373 THR A CA 1
ATOM 2725 C C . THR A 1 373 ? 3.439 11.118 4.004 1.00 90.75 373 THR A C 1
ATOM 2727 O O . THR A 1 373 ? 2.955 11.251 5.131 1.00 90.75 373 THR A O 1
ATOM 2730 N N . ALA A 1 374 ? 4.677 11.505 3.697 1.00 88.00 374 ALA A N 1
ATOM 2731 C CA . ALA A 1 374 ? 5.583 12.188 4.618 1.00 88.00 374 ALA A CA 1
ATOM 2732 C C . ALA A 1 374 ? 5.680 13.677 4.247 1.00 88.00 374 ALA A C 1
ATOM 2734 O O . ALA A 1 374 ? 6.385 14.068 3.313 1.00 88.00 374 ALA A O 1
ATOM 2735 N N . SER A 1 375 ? 4.949 14.510 4.985 1.00 78.81 375 SER A N 1
ATOM 2736 C CA . SER A 1 375 ? 4.863 15.954 4.780 1.00 78.81 375 SER A CA 1
ATOM 2737 C C . SER A 1 375 ? 5.284 16.733 6.027 1.00 78.81 375 SER A C 1
ATOM 2739 O O . SER A 1 375 ? 5.021 16.329 7.156 1.00 78.81 375 SER A O 1
ATOM 2741 N N . ASN A 1 376 ? 5.924 17.886 5.820 1.00 72.00 376 ASN A N 1
ATOM 2742 C CA . ASN A 1 376 ? 6.496 18.751 6.867 1.00 72.00 376 ASN A CA 1
ATOM 2743 C C . ASN A 1 376 ? 7.760 18.198 7.555 1.00 72.00 376 ASN A C 1
ATOM 2745 O O . ASN A 1 376 ? 8.038 17.002 7.544 1.00 72.00 376 ASN A O 1
ATOM 2749 N N . ASN A 1 377 ? 8.542 19.120 8.118 1.00 75.94 377 ASN A N 1
ATOM 2750 C CA . ASN A 1 377 ? 9.981 19.024 8.383 1.00 75.94 377 ASN A CA 1
ATOM 2751 C C . ASN A 1 377 ? 10.446 17.710 9.041 1.00 75.94 377 ASN A C 1
ATOM 2753 O O . ASN A 1 377 ? 10.040 17.414 10.161 1.00 75.94 377 ASN A O 1
ATOM 2757 N N . ASN A 1 378 ? 11.408 17.020 8.424 1.00 80.69 378 ASN A N 1
ATOM 2758 C CA . ASN A 1 378 ? 12.081 15.824 8.954 1.00 80.69 378 ASN A CA 1
ATOM 2759 C C . ASN A 1 378 ? 11.128 14.661 9.283 1.00 80.69 378 ASN A C 1
ATOM 2761 O O . ASN A 1 378 ? 11.363 13.906 10.229 1.00 80.69 378 ASN A O 1
ATOM 2765 N N . SER A 1 379 ? 10.036 14.536 8.530 1.00 85.81 379 SER A N 1
ATOM 2766 C CA . SER A 1 379 ? 9.102 13.420 8.673 1.00 85.81 379 SER A CA 1
ATOM 2767 C C . SER A 1 379 ? 9.610 12.187 7.933 1.00 85.81 379 SER A C 1
ATOM 2769 O O . SER A 1 379 ? 10.084 12.278 6.800 1.00 85.81 379 SER A O 1
ATOM 2771 N N . SER A 1 380 ? 9.480 11.024 8.565 1.00 89.62 380 SER A N 1
ATOM 2772 C CA . SER A 1 380 ? 9.886 9.736 8.007 1.00 89.62 380 SER A CA 1
ATOM 2773 C C . SER A 1 380 ? 8.772 8.696 8.102 1.00 89.62 380 SER A C 1
ATOM 2775 O O . SER A 1 380 ? 8.006 8.663 9.070 1.00 89.62 380 SER A O 1
ATOM 2777 N N . ILE A 1 381 ? 8.687 7.838 7.087 1.00 91.56 381 ILE A N 1
ATOM 2778 C CA . ILE A 1 381 ? 7.887 6.613 7.128 1.00 91.56 381 ILE A CA 1
ATOM 2779 C C . ILE A 1 381 ? 8.802 5.456 6.742 1.00 91.56 381 ILE A C 1
ATOM 2781 O O . ILE A 1 381 ? 9.401 5.478 5.667 1.00 91.56 381 ILE A O 1
ATOM 2785 N N . ASN A 1 382 ? 8.889 4.454 7.613 1.00 92.50 382 ASN A N 1
ATOM 2786 C CA . ASN A 1 382 ? 9.532 3.182 7.306 1.00 92.50 382 ASN A CA 1
ATOM 2787 C C . ASN A 1 382 ? 8.460 2.094 7.239 1.00 92.50 382 ASN A C 1
ATOM 2789 O O . ASN A 1 382 ? 7.640 1.971 8.154 1.00 92.50 382 ASN A O 1
ATOM 2793 N N . MET A 1 383 ? 8.482 1.317 6.165 1.00 93.75 383 MET A N 1
ATOM 2794 C CA . MET A 1 383 ? 7.600 0.178 5.928 1.00 93.75 383 MET A CA 1
ATOM 2795 C C . MET A 1 383 ? 8.449 -1.047 5.592 1.00 93.75 383 MET A C 1
ATOM 2797 O O . MET A 1 383 ? 9.529 -0.907 5.014 1.00 93.75 383 MET A O 1
ATOM 2801 N N . GLY A 1 384 ? 7.963 -2.229 5.969 1.00 95.00 384 GLY A N 1
ATOM 2802 C CA . GLY A 1 384 ? 8.490 -3.501 5.486 1.00 95.00 384 GLY A CA 1
ATOM 2803 C C . GLY A 1 384 ? 8.153 -3.733 4.012 1.00 95.00 384 GLY A C 1
ATOM 2804 O O . GLY A 1 384 ? 8.112 -2.797 3.208 1.00 95.00 384 GLY A O 1
ATOM 2805 N N . ASP A 1 385 ? 7.903 -4.985 3.661 1.00 97.19 385 ASP A N 1
ATOM 2806 C CA . ASP A 1 385 ? 7.541 -5.368 2.300 1.00 97.19 385 ASP A CA 1
ATOM 2807 C C . ASP A 1 385 ? 6.030 -5.183 2.057 1.00 97.19 385 ASP A C 1
ATOM 2809 O O . ASP A 1 385 ? 5.215 -5.220 2.983 1.00 97.19 385 ASP A O 1
ATOM 2813 N N . ILE A 1 386 ? 5.643 -5.001 0.794 1.00 97.38 386 ILE A N 1
ATOM 2814 C CA . ILE A 1 386 ? 4.264 -5.164 0.329 1.00 97.38 386 ILE A CA 1
ATOM 2815 C C . ILE A 1 386 ? 4.236 -6.423 -0.536 1.00 97.38 386 ILE A C 1
ATOM 2817 O O . ILE A 1 386 ? 4.860 -6.457 -1.597 1.00 97.38 386 ILE A O 1
ATOM 2821 N N . SER A 1 387 ? 3.527 -7.455 -0.084 1.00 97.31 387 SER A N 1
ATOM 2822 C CA . SER A 1 387 ? 3.462 -8.757 -0.754 1.00 97.31 387 SER A CA 1
ATOM 2823 C C . SER A 1 387 ? 2.023 -9.093 -1.123 1.00 97.31 387 SER A C 1
ATOM 2825 O O . SER A 1 387 ? 1.155 -9.119 -0.252 1.00 97.31 387 SER A O 1
ATOM 2827 N N . LEU A 1 388 ? 1.781 -9.360 -2.406 1.00 97.56 388 LEU A N 1
ATOM 2828 C CA . LEU A 1 388 ? 0.505 -9.834 -2.933 1.00 97.56 388 LEU A CA 1
ATOM 2829 C C . LEU A 1 388 ? 0.711 -11.225 -3.545 1.00 97.56 388 LEU A C 1
ATOM 2831 O O . LEU A 1 388 ? 1.493 -11.369 -4.487 1.00 97.56 388 LEU A O 1
ATOM 2835 N N . SER A 1 389 ? -0.013 -12.224 -3.046 1.00 97.25 389 SER A N 1
ATOM 2836 C CA . SER A 1 389 ? -0.152 -13.544 -3.671 1.00 97.25 389 SER A CA 1
ATOM 2837 C C . SER A 1 389 ? -1.619 -13.803 -3.998 1.00 97.25 389 SER A C 1
ATOM 2839 O O . SER A 1 389 ? -2.474 -13.690 -3.119 1.00 97.25 389 SER A O 1
ATOM 2841 N N . ASP A 1 390 ? -1.914 -14.093 -5.267 1.00 97.31 390 ASP A N 1
ATOM 2842 C CA . ASP A 1 390 ? -3.268 -14.350 -5.781 1.00 97.31 390 ASP A CA 1
ATOM 2843 C C . ASP A 1 390 ? -4.293 -13.259 -5.379 1.00 97.31 390 ASP A C 1
ATOM 2845 O O . ASP A 1 390 ? -5.453 -13.550 -5.098 1.00 97.31 390 ASP A O 1
ATOM 2849 N N . SER A 1 391 ? -3.860 -11.991 -5.307 1.00 97.12 391 SER A N 1
ATOM 2850 C CA . SER A 1 391 ? -4.579 -10.890 -4.638 1.00 97.12 391 SER A CA 1
ATOM 2851 C C . SER A 1 391 ? -4.675 -9.607 -5.477 1.00 97.12 391 SER A C 1
ATOM 2853 O O . SER A 1 391 ? -3.999 -9.451 -6.496 1.00 97.12 391 SER A O 1
ATOM 2855 N N . THR A 1 392 ? -5.536 -8.661 -5.072 1.00 96.88 392 THR A N 1
ATOM 2856 C CA . THR A 1 392 ? -5.803 -7.430 -5.851 1.00 96.88 392 THR A CA 1
ATOM 2857 C C . THR A 1 392 ? -5.769 -6.134 -5.032 1.00 96.88 392 THR A C 1
ATOM 2859 O O . THR A 1 392 ? -6.471 -5.993 -4.031 1.00 96.88 392 THR A O 1
ATOM 2862 N N . ILE A 1 393 ? -5.050 -5.123 -5.531 1.00 97.62 393 ILE A N 1
ATOM 2863 C CA . ILE A 1 393 ? -5.228 -3.714 -5.147 1.00 97.62 393 ILE A CA 1
ATOM 2864 C C . ILE A 1 393 ? -5.900 -2.968 -6.307 1.00 97.62 393 ILE A C 1
ATOM 2866 O O . ILE A 1 393 ? -5.381 -2.930 -7.421 1.00 97.62 393 ILE A O 1
ATOM 2870 N N . GLY A 1 394 ? -7.059 -2.361 -6.053 1.00 95.38 394 GLY A N 1
ATOM 2871 C CA . GLY A 1 394 ? -7.800 -1.588 -7.057 1.00 95.38 394 GLY A CA 1
ATOM 2872 C C . GLY A 1 394 ? -7.193 -0.213 -7.353 1.00 95.38 394 GLY A C 1
ATOM 2873 O O . GLY A 1 394 ? -7.312 0.281 -8.471 1.00 95.38 394 GLY A O 1
ATOM 2874 N N . GLY A 1 395 ? -6.550 0.406 -6.360 1.00 96.31 395 GLY A N 1
ATOM 2875 C CA . GLY A 1 395 ? -5.903 1.711 -6.478 1.00 96.31 395 GLY A CA 1
ATOM 2876 C C . GLY A 1 395 ? -4.389 1.652 -6.690 1.00 96.31 395 GLY A C 1
ATOM 2877 O O . GLY A 1 395 ? -3.831 0.706 -7.240 1.00 96.31 395 GLY A O 1
ATOM 2878 N N . ASN A 1 396 ? -3.721 2.712 -6.244 1.00 97.12 396 ASN A N 1
ATOM 2879 C CA . ASN A 1 396 ? -2.280 2.916 -6.364 1.00 97.12 396 ASN A CA 1
ATOM 2880 C C . ASN A 1 396 ? -1.527 2.427 -5.118 1.00 97.12 396 ASN A C 1
ATOM 2882 O O . ASN A 1 396 ? -2.073 2.422 -4.010 1.00 97.12 396 ASN A O 1
ATOM 2886 N N . ILE A 1 397 ? -0.227 2.167 -5.276 1.00 97.56 397 ILE A N 1
ATOM 2887 C CA . ILE A 1 397 ? 0.732 2.222 -4.164 1.00 97.56 397 ILE A CA 1
ATOM 2888 C C . ILE A 1 397 ? 1.500 3.535 -4.313 1.00 97.56 397 ILE A C 1
ATOM 2890 O O . ILE A 1 397 ? 2.173 3.749 -5.317 1.00 97.56 397 ILE A O 1
ATOM 2894 N N . SER A 1 398 ? 1.374 4.454 -3.358 1.00 96.00 398 SER A N 1
ATOM 2895 C CA . SER A 1 398 ? 1.938 5.807 -3.466 1.00 96.00 398 SER A CA 1
ATOM 2896 C C . SER A 1 398 ? 2.844 6.150 -2.290 1.00 96.00 398 SER A C 1
ATOM 2898 O O . SER A 1 398 ? 2.396 6.203 -1.147 1.00 96.00 398 SER A O 1
ATOM 2900 N N . LEU A 1 399 ? 4.112 6.431 -2.586 1.00 94.81 399 LEU A N 1
ATOM 2901 C CA . LEU A 1 399 ? 5.122 6.933 -1.660 1.00 94.81 399 LEU A CA 1
ATOM 2902 C C . LEU A 1 399 ? 5.361 8.409 -1.998 1.00 94.81 399 LEU A C 1
ATOM 2904 O O . LEU A 1 399 ? 6.066 8.723 -2.956 1.00 94.81 399 LEU A O 1
ATOM 2908 N N . SER A 1 400 ? 4.742 9.316 -1.242 1.00 91.62 400 SER A N 1
ATOM 2909 C CA . SER A 1 400 ? 4.785 10.753 -1.516 1.00 91.62 400 SER A CA 1
ATOM 2910 C C . SER A 1 400 ? 5.466 11.545 -0.404 1.00 91.62 400 SER A C 1
ATOM 2912 O O . SER A 1 400 ? 4.987 11.589 0.732 1.00 91.62 400 SER A O 1
ATOM 2914 N N . THR A 1 401 ? 6.525 12.274 -0.751 1.00 88.19 401 THR A N 1
ATOM 2915 C CA . THR A 1 401 ? 7.150 13.273 0.125 1.00 88.19 401 THR A CA 1
ATOM 2916 C C . THR A 1 401 ? 6.846 14.691 -0.346 1.00 88.19 401 THR A C 1
ATOM 2918 O O . THR A 1 401 ? 6.826 15.005 -1.538 1.00 88.19 401 THR A O 1
ATOM 2921 N N . SER A 1 402 ? 6.611 15.583 0.614 1.00 80.75 402 SER A N 1
ATOM 2922 C CA . SER A 1 402 ? 6.521 17.022 0.366 1.00 80.75 402 SER A CA 1
ATOM 2923 C C . SER A 1 402 ? 7.159 17.794 1.517 1.00 80.75 402 SER A C 1
ATOM 2925 O O . SER A 1 402 ? 7.020 17.437 2.687 1.00 80.75 402 SER A O 1
ATOM 2927 N N . GLY A 1 403 ? 7.913 18.841 1.199 1.00 67.50 403 GLY A N 1
ATOM 2928 C CA . GLY A 1 403 ? 8.684 19.579 2.193 1.00 67.50 403 GLY A CA 1
ATOM 2929 C C . GLY A 1 403 ? 9.161 20.921 1.664 1.00 67.50 403 GLY A C 1
ATOM 2930 O O . GLY A 1 403 ? 9.190 21.157 0.456 1.00 67.50 403 GLY A O 1
ATOM 2931 N N . ASN A 1 404 ? 9.520 21.802 2.590 1.00 63.44 404 ASN A N 1
ATOM 2932 C CA . ASN A 1 404 ? 9.958 23.157 2.285 1.00 63.44 404 ASN A CA 1
ATOM 2933 C C . ASN A 1 404 ? 11.482 23.248 2.420 1.00 63.44 404 ASN A C 1
ATOM 2935 O O . ASN A 1 404 ? 12.166 22.293 2.800 1.00 63.44 404 ASN A O 1
ATOM 2939 N N . ASN A 1 405 ? 12.019 24.428 2.126 1.00 56.09 405 ASN A N 1
ATOM 2940 C CA . ASN A 1 405 ? 13.447 24.606 1.945 1.00 56.09 405 ASN A CA 1
ATOM 2941 C C . ASN A 1 405 ? 14.286 24.112 3.141 1.00 56.09 405 ASN A C 1
ATOM 2943 O O . ASN A 1 405 ? 14.063 24.497 4.291 1.00 56.09 405 ASN A O 1
ATOM 2947 N N . ASN A 1 406 ? 15.299 23.294 2.825 1.00 59.88 406 ASN A N 1
ATOM 2948 C CA . ASN A 1 406 ? 16.321 22.750 3.729 1.00 59.88 406 ASN A CA 1
ATOM 2949 C C . ASN A 1 406 ? 15.915 21.556 4.632 1.00 59.88 406 ASN A C 1
ATOM 2951 O O . ASN A 1 406 ? 16.544 21.346 5.669 1.00 59.88 406 ASN A O 1
ATOM 2955 N N . GLN A 1 407 ? 14.918 20.759 4.233 1.00 71.38 407 GLN A N 1
ATOM 2956 C CA . GLN A 1 407 ? 14.367 19.634 5.012 1.00 71.38 407 GLN A CA 1
ATOM 2957 C C . GLN A 1 407 ? 14.687 18.260 4.391 1.00 71.38 407 GLN A C 1
ATOM 2959 O O . GLN A 1 407 ? 14.915 18.163 3.185 1.00 71.38 407 GLN A O 1
ATOM 2964 N N . THR A 1 408 ? 14.702 17.203 5.211 1.00 76.81 408 THR A N 1
ATOM 2965 C CA . THR A 1 408 ? 14.921 15.806 4.784 1.00 76.81 408 THR A CA 1
ATOM 2966 C C . THR A 1 408 ? 13.704 14.956 5.144 1.00 76.81 408 THR A C 1
ATOM 2968 O O . THR A 1 408 ? 13.658 14.384 6.234 1.00 76.81 408 THR A O 1
ATOM 2971 N N . ASN A 1 409 ? 12.710 14.894 4.258 1.00 86.00 409 ASN A N 1
ATOM 2972 C CA . ASN A 1 409 ? 11.600 13.955 4.411 1.00 86.00 409 ASN A CA 1
ATOM 2973 C C . ASN A 1 409 ? 11.931 12.667 3.658 1.00 86.00 409 ASN A C 1
ATOM 2975 O O . ASN A 1 409 ? 12.462 12.721 2.551 1.00 86.00 409 ASN A O 1
ATOM 2979 N N . SER A 1 410 ? 11.646 11.513 4.253 1.00 89.38 410 SER A N 1
ATOM 2980 C CA . SER A 1 410 ? 12.026 10.229 3.661 1.00 89.38 410 SER A CA 1
ATOM 2981 C C . SER A 1 410 ? 10.927 9.191 3.786 1.00 89.38 410 SER A C 1
ATOM 2983 O O . SER A 1 410 ? 10.385 8.986 4.875 1.00 89.38 410 SER A O 1
ATOM 2985 N N . ILE A 1 411 ? 10.668 8.466 2.707 1.00 93.00 411 ILE A N 1
ATOM 2986 C CA . ILE A 1 411 ? 9.904 7.222 2.771 1.00 93.00 411 ILE A CA 1
ATOM 2987 C C . ILE A 1 411 ? 10.837 6.100 2.351 1.00 93.00 411 ILE A C 1
ATOM 2989 O O . ILE A 1 411 ? 11.437 6.172 1.283 1.00 93.00 411 ILE A O 1
ATOM 2993 N N . ASN A 1 412 ? 10.968 5.083 3.195 1.00 94.38 412 ASN A N 1
ATOM 2994 C CA . ASN A 1 412 ? 11.723 3.877 2.892 1.00 94.38 412 ASN A CA 1
ATOM 2995 C C . ASN A 1 412 ? 10.782 2.676 2.996 1.00 94.38 412 ASN A C 1
ATOM 2997 O O . ASN A 1 412 ? 10.321 2.349 4.092 1.00 94.38 412 ASN A O 1
ATOM 3001 N N . ALA A 1 413 ? 10.486 2.054 1.859 1.00 95.50 413 ALA A N 1
ATOM 3002 C CA . ALA A 1 413 ? 9.753 0.798 1.784 1.00 95.50 413 ALA A CA 1
ATOM 3003 C C . ALA A 1 413 ? 10.705 -0.351 1.428 1.00 95.50 413 ALA A C 1
ATOM 3005 O O . ALA A 1 413 ? 11.727 -0.157 0.757 1.00 95.50 413 ALA A O 1
ATOM 3006 N N . GLY A 1 414 ? 10.345 -1.551 1.872 1.00 97.44 414 GLY A N 1
ATOM 3007 C CA . GLY A 1 414 ? 11.002 -2.794 1.501 1.00 97.44 414 GLY A CA 1
ATOM 3008 C C . GLY A 1 414 ? 10.779 -3.151 0.031 1.00 97.44 414 GLY A C 1
ATOM 3009 O O . GLY A 1 414 ? 10.892 -2.316 -0.868 1.00 97.44 414 GLY A O 1
ATOM 3010 N N . ASN A 1 415 ? 10.508 -4.416 -0.240 1.00 97.94 415 ASN A N 1
ATOM 3011 C CA . ASN A 1 415 ? 10.169 -4.899 -1.573 1.00 97.94 415 ASN A CA 1
ATOM 3012 C C . ASN A 1 415 ? 8.676 -4.690 -1.851 1.00 97.94 415 ASN A C 1
ATOM 3014 O O . ASN A 1 415 ? 7.857 -4.822 -0.945 1.00 97.94 415 ASN A O 1
ATOM 3018 N N . ILE A 1 416 ? 8.309 -4.427 -3.104 1.00 98.31 416 ILE A N 1
ATOM 3019 C CA . ILE A 1 416 ? 6.949 -4.690 -3.588 1.00 98.31 416 ILE A CA 1
ATOM 3020 C C . ILE A 1 416 ? 7.022 -5.960 -4.436 1.00 98.31 416 ILE A C 1
ATOM 3022 O O . ILE A 1 416 ? 7.766 -6.001 -5.416 1.00 98.31 416 ILE A O 1
ATOM 3026 N N . SER A 1 417 ? 6.282 -6.996 -4.047 1.00 98.25 417 SER A N 1
ATOM 3027 C CA . SER A 1 417 ? 6.261 -8.295 -4.724 1.00 98.25 417 SER A CA 1
ATOM 3028 C C . SER A 1 417 ? 4.833 -8.694 -5.076 1.00 98.25 417 SER A C 1
ATOM 3030 O O . SER A 1 417 ? 3.962 -8.717 -4.208 1.00 98.25 417 SER A O 1
ATOM 3032 N N . LEU A 1 418 ? 4.601 -9.013 -6.348 1.00 98.50 418 LEU A N 1
ATOM 3033 C CA . LEU A 1 418 ? 3.330 -9.511 -6.868 1.00 98.50 418 LEU A CA 1
ATOM 3034 C C . LEU A 1 418 ? 3.540 -10.920 -7.430 1.00 98.50 418 LEU A C 1
ATOM 3036 O O . LEU A 1 418 ? 4.435 -11.134 -8.248 1.00 98.50 418 LEU A O 1
ATOM 3040 N N . THR A 1 419 ? 2.688 -11.861 -7.039 1.00 98.38 419 THR A N 1
ATOM 3041 C CA . THR A 1 419 ? 2.612 -13.206 -7.622 1.00 98.38 419 THR A CA 1
ATOM 3042 C C . THR A 1 419 ? 1.153 -13.520 -7.931 1.00 98.38 419 THR A C 1
ATOM 3044 O O . THR A 1 419 ? 0.309 -13.397 -7.043 1.00 98.38 419 THR A O 1
ATOM 3047 N N . ASN A 1 420 ? 0.832 -13.861 -9.183 1.00 98.25 420 ASN A N 1
ATOM 3048 C CA . ASN A 1 420 ? -0.546 -14.062 -9.670 1.00 98.25 420 ASN A CA 1
ATOM 3049 C C . ASN A 1 420 ? -1.507 -12.897 -9.332 1.00 98.25 420 ASN A C 1
ATOM 3051 O O . ASN A 1 420 ? -2.700 -13.103 -9.108 1.00 98.25 420 ASN A O 1
ATOM 3055 N N . SER A 1 421 ? -0.987 -11.675 -9.205 1.00 98.50 421 SER A N 1
ATOM 3056 C CA . SER A 1 421 ? -1.675 -10.572 -8.526 1.00 98.50 421 SER A CA 1
ATOM 3057 C C . SER A 1 421 ? -1.873 -9.358 -9.426 1.00 98.50 421 SER A C 1
ATOM 3059 O O . SER A 1 421 ? -1.210 -9.195 -10.449 1.00 98.50 421 SER A O 1
ATOM 3061 N N . THR A 1 422 ? -2.803 -8.486 -9.044 1.00 98.12 422 THR A N 1
ATOM 3062 C CA . THR A 1 422 ? -3.149 -7.280 -9.808 1.00 98.12 422 THR A CA 1
ATOM 3063 C C . THR A 1 422 ? -3.044 -6.021 -8.955 1.00 98.12 422 THR A C 1
ATOM 3065 O O . THR A 1 422 ? -3.649 -5.933 -7.889 1.00 98.12 422 THR A O 1
ATOM 3068 N N . ILE A 1 423 ? -2.344 -5.008 -9.463 1.00 98.31 423 ILE A N 1
ATOM 3069 C CA . ILE A 1 423 ? -2.485 -3.618 -9.018 1.00 98.31 423 ILE A CA 1
ATOM 3070 C C . ILE A 1 423 ? -3.076 -2.831 -10.188 1.00 98.31 423 ILE A C 1
ATOM 3072 O O . ILE A 1 423 ? -2.397 -2.599 -11.184 1.00 98.31 423 ILE A O 1
ATOM 3076 N N . GLY A 1 424 ? -4.344 -2.429 -10.080 1.00 95.69 424 GLY A N 1
ATOM 3077 C CA . GLY A 1 424 ? -5.044 -1.701 -11.147 1.00 95.69 424 GLY A CA 1
ATOM 3078 C C . GLY A 1 424 ? -4.569 -0.255 -11.337 1.00 95.69 424 GLY A C 1
ATOM 3079 O O . GLY A 1 424 ? -4.836 0.349 -12.373 1.00 95.69 424 GLY A O 1
ATOM 3080 N N . GLY A 1 425 ? -3.876 0.311 -10.345 1.00 97.12 425 GLY A N 1
ATOM 3081 C CA . GLY A 1 425 ? -3.246 1.628 -10.418 1.00 97.12 425 GLY A CA 1
ATOM 3082 C C . GLY A 1 425 ? -1.730 1.586 -10.626 1.00 97.12 425 GLY A C 1
ATOM 3083 O O . GLY A 1 425 ? -1.135 0.580 -11.004 1.00 97.12 425 GLY A O 1
ATOM 3084 N N . THR A 1 426 ? -1.087 2.714 -10.345 1.00 97.56 426 THR A N 1
ATOM 3085 C CA . THR A 1 426 ? 0.357 2.923 -10.488 1.00 97.56 426 THR A CA 1
ATOM 3086 C C . THR A 1 426 ? 1.095 2.655 -9.169 1.00 97.56 426 THR A C 1
ATOM 3088 O O . THR A 1 426 ? 0.624 3.040 -8.093 1.00 97.56 426 THR A O 1
ATOM 3091 N N . ILE A 1 427 ? 2.302 2.086 -9.234 1.00 98.19 427 ILE A N 1
ATOM 3092 C CA . ILE A 1 427 ? 3.304 2.223 -8.164 1.00 98.19 427 ILE A CA 1
ATOM 3093 C C . ILE A 1 427 ? 4.027 3.555 -8.382 1.00 98.19 427 ILE A C 1
ATOM 3095 O O . ILE A 1 427 ? 4.812 3.703 -9.320 1.00 98.19 427 ILE A O 1
ATOM 3099 N N . SER A 1 428 ? 3.728 4.542 -7.537 1.00 96.44 428 SER A N 1
ATOM 3100 C CA . SER A 1 428 ? 4.221 5.914 -7.664 1.00 96.44 428 SER A CA 1
ATOM 3101 C C . SER A 1 428 ? 5.130 6.305 -6.502 1.00 96.44 428 SER A C 1
ATOM 3103 O O . SER A 1 428 ? 4.692 6.339 -5.353 1.00 96.44 428 SER A O 1
ATOM 3105 N N . LEU A 1 429 ? 6.371 6.681 -6.802 1.00 95.31 429 LEU A N 1
ATOM 3106 C CA . LEU A 1 429 ? 7.270 7.373 -5.880 1.00 95.31 429 LEU A CA 1
ATOM 3107 C C . LEU A 1 429 ? 7.367 8.833 -6.340 1.00 95.31 429 LEU A C 1
ATOM 3109 O O . LEU A 1 429 ? 7.802 9.098 -7.460 1.00 95.31 429 LEU A O 1
ATOM 3113 N N . SER A 1 430 ? 6.939 9.788 -5.512 1.00 89.88 430 SER A N 1
ATOM 3114 C CA . SER A 1 430 ? 6.795 11.187 -5.936 1.00 89.88 430 SER A CA 1
ATOM 3115 C C . SER A 1 430 ? 7.254 12.215 -4.909 1.00 89.88 430 SER A C 1
ATOM 3117 O O . SER A 1 430 ? 6.922 12.128 -3.725 1.00 89.88 430 SER A O 1
ATOM 3119 N N . GLU A 1 431 ? 7.956 13.243 -5.380 1.00 83.38 431 GLU A N 1
ATOM 3120 C CA . GLU A 1 431 ? 8.375 14.389 -4.567 1.00 83.38 431 GLU A CA 1
ATOM 3121 C C . GLU A 1 431 ? 7.806 15.673 -5.175 1.00 83.38 431 GLU A C 1
ATOM 3123 O O . GLU A 1 431 ? 8.072 15.987 -6.335 1.00 83.38 431 GLU A O 1
ATOM 3128 N N . THR A 1 432 ? 7.006 16.424 -4.414 1.00 71.00 432 THR A N 1
ATOM 3129 C CA . THR A 1 432 ? 6.258 17.584 -4.949 1.00 71.00 432 THR A CA 1
ATOM 3130 C C . THR A 1 432 ? 6.875 18.943 -4.597 1.00 71.00 432 THR A C 1
ATOM 3132 O O . THR A 1 432 ? 6.210 19.971 -4.724 1.00 71.00 432 THR A O 1
ATOM 3135 N N . ALA A 1 433 ? 8.109 18.971 -4.086 1.00 62.03 433 ALA A N 1
ATOM 3136 C CA . ALA A 1 433 ? 8.790 20.196 -3.666 1.00 62.03 433 ALA A CA 1
ATOM 3137 C C . ALA A 1 433 ? 9.475 20.912 -4.847 1.00 62.03 433 ALA A C 1
ATOM 3139 O O . ALA A 1 433 ? 10.013 20.273 -5.751 1.00 62.03 433 ALA A O 1
ATOM 3140 N N . SER A 1 434 ? 9.480 22.249 -4.830 1.00 55.75 434 SER A N 1
ATOM 3141 C CA . SER A 1 434 ? 10.091 23.073 -5.888 1.00 55.75 434 SER A CA 1
ATOM 3142 C C . SER A 1 434 ? 11.622 23.018 -5.905 1.00 55.75 434 SER A C 1
ATOM 3144 O O . SER A 1 434 ? 12.223 23.168 -6.965 1.00 55.75 434 SER A O 1
ATOM 3146 N N . ASP A 1 435 ? 12.227 22.765 -4.744 1.00 56.50 435 ASP A N 1
ATOM 3147 C CA . ASP A 1 435 ? 13.668 22.729 -4.501 1.00 56.50 435 ASP A CA 1
ATOM 3148 C C . ASP A 1 435 ? 14.059 21.411 -3.775 1.00 56.50 435 ASP A C 1
ATOM 3150 O O . ASP A 1 435 ? 13.213 20.764 -3.161 1.00 56.50 435 ASP A O 1
ATOM 3154 N N . TYR A 1 436 ? 15.369 21.116 -3.722 1.00 58.19 436 TYR A N 1
ATOM 3155 C CA . TYR A 1 436 ? 16.090 20.148 -2.851 1.00 58.19 436 TYR A CA 1
ATOM 3156 C C . TYR A 1 436 ? 16.384 18.710 -3.325 1.00 58.19 436 TYR A C 1
ATOM 3158 O O . TYR A 1 436 ? 15.541 17.823 -3.347 1.00 58.19 436 TYR A O 1
ATOM 3166 N N . ASN A 1 437 ? 17.692 18.449 -3.449 1.00 54.50 437 ASN A N 1
ATOM 3167 C CA . ASN A 1 437 ? 18.359 17.138 -3.477 1.00 54.50 437 ASN A CA 1
ATOM 3168 C C . ASN A 1 437 ? 18.472 16.505 -2.063 1.00 54.50 437 ASN A C 1
ATOM 3170 O O . ASN A 1 437 ? 19.582 16.210 -1.613 1.00 54.50 437 ASN A O 1
ATOM 3174 N N . LYS A 1 438 ? 17.380 16.437 -1.281 1.00 66.44 438 LYS A N 1
ATOM 3175 C CA . LYS A 1 438 ? 17.438 16.025 0.149 1.00 66.44 438 LYS A CA 1
ATOM 3176 C C . LYS A 1 438 ? 16.263 15.215 0.694 1.00 66.44 438 LYS A C 1
ATOM 3178 O O . LYS A 1 438 ? 16.457 14.535 1.701 1.00 66.44 438 LYS A O 1
ATOM 3183 N N . SER A 1 439 ? 15.073 15.324 0.109 1.00 73.19 439 SER A N 1
ATOM 3184 C CA . SER A 1 439 ? 14.045 14.311 0.367 1.00 73.19 439 SER A CA 1
ATOM 3185 C C . SER A 1 439 ? 14.339 13.102 -0.516 1.00 73.19 439 SER A C 1
ATOM 3187 O O . SER A 1 439 ? 15.005 13.261 -1.541 1.00 73.19 439 SER A O 1
ATOM 3189 N N . THR A 1 440 ? 13.939 11.915 -0.068 1.00 81.38 440 THR A N 1
ATOM 3190 C CA . THR A 1 440 ? 14.100 10.674 -0.834 1.00 81.38 440 THR A CA 1
ATOM 3191 C C . THR A 1 440 ? 12.936 9.724 -0.577 1.00 81.38 440 THR A C 1
ATOM 3193 O O . THR A 1 440 ? 12.679 9.313 0.558 1.00 81.38 440 THR A O 1
ATOM 3196 N N . ASN A 1 441 ? 12.267 9.298 -1.644 1.00 91.31 441 ASN A N 1
ATOM 3197 C CA . ASN A 1 441 ? 11.452 8.084 -1.623 1.00 91.31 441 ASN A CA 1
ATOM 3198 C C . ASN A 1 441 ? 12.312 6.915 -2.107 1.00 91.31 441 ASN A C 1
ATOM 3200 O O . ASN A 1 441 ? 12.805 6.940 -3.231 1.00 91.31 441 ASN A O 1
ATOM 3204 N N . THR A 1 442 ? 12.504 5.900 -1.272 1.00 94.62 442 THR A N 1
ATOM 3205 C CA . THR A 1 442 ? 13.261 4.689 -1.602 1.00 94.62 442 THR A CA 1
ATOM 3206 C C . THR A 1 442 ? 12.345 3.473 -1.554 1.00 94.62 442 THR A C 1
ATOM 3208 O O . THR A 1 442 ? 11.639 3.255 -0.568 1.00 94.62 442 THR A O 1
ATOM 3211 N N . LEU A 1 443 ? 12.389 2.682 -2.621 1.00 97.50 443 LEU A N 1
ATOM 3212 C CA . LEU A 1 443 ? 11.864 1.326 -2.696 1.00 97.50 443 LEU A CA 1
ATOM 3213 C C . LEU A 1 443 ? 13.051 0.358 -2.819 1.00 97.50 443 LEU A C 1
ATOM 3215 O O . LEU A 1 443 ? 14.021 0.631 -3.537 1.00 97.50 443 LEU A O 1
ATOM 3219 N N . THR A 1 444 ? 13.000 -0.777 -2.124 1.00 97.94 444 THR A N 1
ATOM 3220 C CA . THR A 1 444 ? 14.100 -1.749 -2.176 1.00 97.94 444 THR A CA 1
ATOM 3221 C C . THR A 1 444 ? 14.132 -2.447 -3.532 1.00 97.94 444 THR A C 1
ATOM 3223 O O . THR A 1 444 ? 15.122 -2.335 -4.249 1.00 97.94 444 THR A O 1
ATOM 3226 N N . SER A 1 445 ? 13.042 -3.098 -3.930 1.00 97.69 445 SER A N 1
ATOM 3227 C CA . SER A 1 445 ? 12.880 -3.708 -5.256 1.00 97.69 445 SER A CA 1
ATOM 3228 C C . SER A 1 445 ? 11.413 -3.720 -5.676 1.00 97.69 445 SER A C 1
ATOM 3230 O O . SER A 1 445 ? 10.522 -3.548 -4.840 1.00 97.69 445 SER A O 1
ATOM 3232 N N . LEU A 1 446 ? 11.172 -3.957 -6.965 1.00 98.56 446 LEU A N 1
ATOM 3233 C CA . LEU A 1 446 ? 9.858 -4.312 -7.489 1.00 98.56 446 LEU A CA 1
ATOM 3234 C C . LEU A 1 446 ? 9.960 -5.636 -8.252 1.00 98.56 446 LEU A C 1
ATOM 3236 O O . LEU A 1 446 ? 10.722 -5.732 -9.212 1.00 98.56 446 LEU A O 1
ATOM 3240 N N . THR A 1 447 ? 9.191 -6.637 -7.830 1.00 98.56 447 THR A N 1
ATOM 3241 C CA . THR A 1 447 ? 9.118 -7.956 -8.473 1.00 98.56 447 THR A CA 1
ATOM 3242 C C . THR A 1 447 ? 7.679 -8.271 -8.877 1.00 98.56 447 THR A C 1
ATOM 3244 O O . THR A 1 447 ? 6.759 -8.111 -8.076 1.00 98.56 447 THR A O 1
ATOM 3247 N N . LEU A 1 448 ? 7.484 -8.724 -10.115 1.00 98.69 448 LEU A N 1
ATOM 3248 C CA . LEU A 1 448 ? 6.211 -9.207 -10.642 1.00 98.69 448 LEU A CA 1
ATOM 3249 C C . LEU A 1 448 ? 6.408 -10.609 -11.221 1.00 98.69 448 LEU A C 1
ATOM 3251 O O . LEU A 1 448 ? 7.296 -10.814 -12.045 1.00 98.69 448 LEU A O 1
ATOM 3255 N N . ASP A 1 449 ? 5.562 -11.553 -10.828 1.00 98.69 449 ASP A N 1
ATOM 3256 C CA . ASP A 1 449 ? 5.481 -12.888 -11.417 1.00 98.69 449 ASP A CA 1
ATOM 3257 C C . ASP A 1 449 ? 4.023 -13.205 -11.768 1.00 98.69 449 ASP A C 1
ATOM 3259 O O . ASP A 1 449 ? 3.143 -13.104 -10.910 1.00 98.69 449 ASP A O 1
ATOM 3263 N N . ASN A 1 450 ? 3.744 -13.542 -13.030 1.00 98.44 450 ASN A N 1
ATOM 3264 C CA . ASN A 1 450 ? 2.393 -13.845 -13.529 1.00 98.44 450 ASN A CA 1
ATOM 3265 C C . ASN A 1 450 ? 1.333 -12.774 -13.164 1.00 98.44 450 ASN A C 1
ATOM 3267 O O . ASN A 1 450 ? 0.196 -13.095 -12.825 1.00 98.44 450 ASN A O 1
ATOM 3271 N N . SER A 1 451 ? 1.722 -11.494 -13.159 1.00 98.69 451 SER A N 1
ATOM 3272 C CA . SER A 1 451 ? 0.973 -10.400 -12.520 1.00 98.69 451 SER A CA 1
ATOM 3273 C C . SER A 1 451 ? 0.672 -9.225 -13.461 1.00 98.69 451 SER A C 1
ATOM 3275 O O . SER A 1 451 ? 1.252 -9.101 -14.541 1.00 98.69 451 SER A O 1
ATOM 3277 N N . HIS A 1 452 ? -0.232 -8.336 -13.043 1.00 98.50 452 HIS A N 1
ATOM 3278 C CA . HIS A 1 452 ? -0.599 -7.112 -13.763 1.00 98.50 452 HIS A CA 1
ATOM 3279 C C . HIS A 1 452 ? -0.387 -5.855 -12.906 1.00 98.50 452 HIS A C 1
ATOM 3281 O O . HIS A 1 452 ? -0.695 -5.847 -11.710 1.00 98.50 452 HIS A O 1
ATOM 3287 N N . LEU A 1 453 ? 0.116 -4.785 -13.525 1.00 98.69 453 LEU A N 1
ATOM 3288 C CA . LEU A 1 453 ? 0.366 -3.493 -12.892 1.00 98.69 453 LEU A CA 1
ATOM 3289 C C . LEU A 1 453 ? 0.005 -2.324 -13.829 1.00 98.69 453 LEU A C 1
ATOM 3291 O O . LEU A 1 453 ? 0.659 -2.124 -14.850 1.00 98.69 453 LEU A O 1
ATOM 3295 N N . GLY A 1 454 ? -0.935 -1.469 -13.415 1.00 98.12 454 GLY A N 1
ATOM 3296 C CA . GLY A 1 454 ? -1.365 -0.257 -14.138 1.00 98.12 454 GLY A CA 1
ATOM 3297 C C . GLY A 1 454 ? -0.291 0.837 -14.306 1.00 98.12 454 GLY A C 1
ATOM 3298 O O . GLY A 1 454 ? -0.536 1.897 -14.883 1.00 98.12 454 GLY A O 1
ATOM 3299 N N . GLY A 1 455 ? 0.924 0.611 -13.806 1.00 97.94 455 GLY A N 1
ATOM 3300 C CA . GLY A 1 455 ? 2.135 1.302 -14.244 1.00 97.94 455 GLY A CA 1
ATOM 3301 C C . GLY A 1 455 ? 3.125 1.622 -13.128 1.00 97.94 455 GLY A C 1
ATOM 3302 O O . GLY A 1 455 ? 2.903 1.351 -11.948 1.00 97.94 455 GLY A O 1
ATOM 3303 N N . ILE A 1 456 ? 4.230 2.251 -13.515 1.00 98.50 456 ILE A N 1
ATOM 3304 C CA . ILE A 1 456 ? 5.324 2.662 -12.633 1.00 98.50 456 ILE A CA 1
ATOM 3305 C C . ILE A 1 456 ? 5.619 4.144 -12.882 1.00 98.50 456 ILE A C 1
ATOM 3307 O O . ILE A 1 456 ? 5.816 4.550 -14.026 1.00 98.50 456 ILE A O 1
ATOM 3311 N N . SER A 1 457 ? 5.661 4.954 -11.821 1.00 97.31 457 SER A N 1
ATOM 3312 C CA . SER A 1 457 ? 5.919 6.399 -11.894 1.00 97.31 457 SER A CA 1
ATOM 3313 C C . SER A 1 457 ? 6.938 6.830 -10.840 1.00 97.31 457 SER A C 1
ATOM 3315 O O . SER A 1 457 ? 6.688 6.694 -9.645 1.00 97.31 457 SER A O 1
ATOM 3317 N N . LEU A 1 458 ? 8.082 7.374 -11.254 1.00 95.56 458 LEU A N 1
ATOM 3318 C CA . LEU A 1 458 ? 9.084 7.937 -10.345 1.00 95.56 458 LEU A CA 1
ATOM 3319 C C . LEU A 1 458 ? 9.312 9.416 -10.673 1.00 95.56 458 LEU A C 1
ATOM 3321 O O . LEU A 1 458 ? 9.663 9.756 -11.803 1.00 95.56 458 LEU A O 1
ATOM 3325 N N . THR A 1 459 ? 9.186 10.295 -9.680 1.00 91.12 459 THR A N 1
ATOM 3326 C CA . THR A 1 459 ? 9.492 11.729 -9.820 1.00 91.12 459 THR A CA 1
ATOM 3327 C C . THR A 1 459 ? 10.381 12.240 -8.685 1.00 91.12 459 THR A C 1
ATOM 3329 O O . THR A 1 459 ? 10.497 11.604 -7.635 1.00 91.12 459 THR A O 1
ATOM 3332 N N . GLY A 1 460 ? 11.053 13.377 -8.889 1.00 86.31 460 GLY A N 1
ATOM 3333 C CA . GLY A 1 460 ? 11.994 13.926 -7.901 1.00 86.31 460 GLY A CA 1
ATOM 3334 C C . GLY A 1 460 ? 13.240 13.052 -7.720 1.00 86.31 460 GLY A C 1
ATOM 3335 O O . GLY A 1 460 ? 13.773 12.534 -8.695 1.00 86.31 460 GLY A O 1
ATOM 3336 N N . ASN A 1 461 ? 13.720 12.886 -6.487 1.00 85.12 461 ASN A N 1
ATOM 3337 C CA . ASN A 1 461 ? 14.875 12.043 -6.137 1.00 85.12 461 ASN A CA 1
ATOM 3338 C C . ASN A 1 461 ? 14.481 10.591 -5.802 1.00 85.12 461 ASN A C 1
ATOM 3340 O O . ASN A 1 461 ? 15.142 9.924 -5.003 1.00 85.12 461 ASN A O 1
ATOM 3344 N N . SER A 1 462 ? 13.383 10.103 -6.382 1.00 91.81 462 SER A N 1
ATOM 3345 C CA . SER A 1 462 ? 12.870 8.758 -6.119 1.00 91.81 462 SER A CA 1
ATOM 3346 C C . SER A 1 462 ? 13.826 7.663 -6.609 1.00 91.81 462 SER A C 1
ATOM 3348 O O . SER A 1 462 ? 14.371 7.746 -7.711 1.00 91.81 462 SER A O 1
ATOM 3350 N N . LEU A 1 463 ? 14.007 6.622 -5.796 1.00 94.88 463 LEU A N 1
ATOM 3351 C CA . LEU A 1 463 ? 15.034 5.595 -5.962 1.00 94.88 463 LEU A CA 1
ATOM 3352 C C . LEU A 1 463 ? 14.447 4.181 -5.840 1.00 94.88 463 LEU A C 1
ATOM 3354 O O . LEU A 1 463 ? 13.788 3.868 -4.850 1.00 94.88 463 LEU A O 1
ATOM 3358 N N . ILE A 1 464 ? 14.760 3.306 -6.797 1.00 97.69 464 ILE A N 1
ATOM 3359 C CA . ILE A 1 464 ? 14.605 1.846 -6.670 1.00 97.69 464 ILE A CA 1
ATOM 3360 C C . ILE A 1 464 ? 16.010 1.240 -6.621 1.00 97.69 464 ILE A C 1
ATOM 3362 O O . ILE A 1 464 ? 16.800 1.462 -7.537 1.00 97.69 464 ILE A O 1
ATOM 3366 N N . THR A 1 465 ? 16.358 0.521 -5.549 1.00 96.75 465 THR A N 1
ATOM 3367 C CA . THR A 1 465 ? 17.766 0.134 -5.290 1.00 96.75 465 THR A CA 1
ATOM 3368 C C . THR A 1 465 ? 18.197 -1.204 -5.899 1.00 96.75 465 THR A C 1
ATOM 3370 O O . THR A 1 465 ? 19.355 -1.351 -6.286 1.00 96.75 465 THR A O 1
ATOM 3373 N N . ASN A 1 466 ? 17.284 -2.168 -6.022 1.00 96.94 466 ASN A N 1
ATOM 3374 C CA . ASN A 1 466 ? 17.537 -3.516 -6.545 1.00 96.94 466 ASN A CA 1
ATOM 3375 C C . ASN A 1 466 ? 16.679 -3.833 -7.783 1.00 96.94 466 ASN A C 1
ATOM 3377 O O . ASN A 1 466 ? 16.281 -4.975 -7.994 1.00 96.94 466 ASN A O 1
ATOM 3381 N N . GLY A 1 467 ? 16.421 -2.812 -8.597 1.00 97.38 467 GLY A N 1
ATOM 3382 C CA . GLY A 1 467 ? 15.825 -2.945 -9.918 1.00 97.38 467 GLY A CA 1
ATOM 3383 C C . GLY A 1 467 ? 14.332 -3.257 -9.939 1.00 97.38 467 GLY A C 1
ATOM 3384 O O . GLY A 1 467 ? 13.643 -3.302 -8.915 1.00 97.38 467 GLY A O 1
ATOM 3385 N N . ILE A 1 468 ? 13.851 -3.453 -11.164 1.00 98.50 468 ILE A N 1
ATOM 3386 C CA . ILE A 1 468 ? 12.512 -3.958 -11.471 1.00 98.50 468 ILE A CA 1
ATOM 3387 C C . ILE A 1 468 ? 12.684 -5.294 -12.195 1.00 98.50 468 ILE A C 1
ATOM 3389 O O . ILE A 1 468 ? 13.372 -5.356 -13.214 1.00 98.50 468 ILE A O 1
ATOM 3393 N N . MET A 1 469 ? 12.045 -6.346 -11.696 1.00 98.56 469 MET A N 1
ATOM 3394 C CA . MET A 1 469 ? 12.017 -7.667 -12.323 1.00 98.56 469 MET A CA 1
ATOM 3395 C C . MET A 1 469 ? 10.570 -8.051 -12.619 1.00 98.56 469 MET A C 1
ATOM 3397 O O . MET A 1 469 ? 9.736 -8.045 -11.718 1.00 98.56 469 MET A O 1
ATOM 3401 N N . ALA A 1 470 ? 10.269 -8.395 -13.867 1.00 98.50 470 ALA A N 1
ATOM 3402 C CA . ALA A 1 470 ? 8.962 -8.896 -14.272 1.00 98.50 470 ALA A CA 1
ATOM 3403 C C . ALA A 1 470 ? 9.127 -10.219 -15.025 1.00 98.50 470 ALA A C 1
ATOM 3405 O O . ALA A 1 470 ? 9.890 -10.284 -15.988 1.00 98.50 470 ALA A O 1
ATOM 3406 N N . ASN A 1 471 ? 8.417 -11.258 -14.589 1.00 98.56 471 ASN A N 1
ATOM 3407 C CA . ASN A 1 471 ? 8.292 -12.536 -15.279 1.00 98.56 471 ASN A CA 1
ATOM 3408 C C . ASN A 1 471 ? 6.827 -12.779 -15.652 1.00 98.56 471 ASN A C 1
ATOM 3410 O O . ASN A 1 471 ? 5.947 -12.676 -14.795 1.00 98.56 471 ASN A O 1
ATOM 3414 N N . SER A 1 472 ? 6.564 -13.128 -16.913 1.00 98.44 472 SER A N 1
ATOM 3415 C CA . SER A 1 472 ? 5.233 -13.500 -17.415 1.00 98.44 472 SER A CA 1
ATOM 3416 C C . SER A 1 472 ? 4.129 -12.495 -17.031 1.00 98.44 472 SER A C 1
ATOM 3418 O O . SER A 1 472 ? 2.996 -12.873 -16.745 1.00 98.44 472 SER A O 1
ATOM 3420 N N . SER A 1 473 ? 4.486 -11.209 -16.949 1.00 98.69 473 SER A N 1
ATOM 3421 C CA . SER A 1 473 ? 3.681 -10.145 -16.336 1.00 98.69 473 SER A CA 1
ATOM 3422 C C . SER A 1 473 ? 3.409 -8.999 -17.310 1.00 98.69 473 SER A C 1
ATOM 3424 O O . SER A 1 473 ? 4.092 -8.844 -18.320 1.00 98.69 473 SER A O 1
ATOM 3426 N N . THR A 1 474 ? 2.424 -8.163 -16.989 1.00 98.56 474 THR A N 1
ATOM 3427 C CA . THR A 1 474 ? 2.050 -6.982 -17.784 1.00 98.56 474 THR A CA 1
ATOM 3428 C C . THR A 1 474 ? 2.186 -5.706 -16.958 1.00 98.56 474 THR A C 1
ATOM 3430 O O . THR A 1 474 ? 1.787 -5.665 -15.793 1.00 98.56 474 THR A O 1
ATOM 3433 N N . ILE A 1 475 ? 2.763 -4.662 -17.554 1.00 98.69 475 ILE A N 1
ATOM 3434 C CA . ILE A 1 475 ? 2.903 -3.331 -16.952 1.00 98.69 475 ILE A CA 1
ATOM 3435 C C . ILE A 1 475 ? 2.379 -2.306 -17.959 1.00 98.69 475 ILE A C 1
ATOM 3437 O O . ILE A 1 475 ? 2.855 -2.276 -19.088 1.00 98.69 475 ILE A O 1
ATOM 3441 N N . ASP A 1 476 ? 1.453 -1.427 -17.582 1.00 98.44 476 ASP A N 1
ATOM 3442 C CA . ASP A 1 476 ? 0.877 -0.516 -18.581 1.00 98.44 476 ASP A CA 1
ATOM 3443 C C . ASP A 1 476 ? 1.896 0.508 -19.097 1.00 98.44 476 ASP A C 1
ATOM 3445 O O . ASP A 1 476 ? 2.019 0.710 -20.299 1.00 98.44 476 ASP A O 1
ATOM 3449 N N . ASN A 1 477 ? 2.628 1.177 -18.203 1.00 97.19 477 ASN A N 1
ATOM 3450 C CA . ASN A 1 477 ? 3.602 2.220 -18.551 1.00 97.19 477 ASN A CA 1
ATOM 3451 C C . ASN A 1 477 ? 4.741 2.271 -17.523 1.00 97.19 477 ASN A C 1
ATOM 3453 O O . ASN A 1 477 ? 4.532 1.963 -16.347 1.00 97.19 477 ASN A O 1
ATOM 3457 N N . ILE A 1 478 ? 5.922 2.749 -17.931 1.00 98.19 478 ILE A N 1
ATOM 3458 C CA . ILE A 1 478 ? 7.044 3.032 -17.018 1.00 98.19 478 ILE A CA 1
ATOM 3459 C C . ILE A 1 478 ? 7.524 4.463 -17.258 1.00 98.19 478 ILE A C 1
ATOM 3461 O O . ILE A 1 478 ? 8.136 4.758 -18.280 1.00 98.19 478 ILE A O 1
ATOM 3465 N N . THR A 1 479 ? 7.260 5.367 -16.317 1.00 97.62 479 THR A N 1
ATOM 3466 C CA . THR A 1 479 ? 7.629 6.786 -16.420 1.00 97.62 479 THR A CA 1
ATOM 3467 C C . THR A 1 479 ? 8.577 7.197 -15.302 1.00 97.62 479 THR A C 1
ATOM 3469 O O . THR A 1 479 ? 8.253 7.104 -14.121 1.00 97.62 479 THR A O 1
ATOM 3472 N N . LEU A 1 480 ? 9.743 7.712 -15.675 1.00 96.50 480 LEU A N 1
ATOM 3473 C CA . LEU A 1 480 ? 10.659 8.408 -14.782 1.00 96.50 480 LEU A CA 1
ATOM 3474 C C . LEU A 1 480 ? 10.729 9.869 -15.244 1.00 96.50 480 LEU A C 1
ATOM 3476 O O . LEU A 1 480 ? 11.102 10.140 -16.385 1.00 96.50 480 LEU A O 1
ATOM 3480 N N . ALA A 1 481 ? 10.367 10.814 -14.378 1.00 91.44 481 ALA A N 1
ATOM 3481 C CA . ALA A 1 481 ? 10.357 12.240 -14.698 1.00 91.44 481 ALA A CA 1
ATOM 3482 C C . ALA A 1 481 ? 11.052 13.055 -13.600 1.00 91.44 481 ALA A C 1
ATOM 3484 O O . ALA A 1 481 ? 10.480 13.356 -12.548 1.00 91.44 481 ALA A O 1
ATOM 3485 N N . GLY A 1 482 ? 12.310 13.420 -13.849 1.00 84.31 482 GLY A N 1
ATOM 3486 C CA . GLY A 1 482 ? 13.056 14.311 -12.967 1.00 84.31 482 GLY A CA 1
ATOM 3487 C C . GLY A 1 482 ? 12.568 15.755 -13.047 1.00 84.31 482 GLY A C 1
ATOM 3488 O O . GLY A 1 482 ? 11.715 16.114 -13.865 1.00 84.31 482 GLY A O 1
ATOM 3489 N N . ASN A 1 483 ? 13.134 16.606 -12.195 1.00 78.69 483 ASN A N 1
ATOM 3490 C CA . ASN A 1 483 ? 12.815 18.031 -12.160 1.00 78.69 483 ASN A CA 1
ATOM 3491 C C . ASN A 1 483 ? 13.996 18.832 -12.728 1.00 78.69 483 ASN A C 1
ATOM 3493 O O . ASN A 1 483 ? 15.076 18.883 -12.133 1.00 78.69 483 ASN A O 1
ATOM 3497 N N . SER A 1 484 ? 13.766 19.482 -13.873 1.00 68.56 484 SER A N 1
ATOM 3498 C CA . SER A 1 484 ? 14.763 20.289 -14.589 1.00 68.56 484 SER A CA 1
ATOM 3499 C C . SER A 1 484 ? 15.371 21.409 -13.743 1.00 68.56 484 SER A C 1
ATOM 3501 O O . SER A 1 484 ? 16.511 21.789 -13.979 1.00 68.56 484 SER A O 1
ATOM 3503 N N . ASN A 1 485 ? 14.632 21.925 -12.758 1.00 69.06 485 ASN A N 1
ATOM 3504 C CA . ASN A 1 485 ? 15.012 23.120 -12.006 1.00 69.06 485 ASN A CA 1
ATOM 3505 C C . ASN A 1 485 ? 15.809 22.797 -10.733 1.00 69.06 485 ASN A C 1
ATOM 3507 O O . ASN A 1 485 ? 16.578 23.634 -10.268 1.00 69.06 485 ASN A O 1
ATOM 3511 N N . SER A 1 486 ? 15.632 21.601 -10.157 1.00 67.62 486 SER A N 1
ATOM 3512 C CA . SER A 1 486 ? 16.279 21.201 -8.895 1.00 67.62 486 SER A CA 1
ATOM 3513 C C . SER A 1 486 ? 17.471 20.255 -9.076 1.00 67.62 486 SER A C 1
ATOM 3515 O O . SER A 1 486 ? 18.253 20.066 -8.141 1.00 67.62 486 SER A O 1
ATOM 3517 N N . GLY A 1 487 ? 17.619 19.670 -10.271 1.00 71.56 487 GLY A N 1
ATOM 3518 C CA . GLY A 1 487 ? 18.629 18.652 -10.567 1.00 71.56 487 GLY A CA 1
ATOM 3519 C C . GLY A 1 487 ? 18.283 17.255 -10.042 1.00 71.56 487 GLY A C 1
ATOM 3520 O O . GLY A 1 487 ? 19.137 16.376 -10.121 1.00 71.56 487 GLY A O 1
ATOM 3521 N N . ALA A 1 488 ? 17.061 17.056 -9.534 1.00 78.56 488 ALA A N 1
ATOM 3522 C CA . ALA A 1 488 ? 16.594 15.795 -8.969 1.00 78.56 488 ALA A CA 1
ATOM 3523 C C . ALA A 1 488 ? 16.452 14.700 -10.042 1.00 78.56 488 ALA A C 1
ATOM 3525 O O . ALA A 1 488 ? 15.859 14.941 -11.100 1.00 78.56 488 ALA A O 1
ATOM 3526 N N . LYS A 1 489 ? 16.990 13.507 -9.752 1.00 86.81 489 LYS A N 1
ATOM 3527 C CA . LYS A 1 489 ? 17.150 12.400 -10.711 1.00 86.81 489 LYS A CA 1
ATOM 3528 C C . LYS A 1 489 ? 16.448 11.123 -10.225 1.00 86.81 489 LYS A C 1
ATOM 3530 O O . LYS A 1 489 ? 17.012 10.419 -9.381 1.00 86.81 489 LYS A O 1
ATOM 3535 N N . PRO A 1 490 ? 15.268 10.777 -10.769 1.00 92.44 490 PRO A N 1
ATOM 3536 C CA . PRO A 1 490 ? 14.654 9.482 -10.532 1.00 92.44 490 PRO A CA 1
ATOM 3537 C C . PRO A 1 490 ? 15.599 8.391 -11.021 1.00 92.44 490 PRO A C 1
ATOM 3539 O O . PRO A 1 490 ? 16.067 8.446 -12.159 1.00 92.44 490 PRO A O 1
ATOM 3542 N N . THR A 1 491 ? 15.915 7.433 -10.158 1.00 95.06 491 THR A N 1
ATOM 3543 C CA . THR A 1 491 ? 16.963 6.447 -10.427 1.00 95.06 491 THR A CA 1
ATOM 3544 C C . THR A 1 491 ? 16.459 5.038 -10.153 1.00 95.06 491 THR A C 1
ATOM 3546 O O . THR A 1 491 ? 15.994 4.735 -9.056 1.00 95.06 491 THR A O 1
ATOM 3549 N N . ILE A 1 492 ? 16.607 4.154 -11.135 1.00 97.94 492 ILE A N 1
ATOM 3550 C CA . ILE A 1 492 ? 16.533 2.706 -10.938 1.00 97.94 492 ILE A CA 1
ATOM 3551 C C . ILE A 1 492 ? 17.966 2.181 -10.968 1.00 97.94 492 ILE A C 1
ATOM 3553 O O . ILE A 1 492 ? 18.689 2.388 -11.940 1.00 97.94 492 ILE A O 1
ATOM 3557 N N . VAL A 1 493 ? 18.385 1.530 -9.889 1.00 97.06 493 VAL A N 1
ATOM 3558 C CA . VAL A 1 493 ? 19.677 0.846 -9.760 1.00 97.06 493 VAL A CA 1
ATOM 3559 C C . VAL A 1 493 ? 19.463 -0.647 -9.981 1.00 97.06 493 VAL A C 1
ATOM 3561 O O . VAL A 1 493 ? 18.407 -1.161 -9.632 1.00 97.06 493 VAL A O 1
ATOM 3564 N N . ASN A 1 494 ? 20.454 -1.343 -10.545 1.00 96.62 494 ASN A N 1
ATOM 3565 C CA . ASN A 1 494 ? 20.376 -2.760 -10.934 1.00 96.62 494 ASN A CA 1
ATOM 3566 C C . ASN A 1 494 ? 19.334 -3.067 -12.032 1.00 96.62 494 ASN A C 1
ATOM 3568 O O . ASN A 1 494 ? 18.971 -4.220 -12.245 1.00 96.62 494 ASN A O 1
ATOM 3572 N N . GLY A 1 495 ? 18.935 -2.037 -12.779 1.00 97.19 495 GLY A N 1
ATOM 3573 C CA . GLY A 1 495 ? 18.265 -2.150 -14.065 1.00 97.19 495 GLY A CA 1
ATOM 3574 C C . GLY A 1 495 ? 16.781 -2.506 -14.029 1.00 97.19 495 GLY A C 1
ATOM 3575 O O . GLY A 1 495 ? 16.121 -2.541 -12.989 1.00 97.19 495 GLY A O 1
ATOM 3576 N N . VAL A 1 496 ? 16.258 -2.757 -15.225 1.00 98.50 496 VAL A N 1
ATOM 3577 C CA . VAL A 1 496 ? 14.921 -3.310 -15.458 1.00 98.50 496 VAL A CA 1
ATOM 3578 C C . VAL A 1 496 ? 15.077 -4.585 -16.274 1.00 98.50 496 VAL A C 1
ATOM 3580 O O . VAL A 1 496 ? 15.738 -4.570 -17.311 1.00 98.50 496 VAL A O 1
ATOM 3583 N N . SER A 1 497 ? 14.480 -5.682 -15.821 1.00 98.38 497 SER A N 1
ATOM 3584 C CA . SER A 1 497 ? 14.508 -6.974 -16.506 1.00 98.38 497 SER A CA 1
ATOM 3585 C C . SER A 1 497 ? 13.091 -7.478 -16.730 1.00 98.38 497 SER A C 1
ATOM 3587 O O . SER A 1 497 ? 12.367 -7.749 -15.773 1.00 98.38 497 SER A O 1
ATOM 3589 N N . LEU A 1 498 ? 12.718 -7.629 -17.998 1.00 98.56 498 LEU A N 1
ATOM 3590 C CA . LEU A 1 498 ? 11.448 -8.199 -18.432 1.00 98.56 498 LEU A CA 1
ATOM 3591 C C . LEU A 1 498 ? 11.703 -9.578 -19.044 1.00 98.56 498 LEU A C 1
ATOM 3593 O O . LEU A 1 498 ? 12.382 -9.675 -20.067 1.00 98.56 498 LEU A O 1
ATOM 3597 N N . ASP A 1 499 ? 11.127 -10.633 -18.479 1.00 98.38 499 ASP A N 1
ATOM 3598 C CA . ASP A 1 499 ? 11.142 -11.990 -19.035 1.00 98.38 499 ASP A CA 1
ATOM 3599 C C . ASP A 1 499 ? 9.713 -12.450 -19.364 1.00 98.38 499 ASP A C 1
ATOM 3601 O O . ASP A 1 499 ? 8.826 -12.376 -18.513 1.00 98.38 499 ASP A O 1
ATOM 3605 N N . ASN A 1 500 ? 9.462 -12.864 -20.610 1.00 98.19 500 ASN A N 1
ATOM 3606 C CA . ASN A 1 500 ? 8.126 -13.179 -21.145 1.00 98.19 500 ASN A CA 1
ATOM 3607 C C . ASN A 1 500 ? 7.036 -12.140 -20.782 1.00 98.19 500 ASN A C 1
ATOM 3609 O O . ASN A 1 500 ? 5.872 -12.495 -20.612 1.00 98.19 500 ASN A O 1
ATOM 3613 N N . SER A 1 501 ? 7.419 -10.871 -20.616 1.00 98.56 501 SER A N 1
ATOM 3614 C CA . SER A 1 501 ? 6.589 -9.815 -20.023 1.00 98.56 501 SER A CA 1
ATOM 3615 C C . SER A 1 501 ? 6.348 -8.664 -20.996 1.00 98.56 501 SER A C 1
ATOM 3617 O O . SER A 1 501 ? 7.183 -8.370 -21.852 1.00 98.56 501 SER A O 1
ATOM 3619 N N . GLU A 1 502 ? 5.217 -7.983 -20.848 1.00 98.44 502 GLU A N 1
ATOM 3620 C CA . GLU A 1 502 ? 4.787 -6.919 -21.754 1.00 98.44 502 GLU A CA 1
ATOM 3621 C C . GLU A 1 502 ? 4.741 -5.553 -21.058 1.00 98.44 502 GLU A C 1
ATOM 3623 O O . GLU A 1 502 ? 4.203 -5.429 -19.956 1.00 98.44 502 GLU A O 1
ATOM 3628 N N . VAL A 1 503 ? 5.261 -4.516 -21.727 1.00 98.44 503 VAL A N 1
ATOM 3629 C CA . VAL A 1 503 ? 4.909 -3.119 -21.439 1.00 98.44 503 VAL A CA 1
ATOM 3630 C C . VAL A 1 503 ? 4.044 -2.588 -22.577 1.00 98.44 503 VAL A C 1
ATOM 3632 O O . VAL A 1 503 ? 4.547 -2.317 -23.670 1.00 98.44 503 VAL A O 1
ATOM 3635 N N . THR A 1 504 ? 2.738 -2.480 -22.332 1.00 96.94 504 THR A N 1
ATOM 3636 C CA . THR A 1 504 ? 1.733 -2.217 -23.381 1.00 96.94 504 THR A CA 1
ATOM 3637 C C . THR A 1 504 ? 1.730 -0.767 -23.865 1.00 96.94 504 THR A C 1
ATOM 3639 O O . THR A 1 504 ? 1.292 -0.478 -24.977 1.00 96.94 504 THR A O 1
ATOM 3642 N N . GLY A 1 505 ? 2.177 0.154 -23.013 1.00 96.88 505 GLY A N 1
ATOM 3643 C CA . GLY A 1 505 ? 2.333 1.578 -23.278 1.00 96.88 505 GLY A CA 1
ATOM 3644 C C . GLY A 1 505 ? 3.798 2.010 -23.281 1.00 96.88 505 GLY A C 1
ATOM 3645 O O . GLY A 1 505 ? 4.713 1.227 -23.545 1.00 96.88 505 GLY A O 1
ATOM 3646 N N . ASP A 1 506 ? 4.030 3.292 -23.019 1.00 97.06 506 ASP A N 1
ATOM 3647 C CA . ASP A 1 506 ? 5.341 3.895 -23.228 1.00 97.06 506 ASP A CA 1
ATOM 3648 C C . ASP A 1 506 ? 6.268 3.714 -22.018 1.00 97.06 506 ASP A C 1
ATOM 3650 O O . ASP A 1 506 ? 5.881 3.854 -20.851 1.00 97.06 506 ASP A O 1
ATOM 3654 N N . ILE A 1 507 ? 7.547 3.483 -22.319 1.00 98.25 507 ILE A N 1
ATOM 3655 C CA . ILE A 1 507 ? 8.647 3.659 -21.375 1.00 98.25 507 ILE A CA 1
ATOM 3656 C C . ILE A 1 507 ? 9.250 5.037 -21.630 1.00 98.25 507 ILE A C 1
ATOM 3658 O O . ILE A 1 507 ? 9.744 5.301 -22.724 1.00 98.25 507 ILE A O 1
ATOM 3662 N N . SER A 1 508 ? 9.202 5.926 -20.639 1.00 97.19 508 SER A N 1
ATOM 3663 C CA . SER A 1 508 ? 9.654 7.313 -20.764 1.00 97.19 508 SER A CA 1
ATOM 3664 C C . SER A 1 508 ? 10.605 7.703 -19.638 1.00 97.19 508 SER A C 1
ATOM 3666 O O . SER A 1 508 ? 10.233 7.673 -18.467 1.00 97.19 508 SER A O 1
ATOM 3668 N N . LEU A 1 509 ? 11.816 8.134 -19.993 1.00 95.81 509 LEU A N 1
ATOM 3669 C CA . LEU A 1 509 ? 12.790 8.734 -19.079 1.00 95.81 509 LEU A CA 1
ATOM 3670 C C . LEU A 1 509 ? 12.959 10.207 -19.450 1.00 95.81 509 LEU A C 1
ATOM 3672 O O . LEU A 1 509 ? 13.462 10.498 -20.528 1.00 95.81 509 LEU A O 1
ATOM 3676 N N . ASP A 1 510 ? 12.583 11.133 -18.570 1.00 90.94 510 ASP A N 1
ATOM 3677 C CA . ASP A 1 510 ? 12.691 12.580 -18.797 1.00 90.94 510 ASP A CA 1
ATOM 3678 C C . ASP A 1 510 ? 13.498 13.287 -17.693 1.00 90.94 510 ASP A C 1
ATOM 3680 O O . ASP A 1 510 ? 13.569 12.821 -16.552 1.00 90.94 510 ASP A O 1
ATOM 3684 N N . ASN A 1 511 ? 14.089 14.437 -18.029 1.00 86.69 511 ASN A N 1
ATOM 3685 C CA . ASN A 1 511 ? 14.805 15.355 -17.130 1.00 86.69 511 ASN A CA 1
ATOM 3686 C C . ASN A 1 511 ? 15.839 14.658 -16.219 1.00 86.69 511 ASN A C 1
ATOM 3688 O O . ASN A 1 511 ? 15.737 14.688 -14.993 1.00 86.69 511 ASN A O 1
ATOM 3692 N N . SER A 1 512 ? 16.876 14.061 -16.808 1.00 87.75 512 SER A N 1
ATOM 3693 C CA . SER A 1 512 ? 17.982 13.377 -16.100 1.00 87.75 512 SER A CA 1
ATOM 3694 C C . SER A 1 512 ? 17.619 12.151 -15.255 1.00 87.75 512 SER A C 1
ATOM 3696 O O . SER A 1 512 ? 18.382 11.767 -14.369 1.00 87.75 512 SER A O 1
ATOM 3698 N N . SER A 1 513 ? 16.496 11.505 -15.560 1.00 92.69 513 SER A N 1
ATOM 3699 C CA . SER A 1 513 ? 16.161 10.174 -15.040 1.00 92.69 513 SER A CA 1
ATOM 3700 C C . SER A 1 513 ? 17.147 9.097 -15.509 1.00 92.69 513 SER A C 1
ATOM 3702 O O . SER A 1 513 ? 17.616 9.148 -16.646 1.00 92.69 513 SER A O 1
ATOM 3704 N N . VAL A 1 514 ? 17.447 8.107 -14.664 1.00 94.62 514 VAL A N 1
ATOM 3705 C CA . VAL A 1 514 ? 18.501 7.110 -14.924 1.00 94.62 514 VAL A CA 1
ATOM 3706 C C . VAL A 1 514 ? 18.023 5.681 -14.662 1.00 94.62 514 VAL A C 1
ATOM 3708 O O . VAL A 1 514 ? 17.459 5.397 -13.607 1.00 94.62 514 VAL A O 1
ATOM 3711 N N . ILE A 1 515 ? 18.332 4.764 -15.582 1.00 97.56 515 ILE A N 1
ATOM 3712 C CA . ILE A 1 515 ? 18.313 3.314 -15.342 1.00 97.56 515 ILE A CA 1
ATOM 3713 C C . ILE A 1 515 ? 19.759 2.802 -15.383 1.00 97.56 515 ILE A C 1
ATOM 3715 O O . ILE A 1 515 ? 20.336 2.583 -16.452 1.00 97.56 515 ILE A O 1
ATOM 3719 N N . MET A 1 516 ? 20.347 2.636 -14.196 1.00 96.19 516 MET A N 1
ATOM 3720 C CA . MET A 1 516 ? 21.692 2.092 -14.006 1.00 96.19 516 MET A CA 1
ATOM 3721 C C . MET A 1 516 ? 21.657 0.565 -14.050 1.00 96.19 516 MET A C 1
ATOM 3723 O O . MET A 1 516 ? 20.782 -0.044 -13.439 1.00 96.19 516 MET A O 1
ATOM 3727 N N . GLY A 1 517 ? 22.623 -0.065 -14.716 1.00 94.94 517 GLY A N 1
ATOM 3728 C CA . GLY A 1 517 ? 22.614 -1.510 -14.989 1.00 94.94 517 GLY A CA 1
ATOM 3729 C C . GLY A 1 517 ? 21.776 -1.911 -16.211 1.00 94.94 517 GLY A C 1
ATOM 3730 O O . GLY A 1 517 ? 21.789 -3.076 -16.596 1.00 94.94 517 GLY A O 1
ATOM 3731 N N . GLY A 1 518 ? 21.110 -0.948 -16.856 1.00 97.19 518 GLY A N 1
ATOM 3732 C CA . GLY A 1 518 ? 20.456 -1.126 -18.150 1.00 97.19 518 GLY A CA 1
ATOM 3733 C C . GLY A 1 518 ? 19.038 -1.703 -18.112 1.00 97.19 518 GLY A C 1
ATOM 3734 O O . GLY A 1 518 ? 18.415 -1.863 -17.064 1.00 97.19 518 GLY A O 1
ATOM 3735 N N . PHE A 1 519 ? 18.516 -1.977 -19.302 1.00 98.25 519 PHE A N 1
ATOM 3736 C CA . PHE A 1 519 ? 17.175 -2.483 -19.559 1.00 98.25 519 PHE A CA 1
ATOM 3737 C C . PHE A 1 519 ? 17.282 -3.767 -20.392 1.00 98.25 519 PHE A C 1
ATOM 3739 O O . PHE A 1 519 ? 17.898 -3.757 -21.456 1.00 98.25 519 PHE A O 1
ATOM 3746 N N . THR A 1 520 ? 16.690 -4.867 -19.925 1.00 98.38 520 THR A N 1
ATOM 3747 C CA . THR A 1 520 ? 16.765 -6.186 -20.573 1.00 98.38 520 THR A CA 1
ATOM 3748 C C . THR A 1 520 ? 15.379 -6.703 -20.954 1.00 98.38 520 THR A C 1
ATOM 3750 O O . THR A 1 520 ? 14.482 -6.741 -20.113 1.00 98.38 520 THR A O 1
ATOM 3753 N N . LEU A 1 521 ? 15.223 -7.145 -22.205 1.00 98.19 521 LEU A N 1
ATOM 3754 C CA . LEU A 1 521 ? 14.058 -7.874 -22.712 1.00 98.19 521 LEU A CA 1
ATOM 3755 C C . LEU A 1 521 ? 14.484 -9.313 -23.041 1.00 98.19 521 LEU A C 1
ATOM 3757 O O . LEU A 1 521 ? 15.121 -9.554 -24.067 1.00 98.19 521 LEU A O 1
ATOM 3761 N N . GLY A 1 522 ? 14.158 -10.256 -22.161 1.00 96.44 522 GLY A N 1
ATOM 3762 C CA . GLY A 1 522 ? 14.411 -11.686 -22.332 1.00 96.44 522 GLY A CA 1
ATOM 3763 C C . GLY A 1 522 ? 13.198 -12.458 -22.859 1.00 96.44 522 GLY A C 1
ATOM 3764 O O . GLY A 1 522 ? 12.052 -12.112 -22.568 1.00 96.44 522 GLY A O 1
ATOM 3765 N N . ASN A 1 523 ? 13.466 -13.531 -23.608 1.00 95.75 523 ASN A N 1
ATOM 3766 C CA . ASN A 1 523 ? 12.458 -14.414 -24.205 1.00 95.75 523 ASN A CA 1
ATOM 3767 C C . ASN A 1 523 ? 11.399 -13.601 -24.974 1.00 95.75 523 ASN A C 1
ATOM 3769 O O . ASN A 1 523 ? 11.759 -12.680 -25.699 1.00 95.75 523 ASN A O 1
ATOM 3773 N N . ASN A 1 524 ? 10.105 -13.902 -24.837 1.00 94.50 524 ASN A N 1
ATOM 3774 C CA . ASN A 1 524 ? 9.053 -13.255 -25.633 1.00 94.50 524 ASN A CA 1
ATOM 3775 C C . ASN A 1 524 ? 8.644 -11.853 -25.122 1.00 94.50 524 ASN A C 1
ATOM 3777 O O . ASN A 1 524 ? 7.550 -11.382 -25.435 1.00 94.50 524 ASN A O 1
ATOM 3781 N N . SER A 1 525 ? 9.476 -11.191 -24.310 1.00 98.44 525 SER A N 1
ATOM 3782 C CA . SER A 1 525 ? 9.154 -9.870 -23.761 1.00 98.44 525 SER A CA 1
ATOM 3783 C C . SER A 1 525 ? 8.988 -8.809 -24.844 1.00 98.44 525 SER A C 1
ATOM 3785 O O . SER A 1 525 ? 9.797 -8.720 -25.770 1.00 98.44 525 SER A O 1
ATOM 3787 N N . THR A 1 526 ? 7.971 -7.962 -24.691 1.00 98.06 526 THR A N 1
ATOM 3788 C CA . THR A 1 526 ? 7.627 -6.906 -25.653 1.00 98.06 526 THR A CA 1
ATOM 3789 C C . THR A 1 526 ? 7.442 -5.563 -24.952 1.00 98.06 526 THR A C 1
ATOM 3791 O O . THR A 1 526 ? 6.864 -5.508 -23.872 1.00 98.06 526 THR A O 1
ATOM 3794 N N . ILE A 1 527 ? 7.898 -4.465 -25.559 1.00 98.25 527 ILE A N 1
ATOM 3795 C CA . ILE A 1 527 ? 7.529 -3.102 -25.131 1.00 98.25 527 ILE A CA 1
ATOM 3796 C C . ILE A 1 527 ? 6.999 -2.295 -26.321 1.00 98.25 527 ILE A C 1
ATOM 3798 O O . ILE A 1 527 ? 7.460 -2.492 -27.451 1.00 98.25 527 ILE A O 1
ATOM 3802 N N . ALA A 1 528 ? 6.061 -1.373 -26.083 1.00 97.25 528 ALA A N 1
ATOM 3803 C CA . ALA A 1 528 ? 5.503 -0.543 -27.150 1.00 97.25 528 ALA A CA 1
ATOM 3804 C C . ALA A 1 528 ? 6.513 0.497 -27.666 1.00 97.25 528 ALA A C 1
ATOM 3806 O O . ALA A 1 528 ? 6.974 0.373 -28.797 1.00 97.25 528 ALA A O 1
ATOM 3807 N N . ASN A 1 529 ? 6.916 1.489 -26.865 1.00 97.75 529 ASN A N 1
ATOM 3808 C CA . ASN A 1 529 ? 7.946 2.465 -27.257 1.00 97.75 529 ASN A CA 1
ATOM 3809 C C . ASN A 1 529 ? 8.946 2.727 -26.128 1.00 97.75 529 ASN A C 1
ATOM 3811 O O . ASN A 1 529 ? 8.620 2.606 -24.947 1.00 97.75 529 ASN A O 1
ATOM 3815 N N . LEU A 1 530 ? 10.148 3.167 -26.509 1.00 98.38 530 LEU A N 1
ATOM 3816 C CA . LEU A 1 530 ? 11.171 3.660 -25.592 1.00 98.38 530 LEU A CA 1
ATOM 3817 C C . LEU A 1 530 ? 11.528 5.115 -25.918 1.00 98.38 530 LEU A C 1
ATOM 3819 O O . LEU A 1 530 ? 12.158 5.407 -26.935 1.00 98.38 530 LEU A O 1
ATOM 3823 N N . ASN A 1 531 ? 11.153 6.022 -25.022 1.00 97.31 531 ASN A N 1
ATOM 3824 C CA . ASN A 1 531 ? 11.375 7.457 -25.122 1.00 97.31 531 ASN A CA 1
ATOM 3825 C C . ASN A 1 531 ? 12.397 7.907 -24.069 1.00 97.31 531 ASN A C 1
ATOM 3827 O O . ASN A 1 531 ? 12.185 7.759 -22.866 1.00 97.31 531 ASN A O 1
ATOM 3831 N N . ILE A 1 532 ? 13.504 8.496 -24.510 1.00 95.19 532 ILE A N 1
ATOM 3832 C CA . ILE A 1 532 ? 14.540 9.053 -23.640 1.00 95.19 532 ILE A CA 1
ATOM 3833 C C . ILE A 1 532 ? 14.685 10.531 -23.974 1.00 95.19 532 ILE A C 1
ATOM 3835 O O . ILE A 1 532 ? 15.143 10.935 -25.044 1.00 95.19 532 ILE A O 1
ATOM 3839 N N . LEU A 1 533 ? 14.237 11.352 -23.041 1.00 89.88 533 LEU A N 1
ATOM 3840 C CA . LEU A 1 533 ? 14.046 12.779 -23.184 1.00 89.88 533 LEU A CA 1
ATOM 3841 C C . LEU A 1 533 ? 14.964 13.508 -22.204 1.00 89.88 533 LEU A C 1
ATOM 3843 O O . LEU A 1 533 ? 15.252 13.031 -21.107 1.00 89.88 533 LEU A O 1
ATOM 3847 N N . LYS A 1 534 ? 15.442 14.678 -22.624 1.00 84.94 534 LYS A N 1
ATOM 3848 C CA . LYS A 1 534 ? 16.105 15.687 -21.788 1.00 84.94 534 LYS A CA 1
ATOM 3849 C C . LYS A 1 534 ? 17.043 15.114 -20.705 1.00 84.94 534 LYS A C 1
ATOM 3851 O O . LYS A 1 534 ? 16.733 15.149 -19.515 1.00 84.94 534 LYS A O 1
ATOM 3856 N N . ARG A 1 535 ? 18.213 14.597 -21.102 1.00 85.19 535 ARG A N 1
ATOM 3857 C CA . ARG A 1 535 ? 19.244 14.000 -20.210 1.00 85.19 535 ARG A CA 1
ATOM 3858 C C . ARG A 1 535 ? 18.912 12.625 -19.622 1.00 85.19 535 ARG A C 1
ATOM 3860 O O . ARG A 1 535 ? 19.675 12.154 -18.782 1.00 85.19 535 ARG A O 1
ATOM 3867 N N . GLY A 1 536 ? 17.795 11.996 -19.995 1.00 91.50 536 GLY A N 1
ATOM 3868 C CA . GLY A 1 536 ? 17.525 10.612 -19.603 1.00 91.50 536 GLY A CA 1
ATOM 3869 C C . GLY A 1 536 ? 18.674 9.678 -20.016 1.00 91.50 536 GLY A C 1
ATOM 3870 O O . GLY A 1 536 ? 19.240 9.859 -21.095 1.00 91.50 536 GLY A O 1
ATOM 3871 N N . ASN A 1 537 ? 19.023 8.707 -19.168 1.00 93.69 537 ASN A N 1
ATOM 3872 C CA . ASN A 1 537 ? 20.114 7.758 -19.415 1.00 93.69 537 ASN A CA 1
ATOM 3873 C C . ASN A 1 537 ? 19.698 6.305 -19.149 1.00 93.69 537 ASN A C 1
ATOM 3875 O O . ASN A 1 537 ? 19.125 6.003 -18.100 1.00 93.69 537 ASN A O 1
ATOM 3879 N N . ILE A 1 538 ? 20.090 5.405 -20.051 1.00 97.69 538 ILE A N 1
ATOM 3880 C CA . ILE A 1 538 ? 20.092 3.954 -19.837 1.00 97.69 538 ILE A CA 1
ATOM 3881 C C . ILE A 1 538 ? 21.496 3.426 -20.146 1.00 97.69 538 ILE A C 1
ATOM 3883 O O . ILE A 1 538 ? 22.012 3.651 -21.239 1.00 97.69 538 ILE A O 1
ATOM 3887 N N . ASP A 1 539 ? 22.109 2.700 -19.209 1.00 97.56 539 ASP A N 1
ATOM 3888 C CA . ASP A 1 539 ? 23.487 2.212 -19.387 1.00 97.56 539 ASP A CA 1
ATOM 3889 C C . ASP A 1 539 ? 23.624 1.258 -20.590 1.00 97.56 539 ASP A C 1
ATOM 3891 O O . ASP A 1 539 ? 24.553 1.388 -21.382 1.00 97.56 539 ASP A O 1
ATOM 3895 N N . ALA A 1 540 ? 22.678 0.332 -20.759 1.00 98.00 540 ALA A N 1
ATOM 3896 C CA . ALA A 1 540 ? 22.585 -0.561 -21.914 1.00 98.00 540 ALA A CA 1
ATOM 3897 C C . ALA A 1 540 ? 21.132 -1.001 -22.145 1.00 98.00 540 ALA A C 1
ATOM 3899 O O . ALA A 1 540 ? 20.365 -1.120 -21.192 1.00 98.00 540 ALA A O 1
ATOM 3900 N N . LEU A 1 541 ? 20.763 -1.277 -23.391 1.00 98.50 541 LEU A N 1
ATOM 3901 C CA . LEU A 1 541 ? 19.491 -1.866 -23.797 1.00 98.50 541 LEU A CA 1
ATOM 3902 C C . LEU A 1 541 ? 19.781 -3.209 -24.477 1.00 98.50 541 LEU A C 1
ATOM 3904 O O . LEU A 1 541 ? 20.338 -3.244 -25.571 1.00 98.50 541 LEU A O 1
ATOM 3908 N N . SER A 1 542 ? 19.418 -4.308 -23.821 1.00 98.38 542 SER A N 1
ATOM 3909 C CA . SER A 1 542 ? 19.716 -5.671 -24.265 1.00 98.38 542 SER A CA 1
ATOM 3910 C C . SER A 1 542 ? 18.432 -6.420 -24.601 1.00 98.38 542 SER A C 1
ATOM 3912 O O . SER A 1 542 ? 17.552 -6.567 -23.753 1.00 98.38 542 SER A O 1
ATOM 3914 N N . LEU A 1 543 ? 18.305 -6.890 -25.839 1.00 98.44 543 LEU A N 1
ATOM 3915 C CA . LEU A 1 543 ? 17.200 -7.730 -26.287 1.00 98.44 543 LEU A CA 1
ATOM 3916 C C . LEU A 1 543 ? 17.756 -9.127 -26.584 1.00 98.44 543 LEU A C 1
ATOM 3918 O O . LEU A 1 543 ? 18.690 -9.283 -27.370 1.00 98.44 543 LEU A O 1
ATOM 3922 N N . ASN A 1 544 ? 17.170 -10.149 -25.965 1.00 96.69 544 ASN A N 1
ATOM 3923 C CA . ASN A 1 544 ? 17.512 -11.554 -26.162 1.00 96.69 544 ASN A CA 1
ATOM 3924 C C . ASN A 1 544 ? 16.216 -12.343 -26.394 1.00 96.69 544 ASN A C 1
ATOM 3926 O O . ASN A 1 544 ? 15.537 -12.711 -25.437 1.00 96.69 544 ASN A O 1
ATOM 3930 N N . GLN A 1 545 ? 15.876 -12.546 -27.671 1.00 94.88 545 GLN A N 1
ATOM 3931 C CA . GLN A 1 545 ? 14.544 -12.878 -28.214 1.00 94.88 545 GLN A CA 1
ATOM 3932 C C . GLN A 1 545 ? 13.457 -11.788 -28.036 1.00 94.88 545 GLN A C 1
ATOM 3934 O O . GLN A 1 545 ? 12.401 -11.883 -28.660 1.00 94.88 545 GLN A O 1
ATOM 3939 N N . GLY A 1 546 ? 13.715 -10.734 -27.253 1.00 96.69 546 GLY A N 1
ATOM 3940 C CA . GLY A 1 546 ? 12.754 -9.662 -26.983 1.00 96.69 546 GLY A CA 1
ATOM 3941 C C . GLY A 1 546 ? 12.438 -8.764 -28.187 1.00 96.69 546 GLY A C 1
ATOM 3942 O O . GLY A 1 546 ? 13.209 -8.663 -29.146 1.00 96.69 546 GLY A O 1
ATOM 3943 N N . THR A 1 547 ? 11.298 -8.069 -28.121 1.00 98.00 547 THR A N 1
ATOM 3944 C CA . THR A 1 547 ? 10.789 -7.199 -29.195 1.00 98.00 547 THR A CA 1
ATOM 3945 C C . THR A 1 547 ? 10.475 -5.780 -28.712 1.00 98.00 547 THR A C 1
ATOM 3947 O O . THR A 1 547 ? 9.835 -5.575 -27.685 1.00 98.00 547 THR A O 1
ATOM 3950 N N . ILE A 1 548 ? 10.855 -4.775 -29.502 1.00 98.38 548 ILE A N 1
ATOM 3951 C CA . ILE A 1 548 ? 10.315 -3.411 -29.395 1.00 98.38 548 ILE A CA 1
ATOM 3952 C C . ILE A 1 548 ? 9.336 -3.227 -30.555 1.00 98.38 548 ILE A C 1
ATOM 3954 O O . ILE A 1 548 ? 9.734 -3.241 -31.722 1.00 98.38 548 ILE A O 1
ATOM 3958 N N . ALA A 1 549 ? 8.043 -3.116 -30.250 1.00 97.38 549 ALA A N 1
ATOM 3959 C CA . ALA A 1 549 ? 6.978 -3.106 -31.257 1.00 97.38 549 ALA A CA 1
ATOM 3960 C C . ALA A 1 549 ? 6.867 -1.760 -31.999 1.00 97.38 549 ALA A C 1
ATOM 3962 O O . ALA A 1 549 ? 6.473 -1.712 -33.164 1.00 97.38 549 ALA A O 1
ATOM 3963 N N . GLY A 1 550 ? 7.228 -0.668 -31.330 1.00 96.81 550 GLY A N 1
ATOM 3964 C CA . GLY A 1 550 ? 7.245 0.692 -31.852 1.00 96.81 550 GLY A CA 1
ATOM 3965 C C . GLY A 1 550 ? 8.662 1.244 -31.974 1.00 96.81 550 GLY A C 1
ATOM 3966 O O . GLY A 1 550 ? 9.566 0.578 -32.481 1.00 96.81 550 GLY A O 1
ATOM 3967 N N . ASN A 1 551 ? 8.844 2.500 -31.571 1.00 97.88 551 ASN A N 1
ATOM 3968 C CA . ASN A 1 551 ? 10.069 3.259 -31.818 1.00 97.88 551 ASN A CA 1
ATOM 3969 C C . ASN A 1 551 ? 10.987 3.326 -30.592 1.00 97.88 551 ASN A C 1
ATOM 3971 O O . ASN A 1 551 ? 10.532 3.333 -29.447 1.00 97.88 551 ASN A O 1
ATOM 3975 N N . ILE A 1 552 ? 12.279 3.514 -30.862 1.00 98.31 552 ILE A N 1
ATOM 3976 C CA . ILE A 1 552 ? 13.228 4.091 -29.908 1.00 98.31 552 ILE A CA 1
ATOM 3977 C C . ILE A 1 552 ? 13.415 5.567 -30.284 1.00 98.31 552 ILE A C 1
ATOM 3979 O O . ILE A 1 552 ? 13.623 5.900 -31.455 1.00 98.31 552 ILE A O 1
ATOM 3983 N N . SER A 1 553 ? 13.324 6.467 -29.310 1.00 96.19 553 SER A N 1
ATOM 3984 C CA . SER A 1 553 ? 13.409 7.914 -29.520 1.00 96.19 553 SER A CA 1
ATOM 3985 C C . SER A 1 553 ? 14.276 8.565 -28.449 1.00 96.19 553 SER A C 1
ATOM 3987 O O . SER A 1 553 ? 13.892 8.613 -27.284 1.00 96.19 553 SER A O 1
ATOM 3989 N N . LEU A 1 554 ? 15.436 9.096 -28.841 1.00 94.31 554 LEU A N 1
ATOM 3990 C CA . LEU A 1 554 ? 16.288 9.921 -27.989 1.00 94.31 554 LEU A CA 1
ATOM 3991 C C . LEU A 1 554 ? 16.164 11.381 -28.442 1.00 94.31 554 LEU A C 1
ATOM 3993 O O . LEU A 1 554 ? 16.458 11.699 -29.597 1.00 94.31 554 LEU A O 1
ATOM 3997 N N . THR A 1 555 ? 15.742 12.271 -27.537 1.00 88.38 555 THR A N 1
ATOM 3998 C CA . THR A 1 555 ? 15.604 13.714 -27.803 1.00 88.38 555 THR A CA 1
ATOM 3999 C C . THR A 1 555 ? 16.363 14.559 -26.772 1.00 88.38 555 THR A C 1
ATOM 4001 O O . THR A 1 555 ? 16.081 14.506 -25.573 1.00 88.38 555 THR A O 1
ATOM 4004 N N . GLY A 1 556 ? 17.323 15.359 -27.251 1.00 75.81 556 GLY A N 1
ATOM 4005 C CA . GLY A 1 556 ? 18.165 16.249 -26.435 1.00 75.81 556 GLY A CA 1
ATOM 4006 C C . GLY A 1 556 ? 17.453 17.476 -25.831 1.00 75.81 556 GLY A C 1
ATOM 4007 O O . GLY A 1 556 ? 16.266 17.715 -26.046 1.00 75.81 556 GLY A O 1
ATOM 4008 N N . ASN A 1 557 ? 18.196 18.279 -25.059 1.00 71.38 557 ASN A N 1
ATOM 4009 C CA . ASN A 1 557 ? 17.660 19.405 -24.275 1.00 71.38 557 ASN A CA 1
ATOM 4010 C C . ASN A 1 557 ? 17.332 20.674 -25.068 1.00 71.38 557 ASN A C 1
ATOM 4012 O O . ASN A 1 557 ? 17.908 20.938 -26.122 1.00 71.38 557 ASN A O 1
ATOM 4016 N N . ASN A 1 558 ? 16.534 21.549 -24.451 1.00 63.44 558 ASN A N 1
ATOM 4017 C CA . ASN A 1 558 ? 16.439 22.973 -24.798 1.00 63.44 558 ASN A CA 1
ATOM 4018 C C . ASN A 1 558 ? 17.819 23.663 -24.811 1.00 63.44 558 ASN A C 1
ATOM 4020 O O . ASN A 1 558 ? 18.696 23.332 -24.012 1.00 63.44 558 ASN A O 1
ATOM 4024 N N . ALA A 1 559 ? 18.001 24.630 -25.716 1.00 58.47 559 ALA A N 1
ATOM 4025 C CA . ALA A 1 559 ? 19.272 25.323 -25.943 1.00 58.47 559 ALA A CA 1
ATOM 4026 C C . ALA A 1 559 ? 19.902 25.889 -24.651 1.00 58.47 559 ALA A C 1
ATOM 4028 O O . ALA A 1 559 ? 19.246 26.620 -23.913 1.00 58.47 559 ALA A O 1
ATOM 4029 N N . GLY A 1 560 ? 21.183 25.570 -24.417 1.00 59.53 560 GLY A N 1
ATOM 4030 C CA . GLY A 1 560 ? 21.973 26.021 -23.260 1.00 59.53 560 GLY A CA 1
ATOM 4031 C C . GLY A 1 560 ? 22.396 24.910 -22.286 1.00 59.53 560 GLY A C 1
ATOM 4032 O O . GLY A 1 560 ? 23.377 25.082 -21.569 1.00 59.53 560 GLY A O 1
ATOM 4033 N N . GLU A 1 561 ? 21.708 23.765 -22.291 1.00 65.56 561 GLU A N 1
ATOM 4034 C CA . GLU A 1 561 ? 21.949 22.640 -21.372 1.00 65.56 561 GLU A CA 1
ATOM 4035 C C . GLU A 1 561 ? 22.846 21.545 -21.985 1.00 65.56 561 GLU A C 1
ATOM 4037 O O . GLU A 1 561 ? 22.436 20.870 -22.931 1.00 65.56 561 GLU A O 1
ATOM 4042 N N . THR A 1 562 ? 24.034 21.311 -21.415 1.00 60.31 562 THR A N 1
ATOM 4043 C CA . THR A 1 562 ? 25.102 20.479 -22.017 1.00 60.31 562 THR A CA 1
ATOM 4044 C C . THR A 1 562 ? 24.975 18.963 -21.828 1.00 60.31 562 THR A C 1
ATOM 4046 O O . THR A 1 562 ? 25.666 18.212 -22.514 1.00 60.31 562 THR A O 1
ATOM 4049 N N . GLU A 1 563 ? 24.139 18.489 -20.903 1.00 66.75 563 GLU A N 1
ATOM 4050 C CA . GLU A 1 563 ? 23.910 17.054 -20.674 1.00 66.75 563 GLU A CA 1
ATOM 4051 C C . GLU A 1 563 ? 22.944 16.469 -21.727 1.00 66.75 563 GLU A C 1
ATOM 4053 O O . GLU A 1 563 ? 22.075 17.162 -22.249 1.00 66.75 563 GLU A O 1
ATOM 4058 N N . THR A 1 564 ? 23.067 15.187 -22.059 1.00 79.75 564 THR A N 1
ATOM 4059 C CA . THR A 1 564 ? 22.521 14.624 -23.308 1.00 79.75 564 THR A CA 1
ATOM 4060 C C . THR A 1 564 ? 21.653 13.394 -23.045 1.00 79.75 564 THR A C 1
ATOM 4062 O O . THR A 1 564 ? 21.828 12.719 -22.035 1.00 79.75 564 THR A O 1
ATOM 4065 N N . ALA A 1 565 ? 20.663 13.127 -23.905 1.00 90.69 565 ALA A N 1
ATOM 4066 C CA . ALA A 1 565 ? 19.860 11.901 -23.811 1.00 90.69 565 ALA A CA 1
ATOM 4067 C C . ALA A 1 565 ? 20.691 10.718 -24.330 1.00 90.69 565 ALA A C 1
ATOM 4069 O O . ALA A 1 565 ? 21.187 10.793 -25.460 1.00 90.69 565 ALA A O 1
ATOM 4070 N N . THR A 1 566 ? 20.859 9.665 -23.524 1.00 93.31 566 THR A N 1
ATOM 4071 C CA . THR A 1 566 ? 21.844 8.603 -23.783 1.00 93.31 566 THR A CA 1
ATOM 4072 C C . THR A 1 566 ? 21.307 7.181 -23.638 1.00 93.31 566 THR A C 1
ATOM 4074 O O . THR A 1 566 ? 20.601 6.851 -22.684 1.00 93.31 566 THR A O 1
ATOM 4077 N N . ILE A 1 567 ? 21.738 6.315 -24.559 1.00 97.50 567 ILE A N 1
ATOM 4078 C CA . ILE A 1 567 ? 21.851 4.867 -24.336 1.00 97.50 567 ILE A CA 1
ATOM 4079 C C . ILE A 1 567 ? 23.327 4.499 -24.516 1.00 97.50 567 ILE A C 1
ATOM 4081 O O . ILE A 1 567 ? 23.922 4.872 -25.528 1.00 97.50 567 ILE A O 1
ATOM 4085 N N . GLY A 1 568 ? 23.943 3.797 -23.563 1.00 97.12 568 GLY A N 1
ATOM 4086 C CA . GLY A 1 568 ? 25.348 3.391 -23.704 1.00 97.12 568 GLY A CA 1
ATOM 4087 C C . GLY A 1 568 ? 25.553 2.394 -24.848 1.00 97.12 568 GLY A C 1
ATOM 4088 O O . GLY A 1 568 ? 26.362 2.638 -25.739 1.00 97.12 568 GLY A O 1
ATOM 4089 N N . GLU A 1 569 ? 24.762 1.324 -24.877 1.00 98.12 569 GLU A N 1
ATOM 4090 C CA . GLU A 1 569 ? 24.758 0.315 -25.944 1.00 98.12 569 GLU A CA 1
ATOM 4091 C C . GLU A 1 569 ? 23.334 -0.186 -26.226 1.00 98.12 569 GLU A C 1
ATOM 4093 O O . GLU A 1 569 ? 22.544 -0.345 -25.298 1.00 98.12 569 GLU A O 1
ATOM 4098 N N . ILE A 1 570 ? 23.013 -0.465 -27.493 1.00 98.62 570 ILE A N 1
ATOM 4099 C CA . ILE A 1 570 ? 21.884 -1.316 -27.887 1.00 98.62 570 ILE A CA 1
ATOM 4100 C C . ILE A 1 570 ? 22.440 -2.630 -28.435 1.00 98.62 570 ILE A C 1
ATOM 4102 O O . ILE A 1 570 ? 23.161 -2.614 -29.430 1.00 98.62 570 ILE A O 1
ATOM 4106 N N . THR A 1 571 ? 22.034 -3.757 -27.856 1.00 98.50 571 THR A N 1
ATOM 4107 C CA . THR A 1 571 ? 22.403 -5.100 -28.322 1.00 98.50 571 THR A CA 1
ATOM 4108 C C . THR A 1 571 ? 21.149 -5.925 -28.578 1.00 98.50 571 THR A C 1
ATOM 4110 O O . THR A 1 571 ? 20.316 -6.088 -27.688 1.00 98.50 571 THR A O 1
ATOM 4113 N N . LEU A 1 572 ? 21.011 -6.447 -29.797 1.00 98.44 572 LEU A N 1
ATOM 4114 C CA . LEU A 1 572 ? 19.981 -7.413 -30.172 1.00 98.44 572 LEU A CA 1
ATOM 4115 C C . LEU A 1 572 ? 20.648 -8.764 -30.415 1.00 98.44 572 LEU A C 1
ATOM 4117 O O . LEU A 1 572 ? 21.555 -8.864 -31.237 1.00 98.44 572 LEU A O 1
ATOM 4121 N N . GLU A 1 573 ? 20.140 -9.807 -29.764 1.00 97.06 573 GLU A N 1
ATOM 4122 C CA . GLU A 1 573 ? 20.596 -11.191 -29.919 1.00 97.06 573 GLU A CA 1
ATOM 4123 C C . GLU A 1 573 ? 19.428 -12.166 -30.107 1.00 97.06 573 GLU A C 1
ATOM 4125 O O . GLU A 1 573 ? 18.275 -11.857 -29.787 1.00 97.06 573 GLU A O 1
ATOM 4130 N N . ASN A 1 574 ? 19.727 -13.369 -30.604 1.00 94.56 574 ASN A N 1
ATOM 4131 C CA . ASN A 1 574 ? 18.790 -14.497 -30.694 1.00 94.56 574 ASN A CA 1
ATOM 4132 C C . ASN A 1 574 ? 17.441 -14.145 -31.361 1.00 94.56 574 ASN A C 1
ATOM 4134 O O . ASN A 1 574 ? 16.377 -14.404 -30.808 1.00 94.56 574 ASN A O 1
ATOM 4138 N N . SER A 1 575 ? 17.469 -13.576 -32.569 1.00 93.81 575 SER A N 1
ATOM 4139 C CA . SER A 1 575 ? 16.271 -13.160 -33.335 1.00 93.81 575 SER A CA 1
ATOM 4140 C C . SER A 1 575 ? 15.437 -12.009 -32.736 1.00 93.81 575 SER A C 1
ATOM 4142 O O . SER A 1 575 ? 14.308 -11.777 -33.170 1.00 93.81 575 SER A O 1
ATOM 4144 N N . SER A 1 576 ? 15.984 -11.250 -31.780 1.00 97.56 576 SER A N 1
ATOM 4145 C CA . SER A 1 576 ? 15.365 -10.005 -31.293 1.00 97.56 576 SER A CA 1
ATOM 4146 C C . SER A 1 576 ? 15.100 -8.994 -32.410 1.00 97.56 576 SER A C 1
ATOM 4148 O O . SER A 1 576 ? 15.855 -8.913 -33.384 1.00 97.56 576 SER A O 1
ATOM 4150 N N . THR A 1 577 ? 14.052 -8.183 -32.245 1.00 97.12 577 THR A N 1
ATOM 4151 C CA . THR A 1 577 ? 13.594 -7.238 -33.276 1.00 97.12 577 THR A CA 1
ATOM 4152 C C . THR A 1 577 ? 13.181 -5.883 -32.696 1.00 97.12 577 THR A C 1
ATOM 4154 O O . THR A 1 577 ? 12.472 -5.808 -31.695 1.00 97.12 577 THR A O 1
ATOM 4157 N N . ILE A 1 578 ? 13.551 -4.794 -33.373 1.00 98.44 578 ILE A N 1
ATOM 4158 C CA . ILE A 1 578 ? 12.915 -3.475 -33.222 1.00 98.44 578 ILE A CA 1
ATOM 4159 C C . ILE A 1 578 ? 12.071 -3.243 -34.474 1.00 98.44 578 ILE A C 1
ATOM 4161 O O . ILE A 1 578 ? 12.613 -3.174 -35.571 1.00 98.44 578 ILE A O 1
ATOM 4165 N N . THR A 1 579 ? 10.751 -3.143 -34.353 1.00 97.44 579 THR A N 1
ATOM 4166 C CA . THR A 1 579 ? 9.868 -3.043 -35.529 1.00 97.44 579 THR A CA 1
ATOM 4167 C C . THR A 1 579 ? 9.814 -1.620 -36.090 1.00 97.44 579 THR A C 1
ATOM 4169 O O . THR A 1 579 ? 9.784 -1.445 -37.308 1.00 97.44 579 THR A O 1
ATOM 4172 N N . GLY A 1 580 ? 9.831 -0.601 -35.225 1.00 97.25 580 GLY A N 1
ATOM 4173 C CA . GLY A 1 580 ? 9.833 0.807 -35.622 1.00 97.25 580 GLY A CA 1
ATOM 4174 C C . GLY A 1 580 ? 11.224 1.380 -35.905 1.00 97.25 580 GLY A C 1
ATOM 4175 O O . GLY A 1 580 ? 12.190 0.666 -36.177 1.00 97.25 580 GLY A O 1
ATOM 4176 N N . ASN A 1 581 ? 11.312 2.709 -35.862 1.00 97.88 581 ASN A N 1
ATOM 4177 C CA . ASN A 1 581 ? 12.537 3.464 -36.117 1.00 97.88 581 ASN A CA 1
ATOM 4178 C C . ASN A 1 581 ? 13.367 3.647 -34.837 1.00 97.88 581 ASN A C 1
ATOM 4180 O O . ASN A 1 581 ? 12.815 3.753 -33.739 1.00 97.88 581 ASN A O 1
ATOM 4184 N N . ILE A 1 582 ? 14.682 3.814 -34.996 1.00 98.06 582 ILE A N 1
ATOM 4185 C CA . ILE A 1 582 ? 15.554 4.390 -33.963 1.00 98.06 582 ILE A CA 1
ATOM 4186 C C . ILE A 1 582 ? 15.815 5.847 -34.345 1.00 98.06 582 ILE A C 1
ATOM 4188 O O . ILE A 1 582 ? 16.457 6.114 -35.356 1.00 98.06 582 ILE A O 1
ATOM 4192 N N . ASN A 1 583 ? 15.318 6.795 -33.552 1.00 95.31 583 ASN A N 1
ATOM 4193 C CA . ASN A 1 583 ? 15.437 8.230 -33.813 1.00 95.31 583 ASN A CA 1
ATOM 4194 C C . ASN A 1 583 ? 16.369 8.865 -32.779 1.00 95.31 583 ASN A C 1
ATOM 4196 O O . ASN A 1 583 ? 16.093 8.801 -31.583 1.00 95.31 583 ASN A O 1
ATOM 4200 N N . ILE A 1 584 ? 17.451 9.499 -33.227 1.00 93.44 584 ILE A N 1
ATOM 4201 C CA . ILE A 1 584 ? 18.479 10.084 -32.358 1.00 93.44 584 ILE A CA 1
ATOM 4202 C C . ILE A 1 584 ? 18.671 11.537 -32.772 1.00 93.44 584 ILE A C 1
ATOM 4204 O O . ILE A 1 584 ? 19.378 11.835 -33.738 1.00 93.44 584 ILE A O 1
ATOM 4208 N N . LYS A 1 585 ? 18.034 12.459 -32.049 1.00 87.31 585 LYS A N 1
ATOM 4209 C CA . LYS A 1 585 ? 18.085 13.889 -32.365 1.00 87.31 585 LYS A CA 1
ATOM 4210 C C . LYS A 1 585 ? 18.375 14.742 -31.139 1.00 87.31 585 LYS A C 1
ATOM 4212 O O . LYS A 1 585 ? 17.841 14.541 -30.052 1.00 87.31 585 LYS A O 1
ATOM 4217 N N . GLY A 1 586 ? 19.205 15.752 -31.335 1.00 76.06 586 GLY A N 1
ATOM 4218 C CA . GLY A 1 586 ? 19.347 16.840 -30.384 1.00 76.06 586 GLY A CA 1
ATOM 4219 C C . GLY A 1 586 ? 18.093 17.713 -30.352 1.00 76.06 586 GLY A C 1
ATOM 4220 O O . GLY A 1 586 ? 17.073 17.412 -30.970 1.00 76.06 586 GLY A O 1
ATOM 4221 N N . ASN A 1 587 ? 18.211 18.862 -29.698 1.00 71.88 587 ASN A N 1
ATOM 4222 C CA . ASN A 1 587 ? 17.263 19.975 -29.845 1.00 71.88 587 ASN A CA 1
ATOM 4223 C C . ASN A 1 587 ? 18.003 21.331 -29.977 1.00 71.88 587 ASN A C 1
ATOM 4225 O O . ASN A 1 587 ? 17.418 22.406 -29.906 1.00 71.88 587 ASN A O 1
ATOM 4229 N N . SER A 1 588 ? 19.322 21.290 -30.207 1.00 69.44 588 SER A N 1
ATOM 4230 C CA . SER A 1 588 ? 20.131 22.434 -30.637 1.00 69.44 588 SER A CA 1
ATOM 4231 C C . SER A 1 588 ? 21.423 21.956 -31.320 1.00 69.44 588 SER A C 1
ATOM 4233 O O . SER A 1 588 ? 21.728 20.759 -31.339 1.00 69.44 588 SER A O 1
ATOM 4235 N N . ALA A 1 589 ? 22.211 22.900 -31.841 1.00 65.44 589 ALA A N 1
ATOM 4236 C CA . ALA A 1 589 ? 23.544 22.627 -32.372 1.00 65.44 589 ALA A CA 1
ATOM 4237 C C . ALA A 1 589 ? 24.575 22.236 -31.293 1.00 65.44 589 ALA A C 1
ATOM 4239 O O . ALA A 1 589 ? 25.625 21.709 -31.648 1.00 65.44 589 ALA A O 1
ATOM 4240 N N . ASP A 1 590 ? 24.300 22.451 -30.005 1.00 65.56 590 ASP A N 1
ATOM 4241 C CA . ASP A 1 590 ? 25.218 22.127 -28.900 1.00 65.56 590 ASP A CA 1
ATOM 4242 C C . ASP A 1 590 ? 24.753 20.907 -28.090 1.00 65.56 590 ASP A C 1
ATOM 4244 O O . ASP A 1 590 ? 25.573 20.173 -27.539 1.00 65.56 590 ASP A O 1
ATOM 4248 N N . ASN A 1 591 ? 23.448 20.630 -28.097 1.00 69.94 591 ASN A N 1
ATOM 4249 C CA . ASN A 1 591 ? 22.823 19.596 -27.282 1.00 69.94 591 ASN A CA 1
ATOM 4250 C C . ASN A 1 591 ? 22.561 18.358 -28.142 1.00 69.94 591 ASN A C 1
ATOM 4252 O O . ASN A 1 591 ? 21.620 18.354 -28.942 1.00 69.94 591 ASN A O 1
ATOM 4256 N N . ASN A 1 592 ? 23.367 17.307 -27.978 1.00 77.06 592 ASN A N 1
ATOM 4257 C CA . ASN A 1 592 ? 23.168 16.059 -28.714 1.00 77.06 592 ASN A CA 1
ATOM 4258 C C . ASN A 1 592 ? 22.211 15.077 -28.010 1.00 77.06 592 ASN A C 1
ATOM 4260 O O . ASN A 1 592 ? 21.907 15.191 -26.820 1.00 77.06 592 ASN A O 1
ATOM 4264 N N . ALA A 1 593 ? 21.730 14.110 -28.783 1.00 89.62 593 ALA A N 1
ATOM 4265 C CA . ALA A 1 593 ? 21.345 12.798 -28.280 1.00 89.62 593 ALA A CA 1
ATOM 4266 C C . ALA A 1 593 ? 22.380 11.779 -28.767 1.00 89.62 593 ALA A C 1
ATOM 4268 O O . ALA A 1 593 ? 22.908 11.935 -29.875 1.00 89.62 593 ALA A O 1
ATOM 4269 N N . LYS A 1 594 ? 22.667 10.751 -27.966 1.00 92.44 594 LYS A N 1
ATOM 4270 C CA . LYS A 1 594 ? 23.730 9.793 -28.271 1.00 92.44 594 LYS A CA 1
ATOM 4271 C C . LYS A 1 594 ? 23.346 8.345 -27.970 1.00 92.44 594 LYS A C 1
ATOM 4273 O O . LYS A 1 594 ? 22.833 8.037 -26.900 1.00 92.44 594 LYS A O 1
ATOM 4278 N N . ILE A 1 595 ? 23.711 7.459 -28.888 1.00 96.69 595 ILE A N 1
ATOM 4279 C CA . ILE A 1 595 ? 23.918 6.036 -28.616 1.00 96.69 595 ILE A CA 1
ATOM 4280 C C . ILE A 1 595 ? 25.424 5.759 -28.727 1.00 96.69 595 ILE A C 1
ATOM 4282 O O . ILE A 1 595 ? 26.091 6.370 -29.560 1.00 96.69 595 ILE A O 1
ATOM 4286 N N . GLY A 1 596 ? 25.995 4.906 -27.875 1.00 96.69 596 GLY A N 1
ATOM 4287 C CA . GLY A 1 596 ? 27.367 4.426 -28.074 1.00 96.69 596 GLY A CA 1
ATOM 4288 C C . GLY A 1 596 ? 27.413 3.434 -29.234 1.00 96.69 596 GLY A C 1
ATOM 4289 O O . GLY A 1 596 ? 27.555 3.831 -30.391 1.00 96.69 596 GLY A O 1
ATOM 4290 N N . SER A 1 597 ? 27.253 2.148 -28.937 1.00 97.81 597 SER A N 1
ATOM 4291 C CA . SER A 1 597 ? 27.169 1.077 -29.939 1.00 97.81 597 SER A CA 1
ATOM 4292 C C . SER A 1 597 ? 25.727 0.663 -30.248 1.00 97.81 597 SER A C 1
ATOM 4294 O O . SER A 1 597 ? 24.855 0.665 -29.379 1.00 97.81 597 SER A O 1
ATOM 4296 N N . ILE A 1 598 ? 25.491 0.255 -31.497 1.00 98.56 598 ILE A N 1
ATOM 4297 C CA . ILE A 1 598 ? 24.371 -0.609 -31.883 1.00 98.56 598 ILE A CA 1
ATOM 4298 C C . ILE A 1 598 ? 24.959 -1.913 -32.424 1.00 98.56 598 ILE A C 1
ATOM 4300 O O . ILE A 1 598 ? 25.673 -1.901 -33.428 1.00 98.56 598 ILE A O 1
ATOM 4304 N N . THR A 1 599 ? 24.643 -3.028 -31.778 1.00 98.44 599 THR A N 1
ATOM 4305 C CA . THR A 1 599 ? 25.117 -4.369 -32.128 1.00 98.44 599 THR A CA 1
ATOM 4306 C C . THR A 1 599 ? 23.924 -5.246 -32.500 1.00 98.44 599 THR A C 1
ATOM 4308 O O . THR A 1 599 ? 23.022 -5.454 -31.690 1.00 98.44 599 THR A O 1
ATOM 4311 N N . LEU A 1 600 ? 23.912 -5.754 -33.734 1.00 98.31 600 LEU A N 1
ATOM 4312 C CA . LEU A 1 600 ? 22.891 -6.673 -34.237 1.00 98.31 600 LEU A CA 1
ATOM 4313 C C . LEU A 1 600 ? 23.510 -8.060 -34.470 1.00 98.31 600 LEU A C 1
ATOM 4315 O O . LEU A 1 600 ? 24.284 -8.248 -35.412 1.00 98.31 600 LEU A O 1
ATOM 4319 N N . GLY A 1 601 ? 23.174 -9.018 -33.603 1.00 97.19 601 GLY A N 1
ATOM 4320 C CA . GLY A 1 601 ? 23.558 -10.426 -33.713 1.00 97.19 601 GLY A CA 1
ATOM 4321 C C . GLY A 1 601 ? 22.849 -11.164 -34.856 1.00 97.19 601 GLY A C 1
ATOM 4322 O O . GLY A 1 601 ? 21.958 -10.625 -35.522 1.00 97.19 601 GLY A O 1
ATOM 4323 N N . ASP A 1 602 ? 23.220 -12.424 -35.085 1.00 94.56 602 ASP A N 1
ATOM 4324 C CA . ASP A 1 602 ? 22.660 -13.240 -36.169 1.00 94.56 602 ASP A CA 1
ATOM 4325 C C . ASP A 1 602 ? 21.120 -13.348 -36.080 1.00 94.56 602 ASP A C 1
ATOM 4327 O O . ASP A 1 602 ? 20.539 -13.566 -35.015 1.00 94.56 602 ASP A O 1
ATOM 4331 N N . ASN A 1 603 ? 20.447 -13.249 -37.231 1.00 93.94 603 ASN A N 1
ATOM 4332 C CA . ASN A 1 603 ? 18.986 -13.262 -37.404 1.00 93.94 603 ASN A CA 1
ATOM 4333 C C . ASN A 1 603 ? 18.202 -12.123 -36.718 1.00 93.94 603 ASN A C 1
ATOM 4335 O O . ASN A 1 603 ? 16.976 -12.193 -36.661 1.00 93.94 603 ASN A O 1
ATOM 4339 N N . THR A 1 604 ? 18.861 -11.076 -36.217 1.00 97.56 604 THR A N 1
ATOM 4340 C CA . THR A 1 604 ? 18.183 -9.922 -35.592 1.00 97.56 604 THR A CA 1
ATOM 4341 C C . THR A 1 604 ? 17.893 -8.796 -36.584 1.00 97.56 604 THR A C 1
ATOM 4343 O O . THR A 1 604 ? 18.445 -8.761 -37.689 1.00 97.56 604 THR A O 1
ATOM 4346 N N . GLY A 1 605 ? 17.041 -7.834 -36.216 1.00 95.19 605 GLY A N 1
ATOM 4347 C CA . GLY A 1 605 ? 16.833 -6.692 -37.100 1.00 95.19 605 GLY A CA 1
ATOM 4348 C C . GLY A 1 605 ? 16.094 -5.480 -36.552 1.00 95.19 605 GLY A C 1
ATOM 4349 O O . GLY A 1 605 ? 15.411 -5.516 -35.530 1.00 95.19 605 GLY A O 1
ATOM 4350 N N .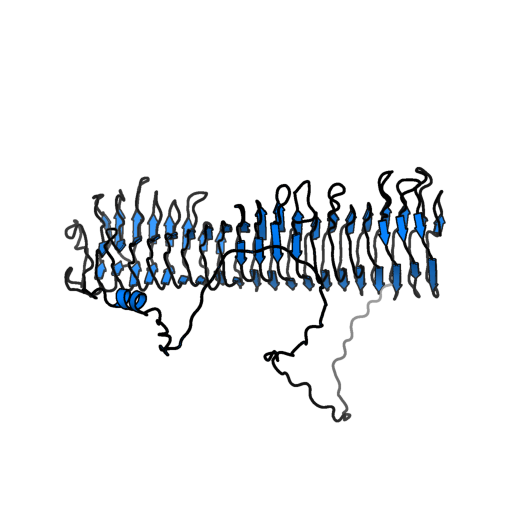 ILE A 1 606 ? 16.233 -4.396 -37.310 1.00 98.19 606 ILE A N 1
ATOM 4351 C CA . ILE A 1 606 ? 15.482 -3.151 -37.184 1.00 98.19 606 ILE A CA 1
ATOM 4352 C C . ILE A 1 606 ? 14.603 -3.038 -38.437 1.00 98.19 606 ILE A C 1
ATOM 4354 O O . ILE A 1 606 ? 15.112 -2.953 -39.556 1.00 98.19 606 ILE A O 1
ATOM 4358 N N . GLY A 1 607 ? 13.283 -3.085 -38.260 1.00 95.94 607 GLY A N 1
ATOM 4359 C CA . GLY A 1 607 ? 12.295 -2.992 -39.338 1.00 95.94 607 GLY A CA 1
ATOM 4360 C C . GLY A 1 607 ? 12.167 -1.579 -39.912 1.00 95.94 607 GLY A C 1
ATOM 4361 O O . GLY A 1 607 ? 11.990 -1.416 -41.120 1.00 95.94 607 GLY A O 1
ATOM 4362 N N . GLY A 1 608 ? 12.305 -0.557 -39.066 1.00 96.19 608 GLY A N 1
ATOM 4363 C CA . GLY A 1 608 ? 12.366 0.842 -39.477 1.00 96.19 608 GLY A CA 1
ATOM 4364 C C . GLY A 1 608 ? 13.758 1.301 -39.923 1.00 96.19 608 GLY A C 1
ATOM 4365 O O . GLY A 1 608 ? 14.657 0.510 -40.218 1.00 96.19 608 GLY A O 1
ATOM 4366 N N . SER A 1 609 ? 13.931 2.619 -39.975 1.00 97.31 609 SER A N 1
ATOM 4367 C CA . SER A 1 609 ? 15.208 3.290 -40.227 1.00 97.31 609 SER A CA 1
ATOM 4368 C C . SER A 1 609 ? 15.934 3.624 -38.921 1.00 97.31 609 SER A C 1
ATOM 4370 O O . SER A 1 609 ? 15.307 3.903 -37.895 1.00 97.31 609 SER A O 1
ATOM 4372 N N . ILE A 1 610 ? 17.263 3.706 -38.983 1.00 97.81 610 ILE A N 1
ATOM 4373 C CA . ILE A 1 610 ? 18.061 4.446 -37.995 1.00 97.81 610 ILE A CA 1
ATOM 4374 C C . ILE A 1 610 ? 18.201 5.883 -38.504 1.00 97.81 610 ILE A C 1
ATOM 4376 O O . ILE A 1 610 ? 18.790 6.105 -39.560 1.00 97.81 610 ILE A O 1
ATOM 4380 N N . VAL A 1 611 ? 17.653 6.855 -37.778 1.00 95.12 611 VAL A N 1
ATOM 4381 C CA . VAL A 1 611 ? 17.621 8.276 -38.154 1.00 95.12 611 VAL A CA 1
ATOM 4382 C C . VAL A 1 611 ? 18.457 9.083 -37.167 1.00 95.12 611 VAL A C 1
ATOM 4384 O O . VAL A 1 611 ? 18.141 9.132 -35.977 1.00 95.12 611 VAL A O 1
ATOM 4387 N N . VAL A 1 612 ? 19.513 9.732 -37.658 1.00 93.00 612 VAL A N 1
ATOM 4388 C CA . VAL A 1 612 ? 20.494 10.450 -36.829 1.00 93.00 612 VAL A CA 1
ATOM 4389 C C . VAL A 1 612 ? 20.547 11.920 -37.226 1.00 93.00 612 VAL A C 1
ATOM 4391 O O . VAL A 1 612 ? 20.770 12.249 -38.387 1.00 93.00 612 VAL A O 1
ATOM 4394 N N . GLY A 1 613 ? 20.344 12.809 -36.253 1.00 87.12 613 GLY A N 1
ATOM 4395 C CA . GLY A 1 613 ? 20.245 14.254 -36.463 1.00 87.12 613 GLY A CA 1
ATOM 4396 C C . GLY A 1 613 ? 18.879 14.710 -36.992 1.00 87.12 613 GLY A C 1
ATOM 4397 O O . GLY A 1 613 ? 18.002 13.906 -37.320 1.00 87.12 613 GLY A O 1
ATOM 4398 N N . ASP A 1 614 ? 18.695 16.026 -37.090 1.00 82.44 614 ASP A N 1
ATOM 4399 C CA . ASP A 1 614 ? 17.454 16.656 -37.559 1.00 82.44 614 ASP A CA 1
ATOM 4400 C C . ASP A 1 614 ? 17.755 17.791 -38.554 1.00 82.44 614 ASP A C 1
ATOM 4402 O O . ASP A 1 614 ? 18.387 18.798 -38.219 1.00 82.44 614 ASP A O 1
ATOM 4406 N N . SER A 1 615 ? 17.247 17.640 -39.782 1.00 68.25 615 SER A N 1
ATOM 4407 C CA . SER A 1 615 ? 17.381 18.597 -40.886 1.00 68.25 615 SER A CA 1
ATOM 4408 C C . SER A 1 615 ? 16.653 19.930 -40.669 1.00 68.25 615 SER A C 1
ATOM 4410 O O . SER A 1 615 ? 16.907 20.874 -41.413 1.00 68.25 615 SER A O 1
ATOM 4412 N N . SER A 1 616 ? 15.745 20.020 -39.692 1.00 68.75 616 SER A N 1
ATOM 4413 C CA . SER A 1 616 ? 14.924 21.212 -39.434 1.00 68.75 616 SER A CA 1
ATOM 4414 C C . SER A 1 616 ? 15.488 22.150 -38.357 1.00 68.75 616 SER A C 1
ATOM 4416 O O . SER A 1 616 ? 15.277 23.357 -38.446 1.00 68.75 616 SER A O 1
ATOM 4418 N N . ASN A 1 617 ? 16.252 21.629 -37.384 1.00 64.00 617 ASN A N 1
ATOM 4419 C CA . ASN A 1 617 ? 16.641 22.367 -36.167 1.00 64.00 617 ASN A CA 1
ATOM 4420 C C . ASN A 1 617 ? 18.157 22.398 -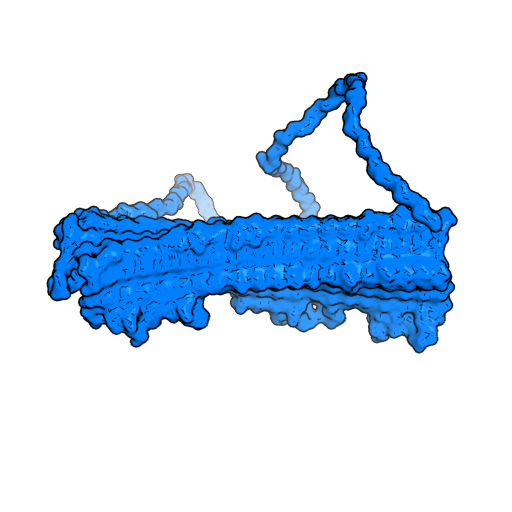35.871 1.00 64.00 617 ASN A C 1
ATOM 4422 O O . ASN A 1 617 ? 18.555 22.753 -34.762 1.00 64.00 617 ASN A O 1
ATOM 4426 N N . ASN A 1 618 ? 19.022 22.012 -36.821 1.00 66.44 618 ASN A N 1
ATOM 4427 C CA . ASN A 1 618 ? 20.473 21.838 -36.599 1.00 66.44 618 ASN A CA 1
ATOM 4428 C C . ASN A 1 618 ? 20.819 20.853 -35.459 1.00 66.44 618 ASN A C 1
ATOM 4430 O O . ASN A 1 618 ? 21.923 20.900 -34.910 1.00 66.44 618 ASN A O 1
ATOM 4434 N N . ALA A 1 619 ? 19.894 19.969 -35.092 1.00 71.69 619 ALA A N 1
ATOM 4435 C CA . ALA A 1 619 ? 19.970 19.190 -33.866 1.00 71.69 619 ALA A CA 1
ATOM 4436 C C . ALA A 1 619 ? 20.923 17.992 -34.004 1.00 71.69 619 ALA A C 1
ATOM 4438 O O . ALA A 1 619 ? 20.736 17.145 -34.877 1.00 71.69 619 ALA A O 1
ATOM 4439 N N . LYS A 1 620 ? 21.935 17.903 -33.130 1.00 81.50 620 LYS A N 1
ATOM 4440 C CA . LYS A 1 620 ? 22.978 16.863 -33.210 1.00 81.50 620 LYS A CA 1
ATOM 4441 C C . LYS A 1 620 ? 22.491 15.485 -32.757 1.00 81.50 620 LYS A C 1
ATOM 4443 O O . LYS A 1 620 ? 21.979 15.345 -31.651 1.00 81.50 620 LYS A O 1
ATOM 4448 N N . GLY A 1 621 ? 22.725 14.459 -33.567 1.00 88.94 621 GLY A N 1
ATOM 4449 C CA . GLY A 1 621 ? 22.604 13.053 -33.167 1.00 88.94 621 GLY A CA 1
ATOM 4450 C C . GLY A 1 621 ? 23.957 12.360 -33.279 1.00 88.94 621 GLY A C 1
ATOM 4451 O O . GLY A 1 621 ? 24.749 12.713 -34.153 1.00 88.94 621 GLY A O 1
ATOM 4452 N N . THR A 1 622 ? 24.257 11.403 -32.406 1.00 91.31 622 THR A N 1
ATOM 4453 C CA . THR A 1 622 ? 25.507 10.632 -32.471 1.00 91.31 622 THR A CA 1
ATOM 4454 C C . THR A 1 622 ? 25.259 9.146 -32.255 1.00 91.31 622 THR A C 1
ATOM 4456 O O . THR A 1 622 ? 24.563 8.762 -31.318 1.00 91.31 622 THR A O 1
ATOM 4459 N N . ILE A 1 623 ? 25.868 8.331 -33.107 1.00 95.75 623 ILE A N 1
ATOM 4460 C CA . ILE A 1 623 ? 26.192 6.927 -32.855 1.00 95.75 623 ILE A CA 1
ATOM 4461 C C . ILE A 1 623 ? 27.727 6.834 -32.896 1.00 95.75 623 ILE A C 1
ATOM 4463 O O . ILE A 1 623 ? 28.338 7.525 -33.710 1.00 95.75 623 ILE A O 1
ATOM 4467 N N . ASP A 1 624 ? 28.359 6.052 -32.014 1.00 96.31 624 ASP A N 1
ATOM 4468 C CA . ASP A 1 624 ? 29.816 5.826 -32.069 1.00 96.31 624 ASP A CA 1
ATOM 4469 C C . ASP A 1 624 ? 30.188 4.623 -32.955 1.00 96.31 624 ASP A C 1
ATOM 4471 O O . ASP A 1 624 ? 31.271 4.603 -33.540 1.00 96.31 624 ASP A O 1
ATOM 4475 N N . ALA A 1 625 ? 29.332 3.593 -33.012 1.00 97.31 625 ALA A N 1
ATOM 4476 C CA . ALA A 1 625 ? 29.530 2.410 -33.850 1.00 97.31 625 ALA A CA 1
ATOM 4477 C C . ALA A 1 625 ? 28.217 1.674 -34.175 1.00 97.31 625 ALA A C 1
ATOM 4479 O O . ALA A 1 625 ? 27.321 1.573 -33.337 1.00 97.31 625 ALA A O 1
ATOM 4480 N N . ILE A 1 626 ? 28.147 1.068 -35.365 1.00 98.00 626 ILE A N 1
ATOM 4481 C CA . ILE A 1 626 ? 27.115 0.090 -35.745 1.00 98.00 626 ILE A CA 1
ATOM 4482 C C . ILE A 1 626 ? 27.817 -1.194 -36.196 1.00 98.00 626 ILE A C 1
ATOM 4484 O O . ILE A 1 626 ? 28.638 -1.157 -37.114 1.00 98.00 626 ILE A O 1
ATOM 4488 N N . THR A 1 627 ? 27.481 -2.323 -35.573 1.00 97.88 627 THR A N 1
ATOM 4489 C CA . THR A 1 627 ? 28.036 -3.647 -35.890 1.00 97.88 627 THR A CA 1
ATOM 4490 C C . THR A 1 627 ? 26.921 -4.597 -36.311 1.00 97.88 627 THR A C 1
ATOM 4492 O O . THR A 1 627 ? 25.921 -4.739 -35.608 1.00 97.88 627 THR A O 1
ATOM 4495 N N . LEU A 1 628 ? 27.105 -5.252 -37.459 1.00 97.25 628 LEU A N 1
ATOM 4496 C CA . LEU A 1 628 ? 26.158 -6.191 -38.059 1.00 97.25 628 LEU A CA 1
ATOM 4497 C C . LEU A 1 628 ? 26.814 -7.570 -38.179 1.00 97.25 628 LEU A C 1
ATOM 4499 O O . LEU A 1 628 ? 27.837 -7.701 -38.857 1.00 97.25 628 LEU A O 1
ATOM 4503 N N . TYR A 1 629 ? 26.226 -8.589 -37.554 1.00 96.38 629 TYR A N 1
ATOM 4504 C CA . TYR A 1 629 ? 26.657 -9.982 -37.680 1.00 96.38 629 TYR A CA 1
ATOM 4505 C C . TYR A 1 629 ? 25.728 -10.787 -38.601 1.00 96.38 629 TYR A C 1
ATOM 4507 O O . TYR A 1 629 ? 24.535 -10.492 -38.727 1.00 96.38 629 TYR A O 1
ATOM 4515 N N . GLY A 1 630 ? 26.307 -11.769 -39.299 1.00 94.62 630 GLY A N 1
ATOM 4516 C CA . GLY A 1 630 ? 25.600 -12.731 -40.147 1.00 94.62 630 GLY A CA 1
ATOM 4517 C C . GLY A 1 630 ? 24.621 -12.107 -41.142 1.00 94.62 630 GLY A C 1
ATOM 4518 O O . GLY A 1 630 ? 25.016 -11.448 -42.102 1.00 94.62 630 GLY A O 1
ATOM 4519 N N . ASN A 1 631 ? 23.335 -12.380 -40.929 1.00 92.81 631 ASN A N 1
ATOM 4520 C CA . ASN A 1 631 ? 22.197 -11.920 -41.729 1.00 92.81 631 ASN A CA 1
ATOM 4521 C C . ASN A 1 631 ? 21.340 -10.854 -41.015 1.00 92.81 631 ASN A C 1
ATOM 4523 O O . ASN A 1 631 ? 20.172 -10.673 -41.370 1.00 92.81 631 ASN A O 1
ATOM 4527 N N . SER A 1 632 ? 21.894 -10.163 -40.013 1.00 96.88 632 SER A N 1
ATOM 4528 C CA . SER A 1 632 ? 21.219 -9.031 -39.369 1.00 96.88 632 SER A CA 1
ATOM 4529 C C . SER A 1 632 ? 20.814 -7.949 -40.378 1.00 96.88 632 SER A C 1
ATOM 4531 O O . SER A 1 632 ? 21.478 -7.731 -41.393 1.00 96.88 632 SER A O 1
ATOM 4533 N N . THR A 1 633 ? 19.679 -7.289 -40.132 1.00 96.56 633 THR A N 1
ATOM 4534 C CA . THR A 1 633 ? 19.040 -6.405 -41.124 1.00 96.56 633 THR A CA 1
ATOM 4535 C C . THR A 1 633 ? 18.594 -5.070 -40.525 1.00 96.56 633 THR A C 1
ATOM 4537 O O . THR A 1 633 ? 17.969 -5.034 -39.471 1.00 96.56 633 THR A O 1
ATOM 4540 N N . ILE A 1 634 ? 18.839 -3.968 -41.244 1.00 97.75 634 ILE A N 1
ATOM 4541 C CA . ILE A 1 634 ? 18.227 -2.649 -40.998 1.00 97.75 634 ILE A CA 1
ATOM 4542 C C . ILE A 1 634 ? 17.384 -2.312 -42.233 1.00 97.75 634 ILE A C 1
ATOM 4544 O O . ILE A 1 634 ? 17.905 -1.809 -43.229 1.00 97.75 634 ILE A O 1
ATOM 4548 N N . ALA A 1 635 ? 16.096 -2.653 -42.212 1.00 96.31 635 ALA A N 1
ATOM 4549 C CA . ALA A 1 635 ? 15.264 -2.677 -43.417 1.00 96.31 635 ALA A CA 1
ATOM 4550 C C . ALA A 1 635 ? 14.925 -1.272 -43.948 1.00 96.31 635 ALA A C 1
ATOM 4552 O O . ALA A 1 635 ? 14.927 -1.061 -45.160 1.00 96.31 635 ALA A O 1
ATOM 4553 N N . GLY A 1 636 ? 14.714 -0.292 -43.063 1.00 94.06 636 GLY A N 1
ATOM 4554 C CA . GLY A 1 636 ? 14.561 1.118 -43.437 1.00 94.06 636 GLY A CA 1
ATOM 4555 C C . GLY A 1 636 ? 15.883 1.849 -43.707 1.00 94.06 636 GLY A C 1
ATOM 4556 O O . GLY A 1 636 ? 15.864 3.049 -43.986 1.00 94.06 636 GLY A O 1
ATOM 4557 N N . GLY A 1 637 ? 17.028 1.167 -43.611 1.00 96.69 637 GLY A N 1
ATOM 4558 C CA . GLY A 1 637 ? 18.357 1.749 -43.805 1.00 96.69 637 GLY A CA 1
ATOM 4559 C C . GLY A 1 637 ? 18.791 2.749 -42.725 1.00 96.69 637 GLY A C 1
ATOM 4560 O O . GLY A 1 637 ? 18.163 2.902 -41.676 1.00 96.69 637 GLY A O 1
ATOM 4561 N N . ILE A 1 638 ? 19.906 3.432 -42.995 1.00 97.00 638 ILE A N 1
ATOM 4562 C CA . ILE A 1 638 ? 20.501 4.451 -42.120 1.00 97.00 638 ILE A CA 1
ATOM 4563 C C . ILE A 1 638 ? 20.361 5.816 -42.800 1.00 97.00 638 ILE A C 1
ATOM 4565 O O . ILE A 1 638 ? 20.807 6.001 -43.933 1.00 97.00 638 ILE A O 1
ATOM 4569 N N . ILE A 1 639 ? 19.751 6.772 -42.102 1.00 94.44 639 ILE A N 1
ATOM 4570 C CA . ILE A 1 639 ? 19.482 8.134 -42.567 1.00 94.44 639 ILE A CA 1
ATOM 4571 C C . ILE A 1 639 ? 20.275 9.102 -41.687 1.00 94.44 639 ILE A C 1
ATOM 4573 O O . ILE A 1 639 ? 19.884 9.394 -40.555 1.00 94.44 639 ILE A O 1
ATOM 4577 N N . ASN A 1 640 ? 21.393 9.606 -42.214 1.00 91.62 640 ASN A N 1
ATOM 4578 C CA . ASN A 1 640 ? 22.167 10.658 -41.561 1.00 91.62 640 ASN A CA 1
ATOM 4579 C C . ASN A 1 640 ? 21.686 12.039 -42.038 1.00 91.62 640 ASN A C 1
ATOM 4581 O O . ASN A 1 640 ? 21.940 12.431 -43.178 1.00 91.62 640 ASN A O 1
ATOM 4585 N N . ASN A 1 641 ? 20.969 12.756 -41.176 1.00 89.69 641 ASN A N 1
ATOM 4586 C CA . ASN A 1 641 ? 20.494 14.114 -41.428 1.00 89.69 641 ASN A CA 1
ATOM 4587 C C . ASN A 1 641 ? 21.580 15.156 -41.102 1.00 89.69 641 ASN A C 1
ATOM 4589 O O . ASN A 1 641 ? 22.664 14.848 -40.605 1.00 89.69 641 ASN A O 1
ATOM 4593 N N . THR A 1 642 ? 21.270 16.432 -41.344 1.00 83.00 642 THR A N 1
ATOM 4594 C CA . THR A 1 642 ? 22.114 17.565 -40.941 1.00 83.00 642 THR A CA 1
ATOM 4595 C C . THR A 1 642 ? 22.533 17.456 -39.470 1.00 83.00 642 THR A C 1
ATOM 4597 O O . THR A 1 642 ? 21.696 17.276 -38.588 1.00 83.00 642 THR A O 1
ATOM 4600 N N . ASN A 1 643 ? 23.836 17.604 -39.215 1.00 81.81 643 ASN A N 1
ATOM 4601 C CA . ASN A 1 643 ? 24.477 17.508 -37.897 1.00 81.81 643 ASN A CA 1
ATOM 4602 C C . ASN A 1 643 ? 24.361 16.141 -37.188 1.00 81.81 643 ASN A C 1
ATOM 4604 O O . ASN A 1 643 ? 24.700 16.045 -36.007 1.00 81.81 643 ASN A O 1
ATOM 4608 N N . GLY A 1 644 ? 23.935 15.083 -37.883 1.00 86.00 644 GLY A N 1
ATOM 4609 C CA . GLY A 1 644 ? 24.119 13.712 -37.419 1.00 86.00 644 GLY A CA 1
ATOM 4610 C C . GLY A 1 644 ? 25.556 13.212 -37.641 1.00 86.00 644 GLY A C 1
ATOM 4611 O O . GLY A 1 644 ? 26.233 13.599 -38.598 1.00 86.00 644 GLY A O 1
ATOM 4612 N N . ASN A 1 645 ? 26.029 12.361 -36.730 1.00 88.81 645 ASN A N 1
ATOM 4613 C CA . ASN A 1 645 ? 27.331 11.699 -36.781 1.00 88.81 645 ASN A CA 1
ATOM 4614 C C . ASN A 1 645 ? 27.160 10.199 -36.506 1.00 88.81 645 ASN A C 1
ATOM 4616 O O . ASN A 1 645 ? 26.464 9.835 -35.556 1.00 88.81 645 ASN A O 1
ATOM 4620 N N . ILE A 1 646 ? 27.783 9.359 -37.334 1.00 89.88 646 ILE A N 1
ATOM 4621 C CA . ILE A 1 646 ? 27.735 7.887 -37.308 1.00 89.88 646 ILE A CA 1
ATOM 4622 C C . ILE A 1 646 ? 29.138 7.375 -37.635 1.00 89.88 646 ILE A C 1
ATOM 4624 O O . ILE A 1 646 ? 29.751 7.993 -38.538 1.00 89.88 646 ILE A O 1
#